Protein AF-A0A445CSX6-F1 (afdb_monomer)

InterPro domains:
  IPR010655 Clp1, C-terminal [PF06807] (521-632)
  IPR027417 P-loop containing nucleoside triphosphate hydrolase [G3DSA:3.40.50.300] (290-519)
  IPR027417 P-loop containing nucleoside triphosphate hydrolase [SSF52540] (322-430)
  IPR028606 Clp1 [MF_03035] (213-632)
  IPR032319 Clp1, P-loop domain [PF16575] (328-516)
  IPR032324 Clp1, N-terminal [PF16573] (217-308)
  IPR038238 Clp1, C-terminal domain superfamily [G3DSA:2.40.30.330] (523-633)
  IPR038239 Clp1, N-terminal domain superfamily [G3DSA:2.60.120.1030] (208-289)
  IPR045116 Clp1/Grc3 [PTHR12755] (202-632)

Secondary structure (DSSP, 8-state):
------------PPPPPPP-------------------------------------------------SSSTTSSHHHHHHHHHHGGGSS--------------------------------------------------------------------------------------------------------------------------EEEEEE-TT-EEEEEE-SSS-EEEEEEEE--EETTEEPPBT--EEEPTT-EEEEE-SS-EEEEEEE-EEEEEEE---SHHHHHHHHHHHHHHHHHHHHS-TT-TTTTPPPEEEEE-STTSSHHHHHHHHHHHHHTTT--PEEEE--TTT-SSSSSSEEEEEE--SPPBTTTB---SS-EEEE--SSSGGG-HHHHHHHHHHHHHHHHHHHHH-HHHHHH-EEEE--S--STHHHHHHHHHHHHTT-SEEEEES-HHHHHHHHHHGGG-TT-EEEEEPPPTT-----HHHHHHHHHHHHHHHHH-TTS----EEEEEETTS-EEEEES--PPPPGGGS-TT------TT-EEEE---GGGTTEEEEEE--SSGGGTTTSPEEEEEEEEEEETTTTEEEEEESSSS--S-SEEEEEEEE----

Sequence (633 aa):
MVMKIGLNWPVEPVQPETGNKNNSVPCRRLPRLSVLVASPGYPFSSPPLLPLPQIRNPGSSARRPLASLFVAWRLEQLAVCCRLTCRRRLVSRRLPSVSPSKPPSPPSSPPNPGPQRRRCPRSSAPPLLPPSLPPNPGPPSSPPNPVTRQVLFGSSSSLASRHGPSLQARLLDNSSPDQPLDSSAHSTAQQLSGGSVSMAMAHSGGASSSGVKQQVKLEKESELRIEVGNDAPLCLRLLNGNAEIFGTELAPEIWLNFPPRLKFAVFTWYGATIEMEGTTETDYTADETPMVSYVNVHAILEARRTRAKASSSGDSESSQGPRVIVVGPTDSGKSTLSRMLLSWAAKQGSKPTFVDLDIGQGSITIPGCIAATPIEMPIDPVEGITLEMPLVYFFGHTTPSNNVELYKVLVKELGGMLERQFAGNAESRASGMVINTMGWIEGVGYDLLLHAIRTLKANVVLVLGQEKLYSMLRDVLKGEPKVDVVKLQRSGGVVSRNVKVRQKARSFRIREYFYGLLNDLSPHSNIANFSDLCVYRIGGGPQAPRSALPIGAEPVADPTRVVPVNINRDLLHMVLAVSFAKEPEEIISSNVAGFIYVTDVDIQRKKITYLAPSAGDLPSKFLILGSLTWLET

Mean predicted aligned error: 17.58 Å

Structure (mmCIF, N/CA/C/O backbone):
data_AF-A0A445CSX6-F1
#
_entry.id   AF-A0A445CSX6-F1
#
loop_
_atom_site.group_PDB
_atom_site.id
_atom_site.type_symbol
_atom_site.label_atom_id
_atom_site.label_alt_id
_atom_site.label_comp_id
_atom_site.label_asym_id
_atom_site.label_entity_id
_atom_site.label_seq_id
_atom_site.pdbx_PDB_ins_code
_atom_site.Cartn_x
_atom_site.Cartn_y
_atom_site.Cartn_z
_atom_site.occupancy
_atom_site.B_iso_or_equiv
_atom_site.auth_seq_id
_atom_site.auth_comp_id
_atom_site.auth_asym_id
_atom_site.auth_atom_id
_atom_site.pdbx_PDB_model_num
ATOM 1 N N . MET A 1 1 ? 15.865 10.727 3.602 1.00 28.81 1 MET A N 1
ATOM 2 C CA . MET A 1 1 ? 15.950 9.293 3.995 1.00 28.81 1 MET A CA 1
ATOM 3 C C . MET A 1 1 ? 17.307 8.716 3.561 1.00 28.81 1 MET A C 1
ATOM 5 O O . MET A 1 1 ? 17.753 9.088 2.486 1.00 28.81 1 MET A O 1
ATOM 9 N N . VAL A 1 2 ? 18.004 7.877 4.351 1.00 22.83 2 VAL A N 1
ATOM 10 C CA . VAL A 1 2 ? 19.330 7.315 3.968 1.00 22.83 2 VAL A CA 1
ATOM 11 C C . VAL A 1 2 ? 19.351 5.796 4.129 1.00 22.83 2 VAL A C 1
ATOM 13 O O . VAL A 1 2 ? 19.449 5.297 5.250 1.00 22.83 2 VAL A O 1
ATOM 16 N N . MET A 1 3 ? 19.338 5.062 3.013 1.00 26.36 3 MET A N 1
ATOM 17 C CA . MET A 1 3 ? 19.663 3.633 3.009 1.00 26.36 3 MET A CA 1
ATOM 18 C C . MET A 1 3 ? 21.140 3.443 3.367 1.00 26.36 3 MET A C 1
ATOM 20 O O . MET A 1 3 ? 22.033 3.792 2.595 1.00 26.36 3 MET A O 1
ATOM 24 N N . LYS A 1 4 ? 21.416 2.877 4.546 1.00 23.83 4 LYS A N 1
ATOM 25 C CA . LYS A 1 4 ? 22.761 2.402 4.883 1.00 23.83 4 LYS A CA 1
ATOM 26 C C . LYS A 1 4 ? 22.963 1.006 4.314 1.00 23.83 4 LYS A C 1
ATOM 28 O O . LYS A 1 4 ? 22.350 0.053 4.781 1.00 23.83 4 LYS A O 1
ATOM 33 N N . ILE A 1 5 ? 23.868 0.903 3.347 1.00 30.48 5 ILE A N 1
ATOM 34 C CA . ILE A 1 5 ? 24.303 -0.362 2.755 1.00 30.48 5 ILE A CA 1
ATOM 35 C C . ILE A 1 5 ? 24.940 -1.232 3.852 1.00 30.48 5 ILE A C 1
ATOM 37 O O . ILE A 1 5 ? 26.035 -0.937 4.334 1.00 30.48 5 ILE A O 1
ATOM 41 N N . GLY A 1 6 ? 24.243 -2.296 4.251 1.00 25.48 6 GLY A N 1
ATOM 42 C CA . GLY A 1 6 ? 24.784 -3.372 5.078 1.00 25.48 6 GLY A CA 1
ATOM 43 C C . GLY A 1 6 ? 25.401 -4.444 4.185 1.00 25.48 6 GLY A C 1
ATOM 44 O O . GLY A 1 6 ? 24.681 -5.136 3.472 1.00 25.48 6 GLY A O 1
ATOM 45 N N . LEU A 1 7 ? 26.729 -4.564 4.196 1.00 27.94 7 LEU A N 1
ATOM 46 C CA . LEU A 1 7 ? 27.445 -5.568 3.408 1.00 27.94 7 LEU A CA 1
ATOM 47 C C . LEU A 1 7 ? 27.444 -6.946 4.088 1.00 27.94 7 LEU A C 1
ATOM 49 O O . LEU A 1 7 ? 27.631 -7.046 5.297 1.00 27.94 7 LEU A O 1
ATOM 53 N N . ASN A 1 8 ? 27.361 -7.978 3.246 1.00 27.11 8 ASN A N 1
ATOM 54 C CA . ASN A 1 8 ? 27.604 -9.402 3.503 1.00 27.11 8 ASN A CA 1
ATOM 55 C C . ASN A 1 8 ? 26.670 -10.133 4.487 1.00 27.11 8 ASN A C 1
ATOM 57 O O . ASN A 1 8 ? 26.770 -10.005 5.704 1.00 27.11 8 ASN A O 1
ATOM 61 N N . TRP A 1 9 ? 25.905 -11.080 3.933 1.00 27.83 9 TRP A N 1
ATOM 62 C CA . TRP A 1 9 ? 25.491 -12.302 4.626 1.00 27.83 9 TRP A CA 1
ATOM 63 C C . TRP A 1 9 ? 25.989 -13.520 3.823 1.00 27.83 9 TRP A C 1
ATOM 65 O O . TRP A 1 9 ? 25.726 -13.576 2.617 1.00 27.83 9 TRP A O 1
ATOM 75 N N . PRO A 1 10 ? 26.717 -14.481 4.424 1.00 29.53 10 PRO A N 1
ATOM 76 C CA . PRO A 1 10 ? 27.168 -15.681 3.724 1.00 29.53 10 PRO A CA 1
ATOM 77 C C . PRO A 1 10 ? 26.019 -16.684 3.554 1.00 29.53 10 PRO A C 1
ATOM 79 O O . PRO A 1 10 ? 25.264 -16.955 4.486 1.00 29.53 10 PRO A O 1
ATOM 82 N N . VAL A 1 11 ? 25.902 -17.266 2.361 1.00 30.86 11 VAL A N 1
ATOM 83 C CA . VAL A 1 11 ? 24.957 -18.355 2.077 1.00 30.86 11 VAL A CA 1
ATOM 84 C C . VAL A 1 11 ? 25.757 -19.636 1.873 1.00 30.86 11 VAL A C 1
ATOM 86 O O . VAL A 1 11 ? 26.304 -19.849 0.795 1.00 30.86 11 VAL A O 1
ATOM 89 N N . GLU A 1 12 ? 25.803 -20.487 2.897 1.00 27.31 12 GLU A N 1
ATOM 90 C CA . GLU A 1 12 ? 26.291 -21.867 2.790 1.00 27.31 12 GLU A CA 1
ATOM 91 C C . GLU A 1 12 ? 25.164 -22.859 3.140 1.00 27.31 12 GLU A C 1
ATOM 93 O O . GLU A 1 12 ? 24.397 -22.609 4.077 1.00 27.31 12 GLU A O 1
ATOM 98 N N . PRO A 1 13 ? 25.017 -23.970 2.393 1.00 30.02 13 PRO A N 1
ATOM 99 C CA . PRO A 1 13 ? 23.966 -24.953 2.627 1.00 30.02 13 PRO A CA 1
ATOM 100 C C . PRO A 1 13 ? 24.376 -25.988 3.685 1.00 30.02 13 PRO A C 1
ATOM 102 O O . PRO A 1 13 ? 25.356 -26.713 3.520 1.00 30.02 13 PRO A O 1
ATOM 105 N N . VAL A 1 14 ? 23.574 -26.129 4.742 1.00 28.25 14 VAL A N 1
ATOM 106 C CA . VAL A 1 14 ? 23.732 -27.212 5.726 1.00 28.25 14 VAL A CA 1
ATOM 107 C C . VAL A 1 14 ? 23.199 -28.524 5.138 1.00 28.25 14 VAL A C 1
ATOM 109 O O . VAL A 1 14 ? 22.016 -28.618 4.811 1.00 28.25 14 VAL A O 1
ATOM 112 N N . GLN A 1 15 ? 24.054 -29.545 5.029 1.00 26.05 15 GLN A N 1
ATOM 113 C CA . GLN A 1 15 ? 23.632 -30.918 4.723 1.00 26.05 15 GLN A CA 1
ATOM 114 C C . GLN A 1 15 ? 23.260 -31.691 6.007 1.00 26.05 15 GLN A C 1
ATOM 116 O O . GLN A 1 15 ? 23.804 -31.396 7.072 1.00 26.05 15 GLN A O 1
ATOM 121 N N . PRO A 1 16 ? 22.338 -32.673 5.939 1.00 31.00 16 PRO A N 1
ATOM 122 C CA . PRO A 1 16 ? 21.914 -33.448 7.103 1.00 31.00 16 PRO A CA 1
ATOM 123 C C . PRO A 1 16 ? 22.840 -34.645 7.377 1.00 31.00 16 PRO A C 1
ATOM 125 O O . PRO A 1 16 ? 22.974 -35.533 6.537 1.00 31.00 16 PRO A O 1
ATOM 128 N N . GLU A 1 17 ? 23.418 -34.726 8.578 1.00 27.31 17 GLU A N 1
ATOM 129 C CA . GLU A 1 17 ? 24.145 -35.924 9.022 1.00 27.31 17 GLU A CA 1
ATOM 130 C C . GLU A 1 17 ? 23.214 -37.006 9.594 1.00 27.31 17 GLU A C 1
ATOM 132 O O . GLU A 1 17 ? 22.269 -36.738 10.341 1.00 27.31 17 GLU A O 1
ATOM 137 N N . THR A 1 18 ? 23.515 -38.264 9.272 1.00 29.44 18 THR A N 1
ATOM 138 C CA . THR A 1 18 ? 22.833 -39.457 9.792 1.00 29.44 18 THR A CA 1
ATOM 139 C C . THR A 1 18 ? 23.490 -39.950 11.084 1.00 29.44 18 THR A C 1
ATOM 141 O O . THR A 1 18 ? 24.676 -40.277 11.083 1.00 29.44 18 THR A O 1
ATOM 144 N N . GLY A 1 19 ? 22.735 -40.058 12.181 1.00 26.75 19 GLY A N 1
ATOM 145 C CA . GLY A 1 19 ? 23.280 -40.456 13.487 1.00 26.75 19 GLY A CA 1
ATOM 146 C C . GLY A 1 19 ? 23.475 -41.968 13.701 1.00 26.75 19 GLY A C 1
ATOM 147 O O . GLY A 1 19 ? 22.833 -42.796 13.055 1.00 26.75 19 GLY A O 1
ATOM 148 N N . ASN A 1 20 ? 24.303 -42.331 14.692 1.00 24.80 20 ASN A N 1
ATOM 149 C CA . ASN A 1 20 ? 24.359 -43.675 15.292 1.00 24.80 20 ASN A CA 1
ATOM 150 C C . ASN A 1 20 ? 24.729 -43.606 16.802 1.00 24.80 20 ASN A C 1
ATOM 152 O O . ASN A 1 20 ? 24.950 -42.516 17.328 1.00 24.80 20 ASN A O 1
ATOM 156 N N . LYS A 1 21 ? 24.710 -44.736 17.530 1.00 31.28 21 LYS A N 1
ATOM 157 C CA . LYS A 1 21 ? 24.615 -44.810 19.011 1.00 31.28 21 LYS A CA 1
ATOM 158 C C . LYS A 1 21 ? 25.891 -45.291 19.752 1.00 31.28 21 LYS A C 1
ATOM 160 O O . LYS A 1 21 ? 26.772 -45.880 19.139 1.00 31.28 21 LYS A O 1
ATOM 165 N N . ASN A 1 22 ? 25.841 -45.189 21.098 1.00 27.48 22 ASN A N 1
ATOM 166 C CA . ASN A 1 22 ? 26.658 -45.860 22.151 1.00 27.48 22 ASN A CA 1
ATOM 167 C C . ASN A 1 22 ? 28.065 -45.247 22.419 1.00 27.48 22 ASN A C 1
ATOM 169 O O . ASN A 1 22 ? 28.875 -45.176 21.509 1.00 27.48 22 ASN A O 1
ATOM 173 N N . ASN A 1 23 ? 28.458 -44.802 23.633 1.00 27.28 23 ASN A N 1
ATOM 174 C CA . ASN A 1 23 ? 28.621 -45.609 24.865 1.00 27.28 23 ASN A CA 1
ATOM 175 C C . ASN A 1 23 ? 28.875 -44.798 26.185 1.00 27.28 23 ASN A C 1
ATOM 177 O O . ASN A 1 23 ? 29.389 -43.687 26.167 1.00 27.28 23 ASN A O 1
ATOM 181 N N . SER A 1 24 ? 28.553 -45.433 27.325 1.00 26.09 24 SER A N 1
ATOM 182 C CA . SER A 1 24 ? 29.013 -45.286 28.742 1.00 26.09 24 SER A CA 1
ATOM 183 C C . SER A 1 24 ? 29.864 -44.090 29.277 1.00 26.09 24 SER A C 1
ATOM 185 O O . SER A 1 24 ? 31.074 -44.039 29.071 1.00 26.09 24 SER A O 1
ATOM 187 N N . VAL A 1 25 ? 29.263 -43.253 30.151 1.00 26.73 25 VAL A N 1
ATOM 188 C CA . VAL A 1 25 ? 29.407 -43.219 31.652 1.00 26.73 25 VAL A CA 1
ATOM 189 C C . VAL A 1 25 ? 30.792 -43.612 32.248 1.00 26.73 25 VAL A C 1
ATOM 191 O O . VAL A 1 25 ? 31.215 -44.739 31.994 1.00 26.73 25 VAL A O 1
ATOM 194 N N . PRO A 1 26 ? 31.464 -42.792 33.118 1.00 34.56 26 PRO A N 1
ATOM 195 C CA . PRO A 1 26 ? 31.048 -42.566 34.527 1.00 34.56 26 PRO A CA 1
ATOM 196 C C . PRO A 1 26 ? 31.285 -41.157 35.153 1.00 34.56 26 PRO A C 1
ATOM 198 O O . PRO A 1 26 ? 31.761 -40.232 34.507 1.00 34.56 26 PRO A O 1
ATOM 201 N N . CYS A 1 27 ? 30.907 -40.988 36.437 1.00 23.95 27 CYS A N 1
ATOM 202 C CA . CYS A 1 27 ? 30.654 -39.694 37.109 1.00 23.95 27 CYS A CA 1
ATOM 203 C C . CYS A 1 27 ? 31.315 -39.529 38.509 1.00 23.95 27 CYS A C 1
ATOM 205 O O . CYS A 1 27 ? 31.441 -40.496 39.263 1.00 23.95 27 CYS A O 1
ATOM 207 N N . ARG A 1 28 ? 31.666 -38.282 38.885 1.00 23.59 28 ARG A N 1
ATOM 208 C CA . ARG A 1 28 ? 31.971 -37.750 40.245 1.00 23.59 28 ARG A CA 1
ATOM 209 C C . ARG A 1 28 ? 31.638 -36.236 40.254 1.00 23.59 28 ARG A C 1
ATOM 211 O O . ARG A 1 28 ? 31.873 -35.610 39.232 1.00 23.59 28 ARG A O 1
ATOM 218 N N . ARG A 1 29 ? 31.162 -35.554 41.314 1.00 23.94 29 ARG A N 1
ATOM 219 C CA . ARG A 1 29 ? 30.710 -35.891 42.692 1.00 23.94 29 ARG A CA 1
ATOM 220 C C . ARG A 1 29 ? 29.748 -34.771 43.194 1.00 23.94 29 ARG A C 1
ATOM 222 O O . ARG A 1 29 ? 29.859 -33.645 42.729 1.00 23.94 29 ARG A O 1
ATOM 229 N N . LEU A 1 30 ? 28.863 -35.064 44.161 1.00 26.06 30 LEU A N 1
ATOM 230 C CA . LEU A 1 30 ? 27.984 -34.098 44.880 1.00 26.06 30 LEU A CA 1
ATOM 231 C C . LEU A 1 30 ? 28.622 -33.610 46.210 1.00 26.06 30 LEU A C 1
ATOM 233 O O . LEU A 1 30 ? 29.599 -34.232 46.641 1.00 26.06 30 LEU A O 1
ATOM 237 N N . PRO A 1 31 ? 28.130 -32.518 46.849 1.00 32.69 31 PRO A N 1
ATOM 238 C CA . PRO A 1 31 ? 26.954 -32.508 47.774 1.00 32.69 31 PRO A CA 1
ATOM 239 C C . PRO A 1 31 ? 25.779 -31.624 47.252 1.00 32.69 31 PRO A C 1
ATOM 241 O O . PRO A 1 31 ? 26.024 -30.784 46.397 1.00 32.69 31 PRO A O 1
ATOM 244 N N . ARG A 1 32 ? 24.469 -31.815 47.544 1.00 25.62 32 ARG A N 1
ATOM 245 C CA . ARG A 1 32 ? 23.672 -31.948 48.810 1.00 25.62 32 ARG A CA 1
ATOM 246 C C . ARG A 1 32 ? 23.605 -30.642 49.634 1.00 25.62 32 ARG A C 1
ATOM 248 O O . ARG A 1 32 ? 24.646 -30.025 49.791 1.00 25.62 32 ARG A O 1
ATOM 255 N N . LEU A 1 33 ? 22.484 -30.183 50.223 1.00 24.47 33 LEU A N 1
ATOM 256 C CA . LEU A 1 33 ? 21.061 -30.625 50.397 1.00 24.47 33 LEU A CA 1
ATOM 257 C C . LEU A 1 33 ? 20.185 -29.319 50.529 1.00 24.47 33 LEU A C 1
ATOM 259 O O . LEU A 1 33 ? 20.794 -28.254 50.527 1.00 24.47 33 LEU A O 1
ATOM 263 N N . SER A 1 34 ? 18.845 -29.177 50.611 1.00 24.94 34 SER A N 1
ATOM 264 C CA . SER A 1 34 ? 17.603 -29.965 50.879 1.00 24.94 34 SER A CA 1
ATOM 265 C C . SER A 1 34 ? 16.431 -29.293 50.097 1.00 24.94 34 SER A C 1
ATOM 267 O O . SER A 1 34 ? 16.578 -28.132 49.735 1.00 24.94 34 SER A O 1
ATOM 269 N N . VAL A 1 35 ? 15.314 -29.894 49.645 1.00 23.23 35 VAL A N 1
ATOM 270 C CA . VAL A 1 35 ? 14.205 -30.699 50.238 1.00 23.23 35 VAL A CA 1
ATOM 271 C C . VAL A 1 35 ? 13.213 -29.935 51.143 1.00 23.23 35 VAL A C 1
ATOM 273 O O . VAL A 1 35 ? 13.484 -29.756 52.324 1.00 23.23 35 VAL A O 1
ATOM 276 N N . LEU A 1 36 ? 12.008 -29.647 50.615 1.00 23.80 36 LEU A N 1
ATOM 277 C CA . LEU A 1 36 ? 10.729 -30.186 51.131 1.00 23.80 36 LEU A CA 1
ATOM 278 C C . LEU A 1 36 ? 9.650 -30.226 50.015 1.00 23.80 36 LEU A C 1
ATOM 280 O O . LEU A 1 36 ? 9.865 -29.668 48.941 1.00 23.80 36 LEU A O 1
ATOM 284 N N . VAL A 1 37 ? 8.527 -30.927 50.238 1.00 24.34 37 VAL A N 1
ATOM 285 C CA . VAL A 1 37 ? 7.506 -31.281 49.220 1.00 24.34 37 VAL A CA 1
ATOM 286 C C . VAL A 1 37 ? 6.089 -31.181 49.800 1.00 24.34 37 VAL A C 1
ATOM 288 O O . VAL A 1 37 ? 5.886 -31.595 50.938 1.00 24.34 37 VAL A O 1
ATOM 291 N N . ALA A 1 38 ? 5.104 -30.737 49.004 1.00 24.22 38 ALA A N 1
ATOM 292 C CA . ALA A 1 38 ? 3.677 -31.002 49.241 1.00 24.22 38 ALA A CA 1
ATOM 293 C C . ALA A 1 38 ? 2.832 -30.910 47.947 1.00 24.22 38 ALA A C 1
ATOM 295 O O . ALA A 1 38 ? 2.869 -29.890 47.266 1.00 24.22 38 ALA A O 1
ATOM 296 N N . SER A 1 39 ? 2.034 -31.951 47.671 1.00 24.69 39 SER A N 1
ATOM 297 C CA . SER A 1 39 ? 0.921 -31.985 46.698 1.00 24.69 39 SER A CA 1
ATOM 298 C C . SER A 1 39 ? -0.162 -32.931 47.237 1.00 24.69 39 SER A C 1
ATOM 300 O O . SER A 1 39 ? 0.188 -33.998 47.747 1.00 24.69 39 SER A O 1
ATOM 302 N N . PRO A 1 40 ? -1.452 -32.555 47.181 1.00 37.31 40 PRO A N 1
ATOM 303 C CA . PRO A 1 40 ? -2.422 -33.205 46.273 1.00 37.31 40 PRO A CA 1
ATOM 304 C C . PRO A 1 40 ? -3.449 -32.186 45.696 1.00 37.31 40 PRO A C 1
ATOM 306 O O . PRO A 1 40 ? -3.398 -31.011 46.039 1.00 37.31 40 PRO A O 1
ATOM 309 N N . GLY A 1 41 ? -4.415 -32.517 44.827 1.00 25.00 41 GLY A N 1
ATOM 310 C CA . GLY A 1 41 ? -4.658 -33.754 44.069 1.00 25.00 41 GLY A CA 1
ATOM 311 C C . GLY A 1 41 ? -6.138 -33.952 43.667 1.00 25.00 41 GLY A C 1
ATOM 312 O O . GLY A 1 41 ? -6.937 -34.350 44.505 1.00 25.00 41 GLY A O 1
ATOM 313 N N . TYR A 1 42 ? -6.451 -33.789 42.368 1.00 27.31 42 TYR A N 1
ATOM 314 C CA . TYR A 1 42 ? -7.694 -34.218 41.675 1.00 27.31 42 TYR A CA 1
ATOM 315 C C . TYR A 1 42 ? -9.035 -33.475 42.020 1.00 27.31 42 TYR A C 1
ATOM 317 O O . TYR A 1 42 ? -9.009 -32.576 42.858 1.00 27.31 42 TYR A O 1
ATOM 325 N N . PRO A 1 43 ? -10.151 -33.651 41.250 1.00 46.69 43 PRO A N 1
ATOM 326 C CA . PRO A 1 43 ? -11.090 -32.554 40.911 1.00 46.69 43 PRO A CA 1
ATOM 327 C C . PRO A 1 43 ? -12.553 -32.792 41.363 1.00 46.69 43 PRO A C 1
ATOM 329 O O . PRO A 1 43 ? -12.835 -33.859 41.888 1.00 46.69 43 PRO A O 1
ATOM 332 N N . PHE A 1 44 ? -13.496 -31.872 41.058 1.00 26.06 44 PHE A N 1
ATOM 333 C CA . PHE A 1 44 ? -14.827 -32.187 40.464 1.00 26.06 44 PHE A CA 1
ATOM 334 C C . PHE A 1 44 ? -15.668 -30.934 40.057 1.00 26.06 44 PHE A C 1
ATOM 336 O O . PHE A 1 44 ? -15.388 -29.811 40.460 1.00 26.06 44 PHE A O 1
ATOM 343 N N . SER A 1 45 ? -16.677 -31.193 39.213 1.00 24.81 45 SER A N 1
ATOM 344 C CA . SER A 1 45 ? -17.854 -30.432 38.704 1.00 24.81 45 SER A CA 1
ATOM 345 C C . SER A 1 45 ? -18.391 -29.123 39.343 1.00 24.81 45 SER A C 1
ATOM 347 O O . SER A 1 45 ? -18.467 -28.986 40.559 1.00 24.81 45 SER A O 1
ATOM 349 N N . SER A 1 46 ? -18.990 -28.267 38.491 1.00 28.75 46 SER A N 1
ATOM 350 C CA . SER A 1 46 ? -20.020 -27.237 38.812 1.00 28.75 46 SER A CA 1
ATOM 351 C C . SER A 1 46 ? -21.389 -27.861 39.173 1.00 28.75 46 SER A C 1
ATOM 353 O O . SER A 1 46 ? -21.645 -28.974 38.706 1.00 28.75 46 SER A O 1
ATOM 355 N N . PRO A 1 47 ? -22.288 -27.202 39.952 1.00 35.59 47 PRO A N 1
ATOM 356 C CA . PRO A 1 47 ? -23.271 -26.197 39.447 1.00 35.59 47 PRO A CA 1
ATOM 357 C C . PRO A 1 47 ? -23.677 -25.142 40.541 1.00 35.59 47 PRO A C 1
ATOM 359 O O . PRO A 1 47 ? -22.899 -24.968 41.474 1.00 35.59 47 PRO A O 1
ATOM 362 N N . PRO A 1 48 ? -24.889 -24.520 40.574 1.00 41.12 48 PRO A N 1
ATOM 363 C CA . PRO A 1 48 ? -25.604 -23.644 39.621 1.00 41.12 48 PRO A CA 1
ATOM 364 C C . PRO A 1 48 ? -25.778 -22.174 40.149 1.00 41.12 48 PRO A C 1
ATOM 366 O O . PRO A 1 48 ? -25.007 -21.712 40.982 1.00 41.12 48 PRO A O 1
ATOM 369 N N . LEU A 1 49 ? -26.764 -21.414 39.633 1.00 30.80 49 LEU A N 1
ATOM 370 C CA . LEU A 1 49 ? -27.017 -19.965 39.850 1.00 30.80 49 LEU A CA 1
ATOM 371 C C . LEU A 1 49 ? -28.170 -19.624 40.838 1.00 30.80 49 LEU A C 1
ATOM 373 O O . LEU A 1 49 ? -28.978 -20.492 41.153 1.00 30.80 49 LEU A O 1
ATOM 377 N N . LEU A 1 50 ? -28.311 -18.308 41.129 1.00 30.77 50 LEU A N 1
ATOM 378 C CA . LEU A 1 50 ? -29.450 -17.551 41.729 1.00 30.77 50 LEU A CA 1
ATOM 379 C C . LEU A 1 50 ? -29.470 -17.374 43.273 1.00 30.77 50 LEU A C 1
ATOM 381 O O . LEU A 1 50 ? -29.060 -18.286 43.984 1.00 30.77 50 LEU A O 1
ATOM 385 N N . PRO A 1 51 ? -30.079 -16.287 43.821 1.00 40.34 51 PRO A N 1
ATOM 386 C CA . PRO A 1 51 ? -30.209 -14.910 43.302 1.00 40.34 51 PRO A CA 1
ATOM 387 C C . PRO A 1 51 ? -29.856 -13.796 44.337 1.00 40.34 51 PRO A C 1
ATOM 389 O O . PRO A 1 51 ? -29.544 -14.055 45.495 1.00 40.34 51 PRO A O 1
ATOM 392 N N . LEU A 1 52 ? -29.935 -12.526 43.912 1.00 29.75 52 LEU A N 1
ATOM 393 C CA . LEU A 1 52 ? -29.729 -11.316 44.736 1.00 29.75 52 LEU A CA 1
ATOM 394 C C . LEU A 1 52 ? -30.914 -10.975 45.667 1.00 29.75 52 LEU A C 1
ATOM 396 O O . LEU A 1 52 ? -32.065 -11.122 45.255 1.00 29.75 52 LEU A O 1
ATOM 400 N N . PRO A 1 53 ? -30.647 -10.302 46.803 1.00 31.17 53 PRO A N 1
ATOM 401 C CA . PRO A 1 53 ? -31.533 -9.297 47.389 1.00 31.17 53 PRO A CA 1
ATOM 402 C C . PRO A 1 53 ? -30.988 -7.862 47.199 1.00 31.17 53 PRO A C 1
ATOM 404 O O . PRO A 1 53 ? -29.793 -7.606 47.338 1.00 31.17 53 PRO A O 1
ATOM 407 N N . GLN A 1 54 ? -31.870 -6.899 46.916 1.00 28.31 54 GLN A N 1
ATOM 408 C CA . GLN A 1 54 ? -31.572 -5.457 47.005 1.00 28.31 54 GLN A CA 1
ATOM 409 C C . GLN A 1 54 ? -31.849 -4.936 48.426 1.00 28.31 54 GLN A C 1
ATOM 411 O O . GLN A 1 54 ? -32.729 -5.488 49.080 1.00 28.31 54 GLN A O 1
ATOM 416 N N . ILE A 1 55 ? -31.229 -3.814 48.841 1.00 29.31 55 ILE A N 1
ATOM 417 C CA . ILE A 1 55 ? -31.923 -2.667 49.485 1.00 29.31 55 ILE A CA 1
ATOM 418 C C . ILE A 1 55 ? -31.004 -1.425 49.664 1.00 29.31 55 ILE A C 1
ATOM 420 O O . ILE A 1 55 ? -29.895 -1.516 50.169 1.00 29.31 55 ILE A O 1
ATOM 424 N N . ARG A 1 56 ? -31.541 -0.281 49.208 1.00 26.41 56 ARG A N 1
ATOM 425 C CA . ARG A 1 56 ? -31.322 1.170 49.477 1.00 26.41 56 ARG A CA 1
ATOM 426 C C . ARG A 1 56 ? -30.076 1.733 50.215 1.00 26.41 56 ARG A C 1
ATOM 428 O O . ARG A 1 56 ? -29.696 1.293 51.291 1.00 26.41 56 ARG A O 1
ATOM 435 N N . ASN A 1 57 ? -29.633 2.897 49.709 1.00 28.38 57 ASN A N 1
ATOM 436 C CA . ASN A 1 57 ? -28.822 3.932 50.391 1.00 28.38 57 ASN A CA 1
ATOM 437 C C . ASN A 1 57 ? -29.526 4.514 51.643 1.00 28.38 57 ASN A C 1
ATOM 439 O O . ASN A 1 57 ? -30.760 4.524 51.688 1.00 28.38 57 ASN A O 1
ATOM 443 N N . PRO A 1 58 ? -28.773 5.054 52.624 1.00 36.38 58 PRO A N 1
ATOM 444 C CA . PRO A 1 58 ? -28.337 6.474 52.628 1.00 36.38 58 PRO A CA 1
ATOM 445 C C . PRO A 1 58 ? -26.793 6.608 52.757 1.00 36.38 58 PRO A C 1
ATOM 447 O O . PRO A 1 58 ? -26.107 5.602 52.855 1.00 36.38 58 PRO A O 1
ATOM 450 N N . GLY A 1 59 ? -26.127 7.773 52.768 1.00 26.55 59 GLY A N 1
ATOM 451 C CA . GLY A 1 59 ? -26.547 9.174 52.605 1.00 26.55 59 GLY A CA 1
ATOM 452 C C . GLY A 1 59 ? -25.544 10.155 53.254 1.00 26.55 59 GLY A C 1
ATOM 453 O O . GLY A 1 59 ? -25.594 10.361 54.457 1.00 26.55 59 GLY A O 1
ATOM 454 N N . SER A 1 60 ? -24.665 10.770 52.445 1.00 27.22 60 SER A N 1
ATOM 455 C CA . SER A 1 60 ? -23.798 11.948 52.726 1.00 27.22 60 SER A CA 1
ATOM 456 C C . SER A 1 60 ? -22.904 12.008 53.993 1.00 27.22 60 SER A C 1
ATOM 458 O O . SER A 1 60 ? -23.407 12.158 55.101 1.00 27.22 60 SER A O 1
ATOM 460 N N . SER A 1 61 ? -21.575 12.160 53.819 1.00 27.38 61 SER A N 1
ATOM 461 C CA . SER A 1 61 ? -20.828 13.413 54.144 1.00 27.38 61 SER A CA 1
ATOM 462 C C . SER A 1 61 ? -19.276 13.284 54.104 1.00 27.38 61 SER A C 1
ATOM 464 O O . SER A 1 61 ? -18.728 12.197 53.984 1.00 27.38 61 SER A O 1
ATOM 466 N N . ALA A 1 62 ? -18.586 14.436 54.199 1.00 28.94 62 ALA A N 1
ATOM 467 C CA . ALA A 1 62 ? -17.198 14.640 54.680 1.00 28.94 62 ALA A CA 1
ATOM 468 C C . ALA A 1 62 ? -15.951 14.155 53.872 1.00 28.94 62 ALA A C 1
ATOM 470 O O . ALA A 1 62 ? -15.242 13.225 54.236 1.00 28.94 62 ALA A O 1
ATOM 471 N N . ARG A 1 63 ? -15.587 14.955 52.856 1.00 29.08 63 ARG A N 1
ATOM 472 C CA . ARG A 1 63 ? -14.220 15.344 52.399 1.00 29.08 63 ARG A CA 1
ATOM 473 C C . ARG A 1 63 ? -12.967 14.768 53.134 1.00 29.08 63 ARG A C 1
ATOM 475 O O . ARG A 1 63 ? -12.671 15.221 54.238 1.00 29.08 63 ARG A O 1
ATOM 482 N N . ARG A 1 64 ? -12.069 14.068 52.410 1.00 29.69 64 ARG A N 1
ATOM 483 C CA . ARG A 1 64 ? -10.700 14.513 51.970 1.00 29.69 64 ARG A CA 1
ATOM 484 C C . ARG A 1 64 ? -9.903 13.355 51.297 1.00 29.69 64 ARG A C 1
ATOM 486 O O . ARG A 1 64 ? -10.239 12.201 51.535 1.00 29.69 64 ARG A O 1
ATOM 493 N N . PRO A 1 65 ? -8.895 13.627 50.433 1.00 32.66 65 PRO A N 1
ATOM 494 C CA . PRO A 1 65 ? -8.283 12.603 49.568 1.00 32.66 65 PRO A CA 1
ATOM 495 C C . PRO A 1 65 ? -6.987 11.967 50.111 1.00 32.66 65 PRO A C 1
ATOM 497 O O . PRO A 1 65 ? -6.109 12.662 50.622 1.00 32.66 65 PRO A O 1
ATOM 500 N N . LEU A 1 66 ? -6.811 10.659 49.882 1.00 28.47 66 LEU A N 1
ATOM 501 C CA . LEU A 1 66 ? -5.540 9.937 50.062 1.00 28.47 66 LEU A CA 1
ATOM 502 C C . LEU A 1 66 ? -4.733 9.917 48.753 1.00 28.47 66 LEU A C 1
ATOM 504 O O . LEU A 1 66 ? -4.806 8.973 47.972 1.00 28.47 66 LEU A O 1
ATOM 508 N N . ALA A 1 67 ? -3.949 10.971 48.517 1.00 32.28 67 ALA A N 1
ATOM 509 C CA . ALA A 1 67 ? -3.125 11.138 47.316 1.00 32.28 67 ALA A CA 1
ATOM 510 C C . ALA A 1 67 ? -1.615 10.944 47.585 1.00 32.28 67 ALA A C 1
ATOM 512 O O . ALA A 1 67 ? -0.810 11.791 47.213 1.00 32.28 67 ALA A O 1
ATOM 513 N N . SER A 1 68 ? -1.230 9.825 48.214 1.00 35.78 68 SER A N 1
ATOM 514 C CA . SER A 1 68 ? 0.180 9.454 48.456 1.00 35.78 68 SER A CA 1
ATOM 515 C C . SER A 1 68 ? 0.387 7.936 48.436 1.00 35.78 68 SER A C 1
ATOM 517 O O . SER A 1 68 ? 0.335 7.303 49.484 1.00 35.78 68 SER A O 1
ATOM 519 N N . LEU A 1 69 ? 0.626 7.361 47.247 1.00 31.41 69 LEU A N 1
ATOM 520 C CA . LEU A 1 69 ? 1.295 6.050 47.067 1.00 31.41 69 LEU A CA 1
ATOM 521 C C . LEU A 1 69 ? 1.643 5.728 45.596 1.00 31.41 69 LEU A C 1
ATOM 523 O O . LEU A 1 69 ? 2.594 4.998 45.342 1.00 31.41 69 LEU A O 1
ATOM 527 N N . PHE A 1 70 ? 0.949 6.317 44.613 1.00 30.48 70 PHE A N 1
ATOM 528 C CA . PHE A 1 70 ? 1.142 6.008 43.180 1.00 30.48 70 PHE A CA 1
ATOM 529 C C . PHE A 1 70 ? 2.187 6.859 42.424 1.00 30.48 70 PHE A C 1
ATOM 531 O O . PHE A 1 70 ? 2.361 6.695 41.217 1.00 30.48 70 PHE A O 1
ATOM 538 N N . VAL A 1 71 ? 2.910 7.753 43.107 1.00 33.44 71 VAL A N 1
ATOM 539 C CA . VAL A 1 71 ? 3.928 8.630 42.481 1.00 33.44 71 VAL A CA 1
ATOM 540 C C . VAL A 1 71 ? 5.310 7.959 42.402 1.00 33.44 71 VAL A C 1
ATOM 542 O O . VAL A 1 71 ? 6.086 8.247 41.494 1.00 33.44 71 VAL A O 1
ATOM 545 N N . ALA A 1 72 ? 5.608 7.013 43.299 1.00 31.58 72 ALA A N 1
ATOM 546 C CA . ALA A 1 72 ? 6.941 6.418 43.440 1.00 31.58 72 ALA A CA 1
ATOM 547 C C . ALA A 1 72 ? 7.380 5.502 42.276 1.00 31.58 72 ALA A C 1
ATOM 549 O O . ALA A 1 72 ? 8.567 5.228 42.148 1.00 31.58 72 ALA A O 1
ATOM 550 N N . TRP A 1 73 ? 6.458 5.044 41.417 1.00 30.75 73 TRP A N 1
ATOM 551 C CA . TRP A 1 73 ? 6.751 4.044 40.371 1.00 30.75 73 TRP A CA 1
ATOM 552 C C . TRP A 1 73 ? 6.790 4.598 38.932 1.00 30.75 73 TRP A C 1
ATOM 554 O O . TRP A 1 73 ? 7.024 3.851 37.987 1.00 30.75 73 TRP A O 1
ATOM 564 N N . ARG A 1 74 ? 6.568 5.909 38.727 1.00 34.62 74 ARG A N 1
ATOM 565 C CA . ARG A 1 74 ? 6.539 6.530 37.379 1.00 34.62 74 ARG A CA 1
ATOM 566 C C . ARG A 1 74 ? 7.776 7.352 36.993 1.00 34.62 74 ARG A C 1
ATOM 568 O O . ARG A 1 74 ? 7.838 7.823 35.861 1.00 34.62 74 ARG A O 1
ATOM 575 N N . LEU A 1 75 ? 8.761 7.512 37.880 1.00 33.19 75 LEU A N 1
ATOM 576 C CA . LEU A 1 75 ? 9.941 8.354 37.616 1.00 33.19 75 LEU A CA 1
ATOM 577 C C . LEU A 1 75 ? 11.165 7.604 37.059 1.00 33.19 75 LEU A C 1
ATOM 579 O O . LEU A 1 75 ? 11.970 8.216 36.359 1.00 33.19 75 LEU A O 1
ATOM 583 N N . GLU A 1 76 ? 11.301 6.292 37.280 1.00 35.09 76 GLU A N 1
ATOM 584 C CA . GLU A 1 76 ? 12.494 5.556 36.820 1.00 35.09 76 GLU A CA 1
ATOM 585 C C . GLU A 1 76 ? 12.541 5.336 35.297 1.00 35.09 76 GLU A C 1
ATOM 587 O O . GLU A 1 76 ? 13.621 5.364 34.710 1.00 35.09 76 GLU A O 1
ATOM 592 N N . GLN A 1 77 ? 11.393 5.216 34.619 1.00 39.06 77 GLN A N 1
ATOM 593 C CA . GLN A 1 77 ? 11.360 4.989 33.163 1.00 39.06 77 GLN A CA 1
ATOM 594 C C . GLN A 1 77 ? 11.686 6.245 32.330 1.00 39.06 77 GLN A C 1
ATOM 596 O O . GLN A 1 77 ? 12.230 6.138 31.232 1.00 39.06 77 GLN A O 1
ATOM 601 N N . LEU A 1 78 ? 11.446 7.453 32.857 1.00 35.03 78 LEU A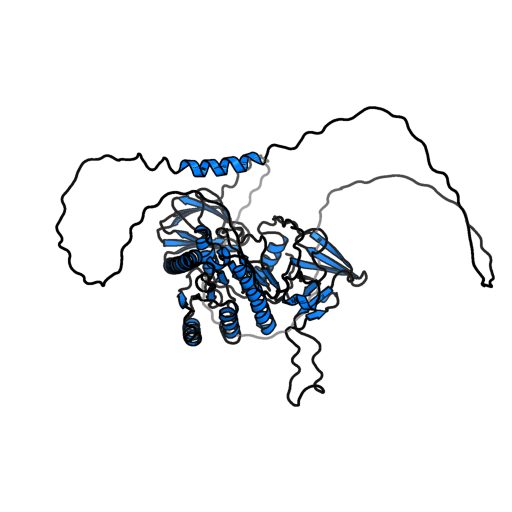 N 1
ATOM 602 C CA . LEU A 1 78 ? 11.824 8.705 32.180 1.00 35.03 78 LEU A CA 1
ATOM 603 C C . LEU A 1 78 ? 13.325 9.029 32.320 1.00 35.03 78 LEU A C 1
ATOM 605 O O . LEU A 1 78 ? 13.904 9.694 31.458 1.00 35.03 78 LEU A O 1
ATOM 609 N N . ALA A 1 79 ? 13.982 8.521 33.368 1.00 35.88 79 ALA A N 1
ATOM 610 C CA . ALA A 1 79 ? 15.403 8.758 33.620 1.00 35.88 79 ALA A CA 1
ATOM 611 C C . ALA A 1 79 ? 16.340 8.011 32.645 1.00 35.88 79 ALA A C 1
ATOM 613 O O . ALA A 1 79 ? 17.467 8.464 32.417 1.00 35.88 79 ALA A O 1
ATOM 614 N N . VAL A 1 80 ? 15.891 6.892 32.061 1.00 38.38 80 VAL A N 1
ATOM 615 C CA . VAL A 1 80 ? 16.703 6.048 31.165 1.00 38.38 80 VAL A CA 1
ATOM 616 C C . VAL A 1 80 ? 16.818 6.658 29.764 1.00 38.38 80 VAL A C 1
ATOM 618 O O . VAL A 1 80 ? 17.936 6.839 29.273 1.00 38.38 80 VAL A O 1
ATOM 621 N N . CYS A 1 81 ? 15.702 7.061 29.144 1.00 33.44 81 CYS A N 1
ATOM 622 C CA . CYS A 1 81 ? 15.710 7.655 27.800 1.00 33.44 81 CYS A CA 1
ATOM 623 C C . CYS A 1 81 ? 16.583 8.919 27.716 1.00 33.44 81 CYS A C 1
ATOM 625 O O . CYS A 1 81 ? 17.394 9.056 26.800 1.00 33.44 81 CYS A O 1
ATOM 627 N N . CYS A 1 82 ? 16.491 9.817 28.703 1.00 33.91 82 CYS A N 1
ATOM 628 C CA . CYS A 1 82 ? 17.202 11.100 28.662 1.00 33.91 82 CYS A CA 1
ATOM 629 C C . CYS A 1 82 ? 18.744 10.954 28.709 1.00 33.91 82 CYS A C 1
ATOM 631 O O . CYS A 1 82 ? 19.476 11.771 28.145 1.00 33.91 82 CYS A O 1
ATOM 633 N N . ARG A 1 83 ? 19.268 9.876 29.318 1.00 34.00 83 ARG A N 1
ATOM 634 C CA . ARG A 1 83 ? 20.722 9.636 29.431 1.00 34.00 83 ARG A CA 1
ATOM 635 C C . ARG A 1 83 ? 21.358 9.032 28.174 1.00 34.00 83 ARG A C 1
ATOM 637 O O . ARG A 1 83 ? 22.571 9.163 28.003 1.00 34.00 83 ARG A O 1
ATOM 644 N N . LEU A 1 84 ? 20.576 8.413 27.287 1.00 37.19 84 LEU A N 1
ATOM 645 C CA . LEU A 1 84 ? 21.078 7.818 26.041 1.00 37.19 84 LEU A CA 1
ATOM 646 C C . LEU A 1 84 ? 21.210 8.845 24.907 1.00 37.19 84 LEU A C 1
ATOM 648 O O . LEU A 1 84 ? 22.213 8.838 24.192 1.00 37.19 84 LEU A O 1
ATOM 652 N N . THR A 1 85 ? 20.263 9.778 24.778 1.00 37.34 85 THR A N 1
ATOM 653 C CA . THR A 1 85 ? 20.266 10.781 23.695 1.00 37.34 85 THR A CA 1
ATOM 654 C C . THR A 1 85 ? 21.381 11.819 23.856 1.00 37.34 85 THR A C 1
ATOM 656 O O . THR A 1 85 ? 22.026 12.205 22.881 1.00 37.34 85 THR A O 1
ATOM 659 N N . CYS A 1 86 ? 21.665 12.245 25.092 1.00 33.19 86 CYS A N 1
ATOM 660 C CA . CYS A 1 86 ? 22.617 13.329 25.356 1.00 33.19 86 CYS A CA 1
ATOM 661 C C . CYS A 1 86 ? 24.095 12.916 25.157 1.00 33.19 86 CYS A C 1
ATOM 663 O O . CYS A 1 86 ? 24.952 13.749 24.864 1.00 33.19 86 CYS A O 1
ATOM 665 N N . ARG A 1 87 ? 24.422 11.615 25.234 1.00 30.42 87 ARG A N 1
ATOM 666 C CA . ARG A 1 87 ? 25.815 11.122 25.182 1.00 30.42 87 ARG A CA 1
ATOM 667 C C . ARG A 1 87 ? 26.384 10.894 23.770 1.00 30.42 87 ARG A C 1
ATOM 669 O O . ARG A 1 87 ? 27.504 10.405 23.649 1.00 30.42 87 ARG A O 1
ATOM 676 N N . ARG A 1 88 ? 25.651 11.255 22.704 1.00 35.38 88 ARG A N 1
ATOM 677 C CA . ARG A 1 88 ? 26.073 11.100 21.289 1.00 35.38 88 ARG A CA 1
ATOM 678 C C . ARG A 1 88 ? 26.377 12.407 20.534 1.00 35.38 88 ARG A C 1
ATOM 680 O O . ARG A 1 88 ? 26.657 12.353 19.341 1.00 35.38 88 ARG A O 1
ATOM 687 N N . ARG A 1 89 ? 26.390 13.571 21.199 1.00 33.03 89 ARG A N 1
ATOM 688 C CA . ARG A 1 89 ? 26.764 14.868 20.587 1.00 33.03 89 ARG A CA 1
ATOM 689 C C . ARG A 1 89 ? 27.850 15.636 21.362 1.00 33.03 89 ARG A C 1
ATOM 691 O O . ARG A 1 89 ? 27.666 16.822 21.600 1.00 33.03 89 ARG A O 1
ATOM 698 N N . LEU A 1 90 ? 28.975 15.006 21.751 1.00 33.38 90 LEU A N 1
ATOM 699 C CA . LEU A 1 90 ? 30.153 15.756 22.255 1.00 33.38 90 LEU A CA 1
ATOM 700 C C . LEU A 1 90 ? 31.505 14.989 22.339 1.00 33.38 90 LEU A C 1
ATOM 702 O O . LEU A 1 90 ? 32.196 15.088 23.343 1.00 33.38 90 LEU A O 1
ATOM 706 N N . VAL A 1 91 ? 31.949 14.284 21.285 1.00 28.59 91 VAL A N 1
ATOM 707 C CA . VAL A 1 91 ? 33.395 14.014 21.034 1.00 28.59 91 VAL A CA 1
ATOM 708 C C . VAL A 1 91 ? 33.645 13.883 19.525 1.00 28.59 91 VAL A C 1
ATOM 710 O O . VAL A 1 91 ? 33.134 12.948 18.921 1.00 28.59 91 VAL A O 1
ATOM 713 N N . SER A 1 92 ? 34.443 14.790 18.939 1.00 27.44 92 SER A N 1
ATOM 714 C CA . SER A 1 92 ? 35.468 14.527 17.894 1.00 27.44 92 SER A CA 1
ATOM 715 C C . SER A 1 92 ? 35.847 15.811 17.127 1.00 27.44 92 SER A C 1
ATOM 717 O O . SER A 1 92 ? 35.369 16.066 16.024 1.00 27.44 92 SER A O 1
ATOM 719 N N . ARG A 1 93 ? 36.719 16.637 17.722 1.00 32.09 93 ARG A N 1
ATOM 720 C CA . ARG A 1 93 ? 37.568 17.628 17.025 1.00 32.09 93 ARG A CA 1
ATOM 721 C C . ARG A 1 93 ? 38.795 17.955 17.887 1.00 32.09 93 ARG A C 1
ATOM 723 O O . ARG A 1 93 ? 38.771 18.909 18.659 1.00 32.09 93 ARG A O 1
ATOM 730 N N . ARG A 1 94 ? 39.873 17.177 17.746 1.00 26.86 94 ARG A N 1
ATOM 731 C CA . ARG A 1 94 ? 41.245 17.595 18.090 1.00 26.86 94 ARG A CA 1
ATOM 732 C C . ARG A 1 94 ? 42.224 17.007 17.075 1.00 26.86 94 ARG A C 1
ATOM 734 O O . ARG A 1 94 ? 42.261 15.797 16.891 1.00 26.86 94 ARG A O 1
ATOM 741 N N . LEU A 1 95 ? 42.988 17.884 16.433 1.00 32.47 95 LEU A N 1
ATOM 742 C CA . LEU A 1 95 ? 44.178 17.550 15.650 1.00 32.47 95 LEU A CA 1
ATOM 743 C C . LEU A 1 95 ? 45.401 17.538 16.586 1.00 32.47 95 LEU A C 1
ATOM 745 O O . LEU A 1 95 ? 45.431 18.348 17.517 1.00 32.47 95 LEU A O 1
ATOM 749 N N . PRO A 1 96 ? 46.428 16.715 16.323 1.00 32.84 96 PRO A N 1
ATOM 750 C CA . PRO A 1 96 ? 47.800 16.960 16.763 1.00 32.84 96 PRO A CA 1
ATOM 751 C C . PRO A 1 96 ? 48.615 17.687 15.674 1.00 32.84 96 PRO A C 1
ATOM 753 O O . PRO A 1 96 ? 48.304 17.600 14.486 1.00 32.84 96 PRO A O 1
ATOM 756 N N . SER A 1 97 ? 49.661 18.404 16.088 1.00 25.88 97 SER A N 1
ATOM 757 C CA . SER A 1 97 ? 50.582 19.171 15.233 1.00 25.88 97 SER A CA 1
ATOM 758 C C . SER A 1 97 ? 51.885 18.403 14.911 1.00 25.88 97 SER A C 1
ATOM 760 O O . SER A 1 97 ? 51.992 17.209 15.179 1.00 25.88 97 SER A O 1
ATOM 762 N N . VAL A 1 98 ? 52.851 19.059 14.250 1.00 29.78 98 VAL A N 1
ATOM 763 C CA . VAL A 1 98 ? 53.897 18.427 13.416 1.00 29.78 98 VAL A CA 1
ATOM 764 C C . VAL A 1 98 ? 55.339 18.816 13.816 1.00 29.78 98 VAL A C 1
ATOM 766 O O . VAL A 1 98 ? 55.588 19.977 14.133 1.00 29.78 98 VAL A O 1
ATOM 769 N N . SER A 1 99 ? 56.285 17.872 13.617 1.00 28.17 99 SER A N 1
ATOM 770 C CA . SER A 1 99 ? 57.767 18.016 13.460 1.00 28.17 99 SER A CA 1
ATOM 771 C C . SER A 1 99 ? 58.662 18.165 14.719 1.00 28.17 99 SER A C 1
ATOM 773 O O . SER A 1 99 ? 58.113 18.446 15.783 1.00 28.17 99 SER A O 1
ATOM 775 N N . PRO A 1 100 ? 60.023 18.024 14.631 1.00 48.91 100 PRO A N 1
ATOM 776 C CA . PRO A 1 100 ? 60.889 17.619 13.485 1.00 48.91 100 PRO A CA 1
ATOM 777 C C . PRO A 1 100 ? 62.038 16.583 13.756 1.00 48.91 100 PRO A C 1
ATOM 779 O O . PRO A 1 100 ? 62.495 16.428 14.881 1.00 48.91 100 PRO A O 1
ATOM 782 N N . SER A 1 101 ? 62.648 16.053 12.666 1.00 28.23 101 SER A N 1
ATOM 783 C CA . SER A 1 101 ? 64.079 15.604 12.506 1.00 28.23 101 SER A CA 1
ATOM 784 C C . SER A 1 101 ? 64.609 14.318 13.214 1.00 28.23 101 SER A C 1
ATOM 786 O O . SER A 1 101 ? 64.123 13.994 14.285 1.00 28.23 101 SER A O 1
ATOM 788 N N . LYS A 1 102 ? 65.634 13.552 12.744 1.00 30.88 102 LYS A N 1
ATOM 789 C CA . LYS A 1 102 ? 66.216 13.199 11.398 1.00 30.88 102 LYS A CA 1
ATOM 790 C C . LYS A 1 102 ? 67.085 11.871 11.512 1.00 30.88 102 LYS A C 1
ATOM 792 O O . LYS A 1 102 ? 67.002 11.263 12.574 1.00 30.88 102 LYS A O 1
ATOM 797 N N . PRO A 1 103 ? 67.818 11.336 10.484 1.00 49.97 103 PRO A N 1
ATOM 798 C CA . PRO A 1 103 ? 68.129 9.885 10.331 1.00 49.97 103 PRO A CA 1
ATOM 799 C C . PRO A 1 103 ? 69.594 9.450 10.639 1.00 49.97 103 PRO A C 1
ATOM 801 O O . PRO A 1 103 ? 70.402 10.296 11.023 1.00 49.97 103 PRO A O 1
ATOM 804 N N . PRO A 1 104 ? 69.965 8.158 10.428 1.00 42.22 104 PRO A N 1
ATOM 805 C CA . PRO A 1 104 ? 70.712 7.771 9.201 1.00 42.22 104 PRO A CA 1
ATOM 806 C C . PRO A 1 104 ? 70.204 6.466 8.505 1.00 42.22 104 PRO A C 1
ATOM 808 O O . PRO A 1 104 ? 69.036 6.120 8.658 1.00 42.22 104 PRO A O 1
ATOM 811 N N . SER A 1 105 ? 71.012 5.818 7.638 1.00 31.58 105 SER A N 1
ATOM 812 C CA . SER A 1 105 ? 70.560 4.937 6.524 1.00 31.58 105 SER A CA 1
ATOM 813 C C . SER A 1 105 ? 71.430 3.632 6.309 1.00 31.58 105 SER A C 1
ATOM 815 O O . SER A 1 105 ? 72.052 3.221 7.287 1.00 31.58 105 SER A O 1
ATOM 817 N N . PRO A 1 106 ? 71.411 2.877 5.166 1.00 56.22 106 PRO A N 1
ATOM 818 C CA . PRO A 1 106 ? 71.566 1.394 5.121 1.00 56.22 106 PRO A CA 1
ATOM 819 C C . PRO A 1 106 ? 72.999 0.851 4.856 1.00 56.22 106 PRO A C 1
ATOM 821 O O . PRO A 1 106 ? 73.920 1.640 4.643 1.00 56.22 106 PRO A O 1
ATOM 824 N N . PRO A 1 107 ? 73.218 -0.490 4.863 1.00 48.19 107 PRO A N 1
ATOM 825 C CA . PRO A 1 107 ? 73.141 -1.345 3.643 1.00 48.19 107 PRO A CA 1
ATOM 826 C C . PRO A 1 107 ? 72.309 -2.648 3.906 1.00 48.19 107 PRO A C 1
ATOM 828 O O . PRO A 1 107 ? 71.496 -2.616 4.822 1.00 48.19 107 PRO A O 1
ATOM 831 N N . SER A 1 108 ? 72.338 -3.805 3.204 1.00 30.52 108 SER A N 1
ATOM 832 C CA . SER A 1 108 ? 73.127 -4.397 2.086 1.00 30.52 108 SER A CA 1
ATOM 833 C C . SER A 1 108 ? 72.302 -5.470 1.298 1.00 30.52 108 SER A C 1
ATOM 835 O O . SER A 1 108 ? 71.089 -5.550 1.471 1.00 30.52 108 SER A O 1
ATOM 837 N N . SER A 1 109 ? 72.920 -6.289 0.417 1.00 31.30 109 SER A N 1
ATOM 838 C CA . SER A 1 109 ? 72.322 -7.492 -0.233 1.00 31.30 109 SER A CA 1
ATOM 839 C C . SER A 1 109 ? 73.431 -8.560 -0.575 1.00 31.30 109 SER A C 1
ATOM 841 O O . SER A 1 109 ? 74.547 -8.361 -0.089 1.00 31.30 109 SER A O 1
ATOM 843 N N . PRO A 1 110 ? 73.200 -9.725 -1.245 1.00 52.62 110 PRO A N 1
ATOM 844 C CA . PRO A 1 110 ? 73.691 -11.038 -0.760 1.00 52.62 110 PRO A CA 1
ATOM 845 C C . PRO A 1 110 ? 74.822 -11.734 -1.574 1.00 52.62 110 PRO A C 1
ATOM 847 O O . PRO A 1 110 ? 75.175 -11.276 -2.660 1.00 52.62 110 PRO A O 1
ATOM 850 N N . PRO A 1 111 ? 75.309 -12.916 -1.119 1.00 45.12 111 PRO A N 1
ATOM 851 C CA . PRO A 1 111 ? 76.130 -13.845 -1.907 1.00 45.12 111 PRO A CA 1
ATOM 852 C C . PRO A 1 111 ? 75.467 -15.212 -2.239 1.00 45.12 111 PRO A C 1
ATOM 854 O O . PRO A 1 111 ? 74.579 -15.699 -1.545 1.00 45.12 111 PRO A O 1
ATOM 857 N N . ASN A 1 112 ? 75.992 -15.858 -3.285 1.00 34.72 112 ASN A N 1
ATOM 858 C CA . ASN A 1 112 ? 75.813 -17.254 -3.751 1.00 34.72 112 ASN A CA 1
ATOM 859 C C . ASN A 1 112 ? 77.255 -17.766 -4.087 1.00 34.72 112 ASN A C 1
ATOM 861 O O . ASN A 1 112 ? 78.085 -16.871 -4.304 1.00 34.72 112 ASN A O 1
ATOM 865 N N . PRO A 1 113 ? 77.641 -19.077 -4.166 1.00 50.38 113 PRO A N 1
ATOM 866 C CA . PRO A 1 113 ? 77.162 -19.985 -5.239 1.00 50.38 113 PRO A CA 1
ATOM 867 C C . PRO A 1 113 ? 77.263 -21.546 -5.066 1.00 50.38 113 PRO A C 1
ATOM 869 O O . PRO A 1 113 ? 78.247 -22.082 -4.564 1.00 50.38 113 PRO A O 1
ATOM 872 N N . GLY A 1 114 ? 76.373 -22.290 -5.749 1.00 29.38 114 GLY A N 1
ATOM 873 C CA . GLY A 1 114 ? 76.668 -23.596 -6.410 1.00 29.38 114 GLY A CA 1
ATOM 874 C C . GLY A 1 114 ? 76.719 -24.897 -5.564 1.00 29.38 114 GLY A C 1
ATOM 875 O O . GLY A 1 114 ? 76.536 -24.827 -4.353 1.00 29.38 114 GLY A O 1
ATOM 876 N N . PRO A 1 115 ? 76.972 -26.095 -6.174 1.00 50.28 115 PRO A N 1
ATOM 877 C CA . PRO A 1 115 ? 77.271 -26.372 -7.595 1.00 50.28 115 PRO A CA 1
ATOM 878 C C . PRO A 1 115 ? 76.480 -27.525 -8.308 1.00 50.28 115 PRO A C 1
ATOM 880 O O . PRO A 1 115 ? 76.097 -28.521 -7.713 1.00 50.28 115 PRO A O 1
ATOM 883 N N . GLN A 1 116 ? 76.346 -27.395 -9.641 1.00 32.59 116 GLN A N 1
ATOM 884 C CA . GLN A 1 116 ? 76.217 -28.399 -10.740 1.00 32.59 116 GLN A CA 1
ATOM 885 C C . GLN A 1 116 ? 75.719 -29.866 -10.514 1.00 32.59 116 GLN A C 1
ATOM 887 O O . GLN A 1 116 ? 76.368 -30.628 -9.805 1.00 32.59 116 GLN A O 1
ATOM 892 N N . ARG A 1 117 ? 74.845 -30.383 -11.420 1.00 30.52 117 ARG A N 1
ATOM 893 C CA . ARG A 1 117 ? 75.242 -31.195 -12.625 1.00 30.52 117 ARG A CA 1
ATOM 894 C C . ARG A 1 117 ? 74.085 -31.825 -13.454 1.00 30.52 117 ARG A C 1
ATOM 896 O O . ARG A 1 117 ? 73.293 -32.571 -12.904 1.00 30.52 117 ARG A O 1
ATOM 903 N N . ARG A 1 118 ? 74.212 -31.737 -14.803 1.00 30.98 118 ARG A N 1
ATOM 904 C CA . ARG A 1 118 ? 73.644 -32.624 -15.878 1.00 30.98 118 ARG A CA 1
ATOM 905 C C . ARG A 1 118 ? 72.097 -32.603 -16.044 1.00 30.98 118 ARG A C 1
ATOM 907 O O . ARG A 1 118 ? 71.393 -32.429 -15.069 1.00 30.98 118 ARG A O 1
ATOM 914 N N . ARG A 1 119 ? 71.484 -32.767 -17.235 1.00 30.09 119 ARG A N 1
ATOM 915 C CA . ARG A 1 119 ? 71.920 -33.128 -18.618 1.00 30.09 119 ARG A CA 1
ATOM 916 C C . ARG A 1 119 ? 70.921 -32.531 -19.655 1.00 30.09 119 ARG A C 1
ATOM 918 O O . ARG A 1 119 ? 69.756 -32.387 -19.315 1.00 30.09 119 ARG A O 1
ATOM 925 N N . CYS A 1 120 ? 71.335 -32.300 -20.911 1.00 29.11 120 CYS A N 1
ATOM 926 C CA . CYS A 1 120 ? 70.455 -31.987 -22.069 1.00 29.11 120 CYS A CA 1
ATOM 927 C C . CYS A 1 120 ? 70.825 -32.860 -23.292 1.00 29.11 120 CYS A C 1
ATOM 929 O O . CYS A 1 120 ? 71.922 -33.430 -23.300 1.00 29.11 120 CYS A O 1
ATOM 931 N N . PRO A 1 121 ? 69.947 -32.974 -24.313 1.00 48.94 121 PRO A N 1
ATOM 932 C CA . PRO A 1 121 ? 70.194 -32.313 -25.619 1.00 48.94 121 PRO A CA 1
ATOM 933 C C . PRO A 1 121 ? 68.921 -31.667 -26.252 1.00 48.94 121 PRO A C 1
ATOM 935 O O . PRO A 1 121 ? 67.820 -32.110 -25.965 1.00 48.94 121 PRO A O 1
ATOM 938 N N . ARG A 1 122 ? 69.025 -30.490 -26.913 1.00 32.88 122 ARG A N 1
ATOM 939 C CA . ARG A 1 122 ? 68.938 -30.209 -28.390 1.00 32.88 122 ARG A CA 1
ATOM 940 C C . ARG A 1 122 ? 67.622 -30.627 -29.096 1.00 32.88 122 ARG A C 1
ATOM 942 O O . ARG A 1 122 ? 67.175 -31.735 -28.851 1.00 32.88 122 ARG A O 1
ATOM 949 N N . SER A 1 123 ? 67.028 -29.916 -30.073 1.00 33.22 123 SER A N 1
ATOM 950 C CA . SER A 1 123 ? 67.068 -28.526 -30.637 1.00 33.22 123 SER A CA 1
ATOM 951 C C . SER A 1 123 ? 65.863 -28.410 -31.644 1.00 33.22 123 SER A C 1
ATOM 953 O O . SER A 1 123 ? 65.022 -29.299 -31.599 1.00 33.22 123 SER A O 1
ATOM 955 N N . SER A 1 124 ? 65.592 -27.443 -32.549 1.00 30.23 124 SER A N 1
ATOM 956 C CA . SER A 1 124 ? 66.288 -26.286 -33.180 1.00 30.23 124 SER A CA 1
ATOM 957 C C . SER A 1 124 ? 65.244 -25.296 -33.794 1.00 30.23 124 SER A C 1
ATOM 959 O O . SER A 1 124 ? 64.064 -25.629 -33.823 1.00 30.23 124 SER A O 1
ATOM 961 N N . ALA A 1 125 ? 65.647 -24.123 -34.323 1.00 32.91 125 ALA A N 1
ATOM 962 C CA . ALA A 1 125 ? 64.802 -23.127 -35.046 1.00 32.91 125 ALA A CA 1
ATOM 963 C C . ALA A 1 125 ? 65.702 -22.194 -35.936 1.00 32.91 125 ALA A C 1
ATOM 965 O O . ALA A 1 125 ? 66.889 -22.524 -36.027 1.00 32.91 125 ALA A O 1
ATOM 966 N N . PRO A 1 126 ? 65.295 -20.997 -36.466 1.00 66.06 126 PRO A N 1
ATOM 967 C CA . PRO A 1 126 ? 63.916 -20.511 -36.751 1.00 66.06 126 PRO A CA 1
ATOM 968 C C . PRO A 1 126 ? 63.410 -19.970 -38.149 1.00 66.06 126 PRO A C 1
ATOM 970 O O . PRO A 1 126 ? 62.202 -20.106 -38.328 1.00 66.06 126 PRO A O 1
ATOM 973 N N . PRO A 1 127 ? 64.119 -19.273 -39.084 1.00 64.75 127 PRO A N 1
ATOM 974 C CA . PRO A 1 127 ? 63.560 -18.010 -39.655 1.00 64.75 127 PRO A CA 1
ATOM 975 C C . PRO A 1 127 ? 63.592 -17.796 -41.201 1.00 64.75 127 PRO A C 1
ATOM 977 O O . PRO A 1 127 ? 64.319 -18.502 -41.891 1.00 64.75 127 PRO A O 1
ATOM 980 N N . LEU A 1 128 ? 62.905 -16.746 -41.724 1.00 32.69 128 LEU A N 1
ATOM 981 C CA . LEU A 1 128 ? 63.458 -15.650 -42.586 1.00 32.69 128 LEU A CA 1
ATOM 982 C C . LEU A 1 128 ? 62.410 -14.582 -43.060 1.00 32.69 128 LEU A C 1
ATOM 984 O O . LEU A 1 128 ? 61.211 -14.768 -42.878 1.00 32.69 128 LEU A O 1
ATOM 988 N N . LEU A 1 129 ? 62.900 -13.439 -43.589 1.00 36.94 129 LEU A N 1
ATOM 989 C CA . LEU A 1 129 ? 62.255 -12.129 -43.925 1.00 36.94 129 LEU A CA 1
ATOM 990 C C . LEU A 1 129 ? 63.198 -11.321 -44.887 1.00 36.94 129 LEU A C 1
ATOM 992 O O . LEU A 1 129 ? 64.250 -11.879 -45.210 1.00 36.94 129 LEU A O 1
ATOM 996 N N . PRO A 1 130 ? 62.999 -10.016 -45.255 1.00 67.19 130 PRO A N 1
ATOM 997 C CA . PRO A 1 130 ? 61.820 -9.125 -45.292 1.00 67.19 130 PRO A CA 1
ATOM 998 C C . PRO A 1 130 ? 61.456 -8.806 -46.781 1.00 67.19 130 PRO A C 1
ATOM 1000 O O . PRO A 1 130 ? 61.022 -9.787 -47.383 1.00 67.19 130 PRO A O 1
ATOM 1003 N N . PRO A 1 131 ? 61.630 -7.624 -47.469 1.00 63.81 131 PRO A N 1
ATOM 1004 C CA . PRO A 1 131 ? 61.910 -6.184 -47.163 1.00 63.81 131 PRO A CA 1
ATOM 1005 C C . PRO A 1 131 ? 60.597 -5.322 -47.269 1.00 63.81 131 PRO A C 1
ATOM 1007 O O . PRO A 1 131 ? 59.560 -5.880 -46.930 1.00 63.81 131 PRO A O 1
ATOM 1010 N N . SER A 1 132 ? 60.442 -4.012 -47.590 1.00 35.59 132 SER A N 1
ATOM 1011 C CA . SER A 1 132 ? 61.251 -2.883 -48.139 1.00 35.59 132 SER A CA 1
ATOM 1012 C C . SER A 1 132 ? 60.683 -1.491 -47.715 1.00 35.59 132 SER A C 1
ATOM 1014 O O . SER A 1 132 ? 59.529 -1.410 -47.309 1.00 35.59 132 SER A O 1
ATOM 1016 N N . LEU A 1 133 ? 61.452 -0.394 -47.882 1.00 39.12 133 LEU A N 1
ATOM 1017 C CA . LEU A 1 133 ? 61.105 1.059 -47.747 1.00 39.12 133 LEU A CA 1
ATOM 1018 C C . LEU A 1 133 ? 62.035 1.894 -48.690 1.00 39.12 133 LEU A C 1
ATOM 1020 O O . LEU A 1 133 ? 62.944 1.246 -49.221 1.00 39.12 133 LEU A O 1
ATOM 1024 N N . PRO A 1 134 ? 61.911 3.235 -48.963 1.00 63.75 134 PRO A N 1
ATOM 1025 C CA . PRO A 1 134 ? 61.360 4.399 -48.202 1.00 63.75 134 PRO A CA 1
ATOM 1026 C C . PRO A 1 134 ? 60.327 5.221 -49.070 1.00 63.75 134 PRO A C 1
ATOM 1028 O O . PRO A 1 134 ? 59.613 4.506 -49.773 1.00 63.75 134 PRO A O 1
ATOM 1031 N N . PRO A 1 135 ? 60.143 6.590 -49.133 1.00 61.62 135 PRO A N 1
ATOM 1032 C CA . PRO A 1 135 ? 60.731 7.804 -48.495 1.00 61.62 135 PRO A CA 1
ATOM 1033 C C . PRO A 1 135 ? 59.696 8.820 -47.887 1.00 61.62 135 PRO A C 1
ATOM 1035 O O . PRO A 1 135 ? 58.654 8.399 -47.400 1.00 61.62 135 PRO A O 1
ATOM 1038 N N . ASN A 1 136 ? 60.003 10.140 -47.836 1.00 41.53 136 ASN A N 1
ATOM 1039 C CA . ASN A 1 136 ? 59.242 11.233 -47.167 1.00 41.53 136 ASN A CA 1
ATOM 1040 C C . ASN A 1 136 ? 59.620 12.648 -47.729 1.00 41.53 136 ASN A C 1
ATOM 1042 O O . ASN A 1 136 ? 60.628 12.727 -48.437 1.00 41.53 136 ASN A O 1
ATOM 1046 N N . PRO A 1 137 ? 58.901 13.761 -47.422 1.00 48.91 137 PRO A N 1
ATOM 1047 C CA . PRO A 1 137 ? 59.578 14.991 -46.926 1.00 48.91 137 PRO A CA 1
ATOM 1048 C C . PRO A 1 137 ? 58.791 15.823 -45.862 1.00 48.91 137 PRO A C 1
ATOM 1050 O O . PRO A 1 137 ? 57.698 15.448 -45.451 1.00 48.91 137 PRO A O 1
ATOM 1053 N N . GLY A 1 138 ? 59.378 16.936 -45.370 1.00 31.53 138 GLY A N 1
ATOM 1054 C CA . GLY A 1 138 ? 59.007 17.634 -44.112 1.00 31.53 138 GLY A CA 1
ATOM 1055 C C . GLY A 1 138 ? 58.524 19.118 -44.166 1.00 31.53 138 GLY A C 1
ATOM 1056 O O . GLY A 1 138 ? 58.061 19.567 -45.211 1.00 31.53 138 GLY A O 1
ATOM 1057 N N . PRO A 1 139 ? 58.577 19.860 -43.024 1.00 68.06 139 PRO A N 1
ATOM 1058 C CA . PRO A 1 139 ? 57.717 21.029 -42.695 1.00 68.06 139 PRO A CA 1
ATOM 1059 C C . PRO A 1 139 ? 58.372 22.425 -42.889 1.00 68.06 139 PRO A C 1
ATOM 1061 O O . PRO A 1 139 ? 59.497 22.493 -43.388 1.00 68.06 139 PRO A O 1
ATOM 1064 N N . PRO A 1 140 ? 57.724 23.544 -42.456 1.00 50.47 140 PRO A N 1
ATOM 1065 C CA . PRO A 1 140 ? 58.184 24.196 -41.203 1.00 50.47 140 PRO A CA 1
ATOM 1066 C C . PRO A 1 140 ? 57.173 25.046 -40.363 1.00 50.47 140 PRO A C 1
ATOM 1068 O O . PRO A 1 140 ? 56.201 25.596 -40.870 1.00 50.47 140 PRO A O 1
ATOM 1071 N N . SER A 1 141 ? 57.585 25.331 -39.112 1.00 31.62 141 SER A N 1
ATOM 1072 C CA . SER A 1 141 ? 57.360 26.569 -38.307 1.00 31.62 141 SER A CA 1
ATOM 1073 C C . SER A 1 141 ? 56.066 26.832 -37.488 1.00 31.62 141 SER A C 1
ATOM 1075 O O . SER A 1 141 ? 54.995 26.291 -37.739 1.00 31.62 141 SER A O 1
ATOM 1077 N N . SER A 1 142 ? 56.242 27.658 -36.440 1.00 31.78 142 SER A N 1
ATOM 1078 C CA . SER A 1 142 ? 55.306 28.131 -35.390 1.00 31.78 142 SER A CA 1
ATOM 1079 C C . SER A 1 142 ? 55.974 29.324 -34.640 1.00 31.78 142 SER A C 1
ATOM 1081 O O . SER A 1 142 ? 57.125 29.624 -34.982 1.00 31.78 142 SER A O 1
ATOM 1083 N N . PRO A 1 143 ? 55.382 29.996 -33.613 1.00 60.25 143 PRO A N 1
ATOM 1084 C CA . PRO A 1 143 ? 54.044 29.895 -33.005 1.00 60.25 143 PRO A CA 1
ATOM 1085 C C . PRO A 1 143 ? 53.232 31.206 -33.273 1.00 60.25 143 PRO A C 1
ATOM 1087 O O . PRO A 1 143 ? 53.013 31.397 -34.468 1.00 60.25 143 PRO A O 1
ATOM 1090 N N . PRO A 1 144 ? 52.785 32.131 -32.362 1.00 52.59 144 PRO A N 1
ATOM 1091 C CA . PRO A 1 144 ? 52.807 32.260 -30.887 1.00 52.59 144 PRO A CA 1
ATOM 1092 C C . PRO A 1 144 ? 51.393 32.255 -30.217 1.00 52.59 144 PRO A C 1
ATOM 1094 O O . PRO A 1 144 ? 50.454 31.648 -30.716 1.00 52.59 144 PRO A O 1
ATOM 1097 N N . ASN A 1 145 ? 51.281 32.893 -29.043 1.00 33.12 145 ASN A N 1
ATOM 1098 C CA . ASN A 1 145 ? 50.110 33.164 -28.171 1.00 33.12 145 ASN A CA 1
ATOM 1099 C C . ASN A 1 145 ? 50.014 34.721 -27.969 1.00 33.12 145 ASN A C 1
ATOM 1101 O O . ASN A 1 145 ? 50.957 35.362 -28.450 1.00 33.12 145 ASN A O 1
ATOM 1105 N N . PRO A 1 146 ? 49.039 35.382 -27.261 1.00 46.62 146 PRO A N 1
ATOM 1106 C CA . PRO A 1 146 ? 48.475 34.943 -25.960 1.00 46.62 146 PRO A CA 1
ATOM 1107 C C . PRO A 1 146 ? 47.068 35.483 -25.491 1.00 46.62 146 PRO A C 1
ATOM 1109 O O . PRO A 1 146 ? 46.392 36.236 -26.179 1.00 46.62 146 PRO A O 1
ATOM 1112 N N . VAL A 1 147 ? 46.734 35.193 -24.211 1.00 29.09 147 VAL A N 1
ATOM 1113 C CA . VAL A 1 147 ? 46.001 36.048 -23.218 1.00 29.09 147 VAL A CA 1
ATOM 1114 C C . VAL A 1 147 ? 44.441 36.005 -23.082 1.00 29.09 147 VAL A C 1
ATOM 1116 O O . VAL A 1 147 ? 43.703 36.776 -23.674 1.00 29.09 147 VAL A O 1
ATOM 1119 N N . THR A 1 148 ? 43.984 35.161 -22.132 1.00 27.25 148 THR A N 1
ATOM 1120 C CA . THR A 1 148 ? 43.293 35.526 -20.851 1.00 27.25 148 THR A CA 1
ATOM 1121 C C . THR A 1 148 ? 41.813 35.998 -20.762 1.00 27.25 148 THR A C 1
ATOM 1123 O O . THR A 1 148 ? 41.472 37.078 -21.219 1.00 27.25 148 THR A O 1
ATOM 1126 N N . ARG A 1 149 ? 41.046 35.291 -19.888 1.00 24.78 149 ARG A N 1
ATOM 1127 C CA . ARG A 1 149 ? 39.776 35.644 -19.162 1.00 24.78 149 ARG A CA 1
ATOM 1128 C C . ARG A 1 149 ? 38.508 35.917 -20.012 1.00 24.78 149 ARG A C 1
ATOM 1130 O O . ARG A 1 149 ? 38.599 36.458 -21.096 1.00 24.78 149 ARG A O 1
ATOM 1137 N N . GLN A 1 150 ? 37.284 35.474 -19.667 1.00 27.91 150 GLN A N 1
ATOM 1138 C CA . GLN A 1 150 ? 36.518 35.334 -18.399 1.00 27.91 150 GLN A CA 1
ATOM 1139 C C . GLN A 1 150 ? 35.827 36.638 -17.937 1.00 27.91 150 GLN A C 1
ATOM 1141 O O . GLN A 1 150 ? 36.493 37.495 -17.374 1.00 27.91 150 GLN A O 1
ATOM 1146 N N . VAL A 1 151 ? 34.496 36.710 -18.126 1.00 26.94 151 VAL A N 1
ATOM 1147 C CA . VAL A 1 151 ? 33.429 37.553 -17.500 1.00 26.94 151 VAL A CA 1
ATOM 1148 C C . VAL A 1 151 ? 32.130 37.132 -18.243 1.00 26.94 151 VAL A C 1
ATOM 1150 O O . VAL A 1 151 ? 32.196 36.974 -19.457 1.00 26.94 151 VAL A O 1
ATOM 1153 N N . LEU A 1 152 ? 30.988 36.694 -17.683 1.00 25.03 152 LEU A N 1
ATOM 1154 C CA . LEU A 1 152 ? 30.121 37.064 -16.538 1.00 25.03 152 LEU A CA 1
ATOM 1155 C C . LEU A 1 152 ? 29.176 38.265 -16.781 1.00 25.03 152 LEU A C 1
ATOM 1157 O O . LEU A 1 152 ? 29.620 39.397 -16.759 1.00 25.03 152 LEU A O 1
ATOM 1161 N N . PHE A 1 153 ? 27.870 37.969 -16.900 1.00 27.81 153 PHE A N 1
ATOM 1162 C CA . PHE A 1 153 ? 26.674 38.828 -16.716 1.00 27.81 153 PHE A CA 1
ATOM 1163 C C . PHE A 1 153 ? 26.619 40.247 -17.334 1.00 27.81 153 PHE A C 1
ATOM 1165 O O . PHE A 1 153 ? 27.400 41.130 -17.002 1.00 27.81 153 PHE A O 1
ATOM 1172 N N . GLY A 1 154 ? 25.562 40.516 -18.119 1.00 22.80 154 GLY A N 1
ATOM 1173 C CA . GLY A 1 154 ? 25.296 41.837 -18.712 1.00 22.80 154 GLY A CA 1
ATOM 1174 C C . GLY A 1 154 ? 23.851 42.045 -19.191 1.00 22.80 154 GLY A C 1
ATOM 1175 O O . GLY A 1 154 ? 23.583 41.994 -20.381 1.00 22.80 154 GLY A O 1
ATOM 1176 N N . SER A 1 155 ? 22.946 42.245 -18.232 1.00 26.14 155 SER A N 1
ATOM 1177 C CA . SER A 1 155 ? 21.670 42.990 -18.264 1.00 26.14 155 SER A CA 1
ATOM 1178 C C . SER A 1 155 ? 20.933 43.334 -19.583 1.00 26.14 155 SER A C 1
ATOM 1180 O O . SER A 1 155 ? 21.445 44.033 -20.446 1.00 26.14 155 SER A O 1
ATOM 1182 N N . SER A 1 156 ? 19.619 43.061 -19.562 1.00 27.06 156 SER A N 1
ATOM 1183 C CA . SER A 1 156 ? 18.514 43.926 -20.045 1.00 27.06 156 SER A CA 1
ATOM 1184 C C . SER A 1 156 ? 18.485 44.473 -21.485 1.00 27.06 156 SER A C 1
ATOM 1186 O O . SER A 1 156 ? 19.257 45.350 -21.858 1.00 27.06 156 SER A O 1
ATOM 1188 N N . SER A 1 157 ? 17.374 44.215 -22.180 1.00 27.70 157 SER A N 1
ATOM 1189 C CA . SER A 1 157 ? 16.413 45.289 -22.516 1.00 27.70 157 SER A CA 1
ATOM 1190 C C . SER A 1 157 ? 15.079 44.722 -23.016 1.00 27.70 157 SER A C 1
ATOM 1192 O O . SER A 1 157 ? 15.013 43.628 -23.571 1.00 27.70 157 SER A O 1
ATOM 1194 N N . SER A 1 158 ? 14.002 45.467 -22.785 1.00 28.78 158 SER A N 1
ATOM 1195 C CA . SER A 1 158 ? 12.682 45.259 -23.382 1.00 28.78 158 SER A CA 1
ATOM 1196 C C . SER A 1 158 ? 12.421 46.354 -24.416 1.00 28.78 158 SER A C 1
ATOM 1198 O O . SER A 1 158 ? 12.885 47.473 -24.209 1.00 28.78 158 SER A O 1
ATOM 1200 N N . LEU A 1 159 ? 11.647 46.066 -25.477 1.00 28.56 159 LEU A N 1
ATOM 1201 C CA . LEU A 1 159 ? 10.605 46.973 -25.997 1.00 28.56 159 LEU A CA 1
ATOM 1202 C C . LEU A 1 159 ? 9.847 46.443 -27.229 1.00 28.56 159 LEU A C 1
ATOM 1204 O O . LEU A 1 159 ? 10.349 45.631 -27.995 1.00 28.56 159 LEU A O 1
ATOM 1208 N N . ALA A 1 160 ? 8.673 47.056 -27.418 1.00 27.98 160 ALA A N 1
ATOM 1209 C CA . ALA A 1 160 ? 7.905 47.233 -28.653 1.00 27.98 160 ALA A CA 1
ATOM 1210 C C . ALA A 1 160 ? 7.220 46.015 -29.313 1.00 27.98 160 ALA A C 1
ATOM 1212 O O . ALA A 1 160 ? 7.831 45.057 -29.774 1.00 27.98 160 ALA A O 1
ATOM 1213 N N . SER A 1 161 ? 5.902 46.156 -29.463 1.00 29.23 161 SER A N 1
ATOM 1214 C CA . SER A 1 161 ? 5.043 45.391 -30.366 1.00 29.23 161 SER A CA 1
ATOM 1215 C C . SER A 1 161 ? 5.015 46.001 -31.778 1.00 29.23 161 SER A C 1
ATOM 1217 O O . SER A 1 161 ? 5.414 47.151 -31.979 1.00 29.23 161 SER A O 1
ATOM 1219 N N . ARG A 1 162 ? 4.449 45.266 -32.748 1.00 28.02 162 ARG A N 1
ATOM 1220 C CA . ARG A 1 162 ? 3.763 45.826 -33.930 1.00 28.02 162 ARG A CA 1
ATOM 1221 C C . ARG A 1 162 ? 2.738 44.830 -34.494 1.00 28.02 162 ARG A C 1
ATOM 1223 O O . ARG A 1 162 ? 2.686 43.682 -34.062 1.00 28.02 162 ARG A O 1
ATOM 1230 N N . HIS A 1 163 ? 1.858 45.323 -35.365 1.00 28.48 163 HIS A N 1
ATOM 1231 C CA . HIS A 1 163 ? 0.657 44.624 -35.848 1.00 28.48 163 HIS A CA 1
ATOM 1232 C C . HIS A 1 163 ? 0.954 43.547 -36.917 1.00 28.48 163 HIS A C 1
ATOM 1234 O O . HIS A 1 163 ? 2.072 43.462 -37.418 1.00 28.48 163 HIS A O 1
ATOM 1240 N N . GLY A 1 164 ? -0.063 42.737 -37.257 1.00 25.09 164 GLY A N 1
ATOM 1241 C CA . GLY A 1 164 ? -0.024 41.732 -38.338 1.00 25.09 164 GLY A CA 1
ATOM 1242 C C . GLY A 1 164 ? -0.122 42.328 -39.760 1.00 25.09 164 GLY A C 1
ATOM 1243 O O . GLY A 1 164 ? 0.359 43.443 -39.963 1.00 25.09 164 GLY A O 1
ATOM 1244 N N . PRO A 1 165 ? -0.757 41.641 -40.741 1.00 43.09 165 PRO A N 1
ATOM 1245 C CA . PRO A 1 165 ? -2.137 41.163 -40.574 1.00 43.09 165 PRO A CA 1
ATOM 1246 C C . PRO A 1 165 ? -2.489 39.783 -41.194 1.00 43.09 165 PRO A C 1
ATOM 1248 O O . PRO A 1 165 ? -1.695 39.133 -41.861 1.00 43.09 165 PRO A O 1
ATOM 1251 N N . SER A 1 166 ? -3.741 39.390 -40.941 1.00 28.05 166 SER A N 1
ATOM 1252 C CA . SER A 1 166 ? -4.644 38.465 -41.660 1.00 28.05 166 SER A CA 1
ATOM 1253 C C . SER A 1 166 ? -4.219 37.737 -42.950 1.00 28.05 166 SER A C 1
ATOM 1255 O O . SER A 1 166 ? -3.784 38.362 -43.915 1.00 28.05 166 SER A O 1
ATOM 1257 N N . LEU A 1 167 ? -4.727 36.504 -43.082 1.00 29.00 167 LEU A N 1
ATOM 1258 C CA . LEU A 1 167 ? -5.469 36.088 -44.283 1.00 29.00 167 LEU A CA 1
ATOM 1259 C C . LEU A 1 167 ? -6.667 35.192 -43.898 1.00 29.00 167 LEU A C 1
ATOM 1261 O O . LEU A 1 167 ? -6.564 34.379 -42.983 1.00 29.00 167 LEU A O 1
ATOM 1265 N N . GLN A 1 168 ? -7.813 35.378 -44.561 1.00 27.64 168 GLN A N 1
ATOM 1266 C CA . GLN A 1 168 ? -9.064 34.629 -44.350 1.00 27.64 168 GLN A CA 1
ATOM 1267 C C . GLN A 1 168 ? -9.434 33.826 -45.602 1.00 27.64 168 GLN A C 1
ATOM 1269 O O . GLN A 1 168 ? -9.361 34.381 -46.695 1.00 27.64 168 GLN A O 1
ATOM 1274 N N . ALA A 1 169 ? -9.961 32.609 -45.426 1.00 28.25 169 ALA A N 1
ATOM 1275 C CA . ALA A 1 169 ? -11.007 31.987 -46.259 1.00 28.25 169 ALA A CA 1
ATOM 1276 C C . ALA A 1 169 ? -11.355 30.577 -45.724 1.00 28.25 169 ALA A C 1
ATOM 1278 O O . ALA A 1 169 ? -10.470 29.915 -45.194 1.00 28.25 169 ALA A O 1
ATOM 1279 N N . ARG A 1 170 ? -12.553 30.001 -45.906 1.00 29.53 170 ARG A N 1
ATOM 1280 C CA . ARG A 1 170 ? -13.946 30.515 -45.895 1.00 29.53 170 ARG A CA 1
ATOM 1281 C C . ARG A 1 170 ? -14.879 29.307 -46.140 1.00 29.53 170 ARG A C 1
ATOM 1283 O O . ARG A 1 170 ? -14.755 28.733 -47.212 1.00 29.53 170 ARG A O 1
ATOM 1290 N N . LEU A 1 171 ? -15.853 29.061 -45.247 1.00 27.83 171 LEU A N 1
ATOM 1291 C CA . LEU A 1 171 ? -17.149 28.380 -45.516 1.00 27.83 171 LEU A CA 1
ATOM 1292 C C . LEU A 1 171 ? -17.062 26.917 -46.046 1.00 27.83 171 LEU A C 1
ATOM 1294 O O . LEU A 1 171 ? -15.994 26.449 -46.412 1.00 27.83 171 LEU A O 1
ATOM 1298 N N . LEU A 1 172 ? -18.094 26.066 -46.041 1.00 30.05 172 LEU A N 1
ATOM 1299 C CA . LEU A 1 172 ? -19.563 26.146 -45.873 1.00 30.05 172 LEU A CA 1
ATOM 1300 C C . LEU A 1 172 ? -20.024 24.994 -44.930 1.00 30.05 172 LEU A C 1
ATOM 1302 O O . LEU A 1 172 ? -19.213 24.114 -44.654 1.00 30.05 172 LEU A O 1
ATOM 1306 N N . ASP A 1 173 ? -21.287 24.785 -44.534 1.00 28.73 173 ASP A N 1
ATOM 1307 C CA . ASP A 1 173 ? -22.449 25.603 -44.101 1.00 28.73 173 ASP A CA 1
ATOM 1308 C C . ASP A 1 173 ? -23.594 24.594 -43.741 1.00 28.73 173 ASP A C 1
ATOM 1310 O O . ASP A 1 173 ? -23.396 23.390 -43.921 1.00 28.73 173 ASP A O 1
ATOM 1314 N N . ASN A 1 174 ? -24.784 25.055 -43.320 1.00 28.44 174 ASN A N 1
ATOM 1315 C CA . ASN A 1 174 ? -26.018 24.287 -42.995 1.00 28.44 174 ASN A CA 1
ATOM 1316 C C . ASN A 1 174 ? -26.021 23.472 -41.670 1.00 28.44 174 ASN A C 1
ATOM 1318 O O . ASN A 1 174 ? -25.022 22.866 -41.301 1.00 28.44 174 ASN A O 1
ATOM 1322 N N . SER A 1 175 ? -27.140 23.313 -40.939 1.00 29.27 175 SER A N 1
ATOM 1323 C CA . SER A 1 175 ? -28.401 24.091 -40.863 1.00 29.27 175 SER A CA 1
ATOM 1324 C C . SER A 1 175 ? -29.217 23.703 -39.603 1.00 29.27 175 SER A C 1
ATOM 1326 O O . SER A 1 175 ? -29.142 22.564 -39.149 1.00 29.27 175 SER A O 1
ATOM 1328 N N . SER A 1 176 ? -29.995 24.650 -39.067 1.00 26.12 176 SER A N 1
ATOM 1329 C CA . SER A 1 176 ? -30.877 24.596 -37.868 1.00 26.12 176 SER A CA 1
ATOM 1330 C C . SER A 1 176 ? -32.178 23.760 -38.081 1.00 26.12 176 SER A C 1
ATOM 1332 O O . SER A 1 176 ? -32.280 23.168 -39.158 1.00 26.12 176 SER A O 1
ATOM 1334 N N . PRO A 1 177 ? -33.215 23.740 -37.186 1.00 49.00 177 PRO A N 1
ATOM 1335 C CA . PRO A 1 177 ? -33.402 24.408 -35.870 1.00 49.00 177 PRO A CA 1
ATOM 1336 C C . PRO A 1 177 ? -34.057 23.567 -34.729 1.00 49.00 177 PRO A C 1
ATOM 1338 O O . PRO A 1 177 ? -34.506 22.450 -34.954 1.00 49.00 177 PRO A O 1
ATOM 1341 N N . ASP A 1 178 ? -34.102 24.100 -33.489 1.00 29.52 178 ASP A N 1
ATOM 1342 C CA . ASP A 1 178 ? -35.351 24.565 -32.816 1.00 29.52 178 ASP A CA 1
ATOM 1343 C C . ASP A 1 178 ? -35.163 25.004 -31.335 1.00 29.52 178 ASP A C 1
ATOM 1345 O O . ASP A 1 178 ? -34.235 24.579 -30.647 1.00 29.52 178 ASP A O 1
ATOM 1349 N N . GLN A 1 179 ? -36.053 25.889 -30.855 1.00 29.36 179 GLN A N 1
ATOM 1350 C CA . GLN A 1 179 ? -36.225 26.352 -29.456 1.00 29.36 179 GLN A CA 1
ATOM 1351 C C . GLN A 1 179 ? -37.731 26.541 -29.145 1.00 29.36 179 GLN A C 1
ATOM 1353 O O . GLN A 1 179 ? -38.528 26.607 -30.081 1.00 29.36 179 GLN A O 1
ATOM 1358 N N . PRO A 1 180 ? -38.152 26.601 -27.862 1.00 41.56 180 PRO A N 1
ATOM 1359 C CA . PRO A 1 180 ? -38.254 27.885 -27.126 1.00 41.56 180 PRO A CA 1
ATOM 1360 C C . PRO A 1 180 ? -37.383 27.887 -25.845 1.00 41.56 180 PRO A C 1
ATOM 1362 O O . PRO A 1 180 ? -37.133 26.834 -25.269 1.00 41.56 180 PRO A O 1
ATOM 1365 N N . LEU A 1 181 ? -36.737 28.986 -25.435 1.00 28.27 181 LEU A N 1
ATOM 1366 C CA . LEU A 1 181 ? -37.281 30.211 -24.811 1.00 28.27 181 LEU A CA 1
ATOM 1367 C C . LEU A 1 181 ? -38.066 29.987 -23.503 1.00 28.27 181 LEU A C 1
ATOM 1369 O O . LEU A 1 181 ? -39.239 29.639 -23.540 1.00 28.27 181 LEU A O 1
ATOM 1373 N N . ASP A 1 182 ? -37.448 30.363 -22.378 1.00 27.22 182 ASP A N 1
ATOM 1374 C CA . ASP A 1 182 ? -38.045 31.342 -21.455 1.00 27.22 182 ASP A CA 1
ATOM 1375 C C . ASP A 1 182 ? -36.926 32.192 -20.801 1.00 27.22 182 ASP A C 1
ATOM 1377 O O . ASP A 1 182 ? -35.763 32.106 -21.207 1.00 27.22 182 ASP A O 1
ATOM 1381 N N . SER A 1 183 ? -37.273 33.094 -19.882 1.00 29.69 183 SER A N 1
ATOM 1382 C CA . SER A 1 183 ? -36.667 34.420 -19.820 1.00 29.69 183 SER A CA 1
ATOM 1383 C C . SER A 1 183 ? -36.521 34.998 -18.408 1.00 29.69 183 SER A C 1
ATOM 1385 O O . SER A 1 183 ? -37.349 34.788 -17.525 1.00 29.69 183 SER A O 1
ATOM 1387 N N . SER A 1 184 ? -35.447 35.769 -18.213 1.00 28.98 184 SER A N 1
ATOM 1388 C CA . SER A 1 184 ? -35.374 37.048 -17.476 1.00 28.98 184 SER A CA 1
ATOM 1389 C C . SER A 1 184 ? -33.936 37.317 -17.018 1.00 28.98 184 SER A C 1
ATOM 1391 O O . SER A 1 184 ? -33.191 36.410 -16.652 1.00 28.98 184 SER A O 1
ATOM 1393 N N . ALA A 1 185 ? -33.524 38.584 -17.058 1.00 28.31 185 ALA A N 1
ATOM 1394 C CA . ALA A 1 185 ? -32.224 39.031 -16.574 1.00 28.31 185 ALA A CA 1
ATOM 1395 C C . ALA A 1 185 ? -32.357 40.435 -15.982 1.00 28.31 185 ALA A C 1
ATOM 1397 O O . ALA A 1 185 ? -33.005 41.293 -16.577 1.00 28.31 185 ALA A O 1
ATOM 1398 N N . HIS A 1 186 ? -31.696 40.688 -14.851 1.00 28.78 186 HIS A N 1
ATOM 1399 C CA . HIS A 1 186 ? -31.525 42.036 -14.317 1.00 28.78 186 HIS A CA 1
ATOM 1400 C C . HIS A 1 186 ? -30.159 42.200 -13.649 1.00 28.78 186 HIS A C 1
ATOM 1402 O O . HIS A 1 186 ? -29.927 41.729 -12.540 1.00 28.78 186 HIS A O 1
ATOM 1408 N N . SER A 1 187 ? -29.277 42.943 -14.315 1.00 27.17 187 SER A N 1
ATOM 1409 C CA . SER A 1 187 ? -28.284 43.795 -13.661 1.00 27.17 187 SER A CA 1
ATOM 1410 C C . SER A 1 187 ? -27.898 44.910 -14.633 1.00 27.17 187 SER A C 1
ATOM 1412 O O . SER A 1 187 ? -27.495 44.637 -15.763 1.00 27.17 187 SER A O 1
ATOM 1414 N N . THR A 1 188 ? -28.081 46.163 -14.220 1.00 28.86 188 THR A N 1
ATOM 1415 C CA . THR A 1 188 ? -27.856 47.348 -15.062 1.00 28.86 188 THR A CA 1
ATOM 1416 C C . THR A 1 188 ? -26.507 47.971 -14.719 1.00 28.86 188 THR A C 1
ATOM 1418 O O . THR A 1 188 ? -26.224 48.224 -13.551 1.00 28.86 188 THR A O 1
ATOM 1421 N N . ALA A 1 189 ? -25.680 48.250 -15.727 1.00 26.25 189 ALA A N 1
ATOM 1422 C CA . ALA A 1 189 ? -24.369 48.869 -15.543 1.00 26.25 189 ALA A CA 1
ATOM 1423 C C . ALA A 1 189 ? -24.421 50.398 -15.700 1.00 26.25 189 ALA A C 1
ATOM 1425 O O . ALA A 1 189 ? -24.923 50.878 -16.710 1.00 26.25 189 ALA A O 1
ATOM 1426 N N . GLN A 1 190 ? -23.828 51.135 -14.754 1.00 27.48 190 GLN A N 1
ATOM 1427 C CA . GLN A 1 190 ? -23.441 52.557 -14.824 1.00 27.48 190 GLN A CA 1
ATOM 1428 C C . GLN A 1 190 ? -22.458 52.866 -13.664 1.00 27.48 190 GLN A C 1
ATOM 1430 O O . GLN A 1 190 ? -22.502 52.177 -12.650 1.00 27.48 190 GLN A O 1
ATOM 1435 N N . GLN A 1 191 ? -21.614 53.906 -13.679 1.00 27.11 191 GLN A N 1
ATOM 1436 C CA . GLN A 1 191 ? -20.748 54.446 -14.745 1.00 27.11 191 GLN A CA 1
ATOM 1437 C C . GLN A 1 191 ? -19.811 55.510 -14.128 1.00 27.11 191 GLN A C 1
ATOM 1439 O O . GLN A 1 191 ? -20.285 56.309 -13.327 1.00 27.11 191 GLN A O 1
ATOM 1444 N N . LEU A 1 192 ? -18.559 55.620 -14.610 1.00 26.91 192 LEU A N 1
ATOM 1445 C CA . LEU A 1 192 ? -17.638 56.756 -14.351 1.00 26.91 192 LEU A CA 1
ATOM 1446 C C . LEU A 1 192 ? -17.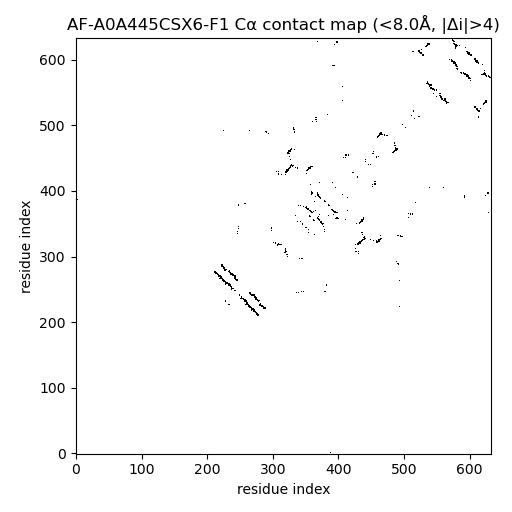224 56.915 -12.855 1.00 26.91 192 LEU A C 1
ATOM 1448 O O . LEU A 1 192 ? -17.754 56.236 -11.987 1.00 26.91 192 LEU A O 1
ATOM 1452 N N . SER A 1 193 ? -16.227 57.717 -12.467 1.00 27.81 193 SER A N 1
ATOM 1453 C CA . SER A 1 193 ? -15.342 58.646 -13.192 1.00 27.81 193 SER A CA 1
ATOM 1454 C C . SER A 1 193 ? -13.879 58.508 -12.719 1.00 27.81 193 SER A C 1
ATOM 1456 O O . SER A 1 193 ? -13.601 57.899 -11.689 1.00 27.81 193 SER A O 1
ATOM 1458 N N . GLY A 1 194 ? -12.922 59.038 -13.490 1.00 24.31 194 GLY A N 1
ATOM 1459 C CA . GLY A 1 194 ? -11.490 58.974 -13.161 1.00 24.31 194 GLY A CA 1
ATOM 1460 C C . GLY A 1 194 ? -10.957 60.214 -12.431 1.00 24.31 194 GLY A C 1
ATOM 1461 O O . GLY A 1 194 ? -11.502 61.306 -12.567 1.00 24.31 194 GLY A O 1
ATOM 1462 N N . GLY A 1 195 ? -9.837 60.047 -11.725 1.00 25.98 195 GLY A N 1
ATOM 1463 C CA . GLY A 1 195 ? -9.050 61.125 -11.119 1.00 25.98 195 GLY A CA 1
ATOM 1464 C C . GLY A 1 195 ? -7.628 60.643 -10.821 1.00 25.98 195 GLY A C 1
ATOM 1465 O O . GLY A 1 195 ? -7.446 59.548 -10.296 1.00 25.98 195 GLY A O 1
ATOM 1466 N N . SER A 1 196 ? -6.618 61.422 -11.204 1.00 25.50 196 SER A N 1
ATOM 1467 C CA . SER A 1 196 ? -5.195 61.086 -11.060 1.00 25.50 196 SER A CA 1
ATOM 1468 C C . SER A 1 196 ? -4.511 61.940 -9.989 1.00 25.50 196 SER A C 1
ATOM 1470 O O . SER A 1 196 ? -4.958 63.051 -9.725 1.00 25.50 196 SER A O 1
ATOM 1472 N N . VAL A 1 197 ? -3.411 61.432 -9.410 1.00 27.67 197 VAL A N 1
ATOM 1473 C CA . VAL A 1 197 ? -2.154 62.143 -9.060 1.00 27.67 197 VAL A CA 1
ATOM 1474 C C . VAL A 1 197 ? -1.161 61.134 -8.432 1.00 27.67 197 VAL A C 1
ATOM 1476 O O . VAL A 1 197 ? -1.500 59.970 -8.224 1.00 27.67 197 VAL A O 1
ATOM 1479 N N . SER A 1 198 ? 0.108 61.526 -8.282 1.00 24.52 198 SER A N 1
ATOM 1480 C CA . SER A 1 198 ? 1.283 60.645 -8.195 1.00 24.52 198 SER A CA 1
ATOM 1481 C C . SER A 1 198 ? 1.839 60.392 -6.778 1.00 24.52 198 SER A C 1
ATOM 1483 O O . SER A 1 198 ? 1.637 61.192 -5.874 1.00 24.52 198 SER A O 1
ATOM 1485 N N . MET A 1 199 ? 2.640 59.321 -6.673 1.00 29.06 199 MET A N 1
ATOM 1486 C CA . MET A 1 199 ? 3.747 59.062 -5.726 1.00 29.06 199 MET A CA 1
ATOM 1487 C C . MET A 1 199 ? 3.560 59.264 -4.208 1.00 29.06 199 MET A C 1
ATOM 1489 O O . MET A 1 199 ? 3.597 60.378 -3.697 1.00 29.06 199 MET A O 1
ATOM 1493 N N . ALA A 1 200 ? 3.715 58.155 -3.474 1.00 26.39 200 ALA A N 1
ATOM 1494 C CA . ALA A 1 200 ? 4.581 58.107 -2.290 1.00 26.39 200 ALA A CA 1
ATOM 1495 C C . ALA A 1 200 ? 5.204 56.703 -2.134 1.00 26.39 200 ALA A C 1
ATOM 1497 O O . ALA A 1 200 ? 4.492 55.703 -2.114 1.00 26.39 200 ALA A O 1
ATOM 1498 N N . MET A 1 201 ? 6.533 56.621 -2.008 1.00 30.94 201 MET A N 1
ATOM 1499 C CA . MET A 1 201 ? 7.225 55.413 -1.534 1.00 30.94 201 MET A CA 1
ATOM 1500 C C . MET A 1 201 ? 7.257 55.449 -0.005 1.00 30.94 201 MET A C 1
ATOM 1502 O O . MET A 1 201 ? 7.873 56.346 0.566 1.00 30.94 201 MET A O 1
ATOM 1506 N N . ALA A 1 202 ? 6.650 54.465 0.656 1.00 28.16 202 ALA A N 1
ATOM 1507 C CA . ALA A 1 202 ? 6.752 54.286 2.101 1.00 28.16 202 ALA A CA 1
ATOM 1508 C C . ALA A 1 202 ? 7.097 52.827 2.418 1.00 28.16 202 ALA A C 1
ATOM 1510 O O . ALA A 1 202 ? 6.352 51.916 2.066 1.00 28.16 202 ALA A O 1
ATOM 1511 N N . HIS A 1 203 ? 8.231 52.599 3.085 1.00 32.94 203 HIS A N 1
ATOM 1512 C CA . HIS A 1 203 ? 8.504 51.309 3.714 1.00 32.94 203 HIS A CA 1
ATOM 1513 C C . HIS A 1 203 ? 7.595 51.159 4.940 1.00 32.94 203 HIS A C 1
ATOM 1515 O O . HIS A 1 203 ? 7.761 51.878 5.924 1.00 32.94 203 HIS A O 1
ATOM 1521 N N . SER A 1 204 ? 6.681 50.195 4.906 1.00 29.33 204 SER A N 1
ATOM 1522 C CA . SER A 1 204 ? 6.042 49.633 6.096 1.00 29.33 204 SER A CA 1
ATOM 1523 C C . SER A 1 204 ? 6.483 48.175 6.254 1.00 29.33 204 SER A C 1
ATOM 1525 O O . SER A 1 204 ? 6.772 47.486 5.275 1.00 29.33 204 SER A O 1
ATOM 1527 N N . GLY A 1 205 ? 6.650 47.736 7.504 1.00 27.59 205 GLY A N 1
ATOM 1528 C CA . GLY A 1 205 ? 7.273 46.449 7.814 1.00 27.59 205 GLY A CA 1
ATOM 1529 C C . GLY A 1 205 ? 6.474 45.255 7.292 1.00 27.59 205 GLY A C 1
ATOM 1530 O O . GLY A 1 205 ? 5.251 45.316 7.177 1.00 27.59 205 GLY A O 1
ATOM 1531 N N . GLY A 1 206 ? 7.175 44.152 7.014 1.00 28.73 206 GLY A N 1
ATOM 1532 C CA . GLY A 1 206 ? 6.555 42.908 6.571 1.00 28.73 206 GLY A CA 1
ATOM 1533 C C . GLY A 1 206 ? 5.586 42.366 7.618 1.00 28.73 206 GLY A C 1
ATOM 1534 O O . GLY A 1 206 ? 6.005 41.731 8.584 1.00 28.73 206 GLY A O 1
ATOM 1535 N N . ALA A 1 207 ? 4.291 42.599 7.411 1.00 29.44 207 ALA A N 1
ATOM 1536 C CA . ALA A 1 207 ? 3.248 41.920 8.155 1.00 29.44 207 ALA A CA 1
ATOM 1537 C C . ALA A 1 207 ? 3.314 40.428 7.810 1.00 29.44 207 ALA A C 1
ATOM 1539 O O . ALA A 1 207 ? 2.964 40.025 6.700 1.00 29.44 207 ALA A O 1
ATOM 1540 N N . SER A 1 208 ? 3.769 39.602 8.755 1.00 36.12 208 SER A N 1
ATOM 1541 C CA . SER A 1 208 ? 3.563 38.160 8.673 1.00 36.12 208 SER A CA 1
ATOM 1542 C C . SER A 1 208 ? 2.061 37.917 8.564 1.00 36.12 208 SER A C 1
ATOM 1544 O O . SER A 1 208 ? 1.326 38.232 9.503 1.00 36.12 208 SER A O 1
ATOM 1546 N N . SER A 1 209 ? 1.602 37.390 7.430 1.00 37.88 209 SER A N 1
ATOM 1547 C CA . SER A 1 209 ? 0.204 37.023 7.230 1.00 37.88 209 SER A CA 1
ATOM 1548 C C . SER A 1 209 ? -0.128 35.842 8.136 1.00 37.88 209 SER A C 1
ATOM 1550 O O . SER A 1 209 ? 0.057 34.690 7.748 1.00 37.88 209 SER A O 1
ATOM 1552 N N . SER A 1 210 ? -0.571 36.134 9.360 1.00 48.84 210 SER A N 1
ATOM 1553 C CA . SER A 1 210 ? -1.121 35.136 10.272 1.00 48.84 210 SER A CA 1
ATOM 1554 C C . SER A 1 210 ? -2.293 34.473 9.561 1.00 48.84 210 SER A C 1
ATOM 1556 O O . SER A 1 210 ? -3.272 35.161 9.252 1.00 48.84 210 SER A O 1
ATOM 1558 N N . GLY A 1 211 ? -2.177 33.181 9.250 1.00 62.53 211 GLY A N 1
ATOM 1559 C CA . GLY A 1 211 ? -3.245 32.459 8.581 1.00 62.53 211 GLY A CA 1
ATOM 1560 C C . GLY A 1 211 ? -4.506 32.494 9.437 1.00 62.53 211 GLY A C 1
ATOM 1561 O O . GLY A 1 211 ? -4.441 32.568 10.668 1.00 62.53 211 GLY A O 1
ATOM 1562 N N . VAL A 1 212 ? -5.669 32.468 8.787 1.00 76.88 212 VAL A N 1
ATOM 1563 C CA . VAL A 1 212 ? -6.943 32.377 9.503 1.00 76.88 212 VAL A CA 1
ATOM 1564 C C . VAL A 1 212 ? -6.970 31.027 10.215 1.00 76.88 212 VAL A C 1
ATOM 1566 O O . VAL A 1 212 ? -7.085 29.985 9.574 1.00 76.88 212 VAL A O 1
ATOM 1569 N N . LYS A 1 213 ? -6.806 31.046 11.541 1.00 87.75 213 LYS A N 1
ATOM 1570 C CA . LYS A 1 213 ? -6.813 29.836 12.365 1.00 87.75 213 LYS A CA 1
ATOM 1571 C C . LYS A 1 213 ? -8.253 29.409 12.616 1.00 87.75 213 LYS A C 1
ATOM 1573 O O . LYS A 1 213 ? -8.989 30.086 13.331 1.00 87.75 213 LYS A O 1
ATOM 1578 N N . GLN A 1 214 ? -8.641 28.281 12.037 1.00 93.25 214 GLN A N 1
ATOM 1579 C CA . GLN A 1 214 ? -9.936 27.653 12.267 1.00 93.25 214 GLN A CA 1
ATOM 1580 C C . GLN A 1 214 ? -9.805 26.673 13.434 1.00 93.25 214 GLN A C 1
ATOM 1582 O O . GLN A 1 214 ? -8.908 25.832 13.441 1.00 93.25 214 GLN A O 1
ATOM 1587 N N . GLN A 1 215 ? -10.699 26.758 14.419 1.00 96.12 215 GLN A N 1
ATOM 1588 C CA . GLN A 1 215 ? -10.797 25.760 15.485 1.00 96.12 215 GLN A CA 1
ATOM 1589 C C . GLN A 1 215 ? -12.091 24.964 15.335 1.00 96.12 215 GLN A C 1
ATOM 1591 O O . GLN A 1 215 ? -13.171 25.538 15.206 1.00 96.12 215 GLN A O 1
ATOM 1596 N N . VAL A 1 216 ? -11.976 23.638 15.369 1.00 97.12 216 VAL A N 1
ATOM 1597 C CA . VAL A 1 216 ? -13.098 22.700 15.289 1.00 97.12 216 VAL A CA 1
ATOM 1598 C C . VAL A 1 216 ? -13.149 21.898 16.582 1.00 97.12 216 VAL A C 1
ATOM 1600 O O . VAL A 1 216 ? -12.191 21.207 16.940 1.00 97.12 216 VAL A O 1
ATOM 1603 N N . LYS A 1 217 ? -14.276 21.979 17.293 1.00 98.00 217 LYS A N 1
ATOM 1604 C CA . LYS A 1 217 ? -14.574 21.071 18.402 1.00 98.00 217 LYS A CA 1
ATOM 1605 C C . LYS A 1 217 ? -15.212 19.801 17.838 1.00 98.00 217 LYS A C 1
ATOM 1607 O O . LYS A 1 217 ? -16.161 19.876 17.062 1.00 98.00 217 LYS A O 1
ATOM 1612 N N . LEU A 1 218 ? -14.702 18.653 18.263 1.00 98.12 218 LEU A N 1
ATOM 1613 C CA . LEU A 1 218 ? -15.259 17.335 17.994 1.00 98.12 218 LEU A CA 1
ATOM 1614 C C . LEU A 1 218 ? -15.865 16.772 19.277 1.00 98.12 218 LEU A C 1
ATOM 1616 O O . LEU A 1 218 ? -15.225 16.776 20.332 1.00 98.12 218 LEU A O 1
ATOM 1620 N N . GLU A 1 219 ? -17.097 16.283 19.179 1.00 98.00 219 GLU A N 1
ATOM 1621 C CA . GLU A 1 219 ? -17.749 15.541 20.258 1.00 98.00 219 GLU A CA 1
ATOM 1622 C C . GLU A 1 219 ? -17.312 14.068 20.239 1.00 98.00 219 GLU A C 1
ATOM 1624 O O . GLU A 1 219 ? -16.675 13.595 19.293 1.00 98.00 219 GLU A O 1
ATOM 1629 N N . LYS A 1 220 ? -17.652 13.328 21.298 1.00 97.56 220 LYS A N 1
ATOM 1630 C CA . LYS A 1 220 ? -17.357 11.895 21.430 1.00 97.56 220 LYS A CA 1
ATOM 1631 C C . LYS A 1 220 ? -17.807 11.095 20.195 1.00 97.56 220 LYS A C 1
ATOM 1633 O O . LYS A 1 220 ? -18.943 11.231 19.760 1.00 97.56 220 LYS A O 1
ATOM 1638 N N . GLU A 1 221 ? -16.924 10.222 19.705 1.00 96.94 221 GLU A N 1
ATOM 1639 C CA . GLU A 1 221 ? -17.138 9.286 18.585 1.00 96.94 221 GLU A CA 1
ATOM 1640 C C . GLU A 1 221 ? -17.406 9.942 17.214 1.00 96.94 221 GLU A C 1
ATOM 1642 O O . GLU A 1 221 ? -17.858 9.272 16.286 1.00 96.94 221 GLU A O 1
ATOM 1647 N N . SER A 1 222 ? -17.034 11.219 17.052 1.00 97.69 222 SER A N 1
ATOM 1648 C CA . SER A 1 222 ? -17.056 11.932 15.765 1.00 97.69 222 SER A CA 1
ATOM 1649 C C . SER A 1 222 ? -15.681 12.008 15.078 1.00 97.69 222 SER A C 1
ATOM 1651 O O . SER A 1 222 ? -14.631 11.877 15.717 1.00 97.69 222 SER A O 1
ATOM 1653 N N . GLU A 1 223 ? -15.684 12.239 13.761 1.00 97.75 223 GLU A N 1
ATOM 1654 C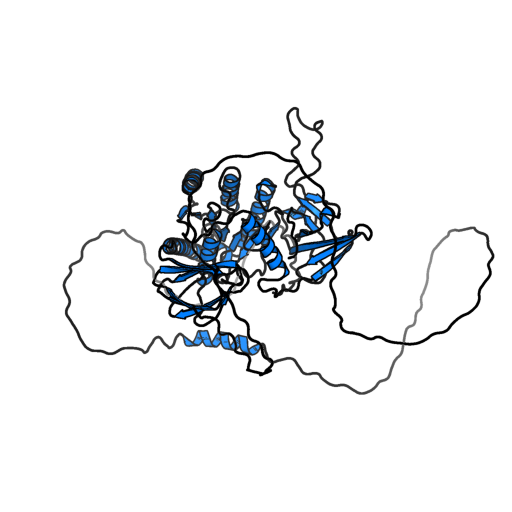 CA . GLU A 1 223 ? -14.502 12.550 12.946 1.00 97.75 223 GLU A CA 1
ATOM 1655 C C . GLU A 1 223 ? -14.639 13.873 12.180 1.00 97.75 223 GLU A C 1
ATOM 1657 O O . GLU A 1 223 ? -15.669 14.137 11.562 1.00 97.75 223 GLU A O 1
ATOM 1662 N N . LEU A 1 224 ? -13.569 14.675 12.151 1.00 97.94 224 LEU A N 1
ATOM 1663 C CA . LEU A 1 224 ? -13.393 15.751 11.172 1.00 97.94 224 LEU A CA 1
ATOM 1664 C C . LEU A 1 224 ? -12.837 15.144 9.883 1.00 97.94 224 LEU A C 1
ATOM 1666 O O . LEU A 1 224 ? -11.700 14.668 9.868 1.00 97.94 224 LEU A O 1
ATOM 1670 N N . ARG A 1 225 ? -13.623 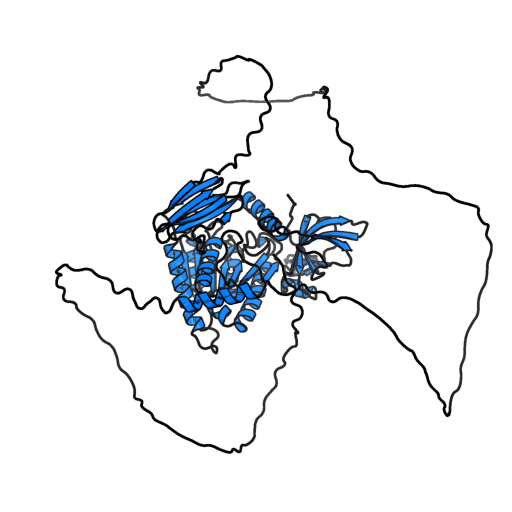15.147 8.807 1.00 97.56 225 ARG A N 1
ATOM 1671 C CA . ARG A 1 225 ? -13.198 14.709 7.470 1.00 97.56 225 ARG A CA 1
ATOM 1672 C C . ARG A 1 225 ? -12.608 15.903 6.731 1.00 97.56 225 ARG A C 1
ATOM 1674 O O . ARG A 1 225 ? -13.225 16.963 6.717 1.00 97.56 225 ARG A O 1
ATOM 1681 N N . ILE A 1 226 ? -11.427 15.729 6.139 1.00 96.88 226 ILE A N 1
ATOM 1682 C CA . ILE A 1 226 ? -10.635 16.806 5.534 1.00 96.88 226 ILE A CA 1
ATOM 1683 C C . ILE A 1 226 ? -10.159 16.392 4.143 1.00 96.88 226 ILE A C 1
ATOM 1685 O O . ILE A 1 226 ? -9.516 15.352 3.968 1.00 96.88 226 ILE A O 1
ATOM 1689 N N . GLU A 1 227 ? -10.399 17.262 3.168 1.00 95.19 227 GLU A N 1
ATOM 1690 C CA . GLU A 1 227 ? -9.711 17.287 1.883 1.00 95.19 227 GLU A CA 1
ATOM 1691 C C . GLU A 1 227 ? -8.815 18.532 1.826 1.00 95.19 227 GLU A C 1
ATOM 1693 O O . GLU A 1 227 ? -9.302 19.663 1.860 1.00 95.19 227 GLU A O 1
ATOM 1698 N N . VAL A 1 228 ? -7.494 18.341 1.767 1.00 93.88 228 VAL A N 1
ATOM 1699 C CA . VAL A 1 228 ? -6.521 19.442 1.663 1.00 93.88 228 VAL A CA 1
ATOM 1700 C C . VAL A 1 228 ? -6.563 20.031 0.255 1.00 93.88 228 VAL A C 1
ATOM 1702 O O . VAL A 1 228 ? -6.608 19.278 -0.721 1.00 93.88 228 VAL A O 1
ATOM 1705 N N . GLY A 1 229 ? -6.494 21.364 0.151 1.00 90.69 229 GLY A N 1
ATOM 1706 C CA . GLY A 1 229 ? -6.498 22.091 -1.118 1.00 90.69 229 GLY A CA 1
ATOM 1707 C C . GLY A 1 229 ? -5.442 21.617 -2.128 1.00 90.69 229 GLY A C 1
ATOM 1708 O O . GLY A 1 229 ? -4.470 20.931 -1.798 1.00 90.69 229 GLY A O 1
ATOM 1709 N N . ASN A 1 230 ? -5.633 21.983 -3.399 1.00 86.88 230 ASN A N 1
ATOM 1710 C CA . ASN A 1 230 ? -4.838 21.417 -4.492 1.00 86.88 230 ASN A CA 1
ATOM 1711 C C . ASN A 1 230 ? -3.368 21.863 -4.514 1.00 86.88 230 ASN A C 1
ATOM 1713 O O . ASN A 1 230 ? -2.527 21.103 -5.007 1.00 86.88 230 ASN A O 1
ATOM 1717 N N . ASP A 1 231 ? -3.065 23.040 -3.959 1.00 87.31 231 ASP A N 1
ATOM 1718 C CA . ASP A 1 231 ? -1.803 23.755 -4.197 1.00 87.31 231 ASP A CA 1
ATOM 1719 C C . ASP A 1 231 ? -1.025 24.104 -2.915 1.00 87.31 231 ASP A C 1
ATOM 1721 O O . ASP A 1 231 ? 0.203 24.154 -2.942 1.00 87.31 231 ASP A O 1
ATOM 1725 N N . ALA A 1 232 ? -1.716 24.289 -1.784 1.00 90.19 232 ALA A N 1
ATOM 1726 C CA . ALA A 1 232 ? -1.130 24.650 -0.490 1.00 90.19 232 ALA A CA 1
ATOM 1727 C C . ALA A 1 232 ? -1.283 23.513 0.544 1.00 90.19 232 ALA A C 1
ATOM 1729 O O . ALA A 1 232 ? -2.271 22.777 0.489 1.00 90.19 232 ALA A O 1
ATOM 1730 N N . PRO A 1 233 ? -0.324 23.338 1.474 1.00 92.50 233 PRO A N 1
ATOM 1731 C CA . PRO A 1 233 ? -0.465 22.399 2.582 1.00 92.50 233 PRO A CA 1
ATOM 1732 C C . PRO A 1 233 ? -1.474 22.904 3.627 1.00 92.50 233 PRO A C 1
ATOM 1734 O O . PRO A 1 233 ? -1.783 24.096 3.688 1.00 92.50 233 PRO A O 1
ATOM 1737 N N . LEU A 1 234 ? -1.934 21.996 4.489 1.00 95.31 234 LEU A N 1
ATOM 1738 C CA . LEU A 1 234 ? -2.741 22.309 5.670 1.00 95.31 234 LEU A CA 1
ATOM 1739 C C . LEU A 1 234 ? -1.941 22.002 6.939 1.00 95.31 234 LEU A C 1
ATOM 1741 O O . LEU A 1 234 ? -1.539 20.859 7.158 1.00 95.31 234 LEU A O 1
ATOM 1745 N N . CYS A 1 235 ? -1.748 23.000 7.793 1.00 96.44 235 CYS A N 1
ATOM 1746 C CA . CYS A 1 235 ? -1.181 22.819 9.124 1.00 96.44 235 CYS A CA 1
ATOM 1747 C C . CYS A 1 235 ? -2.312 22.486 10.108 1.00 96.44 235 CYS A C 1
ATOM 1749 O O . CYS A 1 235 ? -3.348 23.149 10.100 1.00 96.44 235 CYS A O 1
ATOM 1751 N N . LEU A 1 236 ? -2.131 21.485 10.972 1.00 96.69 236 LEU A N 1
ATOM 1752 C CA . LEU A 1 236 ? -3.140 21.070 11.956 1.00 96.69 236 LEU A CA 1
ATOM 1753 C C . LEU A 1 236 ? -2.495 20.624 13.274 1.00 96.69 236 LEU A C 1
ATOM 1755 O O . LEU A 1 236 ? -1.446 19.983 13.260 1.00 96.69 236 LEU A O 1
ATOM 1759 N N . ARG A 1 237 ? -3.134 20.923 14.413 1.00 97.25 237 ARG A N 1
ATOM 1760 C CA . ARG A 1 237 ? -2.730 20.433 15.744 1.00 97.25 237 ARG A CA 1
ATOM 1761 C C . ARG A 1 237 ? -3.908 20.105 16.661 1.00 97.25 237 ARG A C 1
ATOM 1763 O O . ARG A 1 237 ? -4.990 20.679 16.543 1.00 97.25 237 ARG A O 1
ATOM 1770 N N . LEU A 1 238 ? -3.670 19.218 17.626 1.00 98.19 238 LEU A N 1
ATOM 1771 C CA . LEU A 1 238 ? -4.587 18.930 18.732 1.00 98.19 238 LEU A CA 1
ATOM 1772 C C . LEU A 1 238 ? -4.375 19.955 19.858 1.00 98.19 238 LEU A C 1
ATOM 1774 O O . LEU A 1 238 ? -3.271 20.055 20.384 1.00 98.19 238 LEU A O 1
ATOM 1778 N N . LEU A 1 239 ? -5.411 20.697 20.257 1.00 97.62 239 LEU A N 1
ATOM 1779 C CA . LEU A 1 239 ? -5.348 21.622 21.399 1.00 97.62 239 LEU A CA 1
ATOM 1780 C C . LEU A 1 239 ? -5.795 20.973 22.714 1.00 97.62 239 LEU A C 1
ATOM 1782 O O . LEU A 1 239 ? -5.183 21.198 23.750 1.00 97.62 239 LEU A O 1
ATOM 1786 N N . ASN A 1 240 ? -6.885 20.202 22.688 1.00 96.38 240 ASN A N 1
ATOM 1787 C CA . ASN A 1 240 ? -7.499 19.614 23.882 1.00 96.38 240 ASN A CA 1
ATOM 1788 C C . ASN A 1 240 ? -8.093 18.235 23.578 1.00 96.38 240 ASN A C 1
ATOM 1790 O O . ASN A 1 240 ? -8.526 17.985 22.454 1.00 96.38 240 ASN A O 1
ATOM 1794 N N . GLY A 1 241 ? -8.184 17.380 24.599 1.00 97.06 241 GLY A N 1
ATOM 1795 C CA . GLY A 1 241 ? -8.754 16.033 24.493 1.00 97.06 241 GLY A CA 1
ATOM 1796 C C . GLY A 1 241 ? -7.797 15.025 23.852 1.00 97.06 241 GLY A C 1
ATOM 1797 O O . GLY A 1 241 ? -6.580 15.137 23.989 1.00 97.06 241 GLY A O 1
ATOM 1798 N N . ASN A 1 242 ? -8.352 14.031 23.157 1.00 97.19 242 ASN A N 1
ATOM 1799 C CA . ASN A 1 242 ? -7.591 12.984 22.472 1.00 97.19 242 ASN A CA 1
ATOM 1800 C C . ASN A 1 242 ? -8.149 12.774 21.064 1.00 97.19 242 ASN A C 1
ATOM 1802 O O . ASN A 1 242 ? -9.357 12.611 20.907 1.00 97.19 242 ASN A O 1
ATOM 1806 N N . ALA A 1 243 ? -7.281 12.714 20.057 1.00 98.19 243 ALA A N 1
ATOM 1807 C CA . ALA A 1 243 ? -7.664 12.414 18.681 1.00 98.19 243 ALA A CA 1
ATOM 1808 C C . ALA A 1 243 ? -6.641 11.490 18.008 1.00 98.19 243 ALA A C 1
ATOM 1810 O O . ALA A 1 243 ? -5.473 11.459 18.398 1.00 98.19 243 ALA A O 1
ATOM 1811 N N . GLU A 1 244 ? -7.076 10.759 16.987 1.00 98.19 244 GLU A N 1
ATOM 1812 C CA . GLU A 1 244 ? -6.230 9.908 16.151 1.00 98.19 244 GLU A CA 1
ATOM 1813 C C . GLU A 1 244 ? -6.547 10.094 14.661 1.00 98.19 244 GLU A C 1
ATOM 1815 O O . GLU A 1 244 ? -7.697 10.305 14.273 1.00 98.19 244 GLU A O 1
ATOM 1820 N N . ILE A 1 245 ? -5.521 9.989 13.815 1.00 98.25 245 ILE A N 1
ATOM 1821 C CA . ILE A 1 245 ? -5.674 9.865 12.362 1.00 98.25 245 ILE A CA 1
ATOM 1822 C C . ILE A 1 245 ? -5.344 8.422 12.003 1.00 98.25 245 ILE A C 1
ATOM 1824 O O . ILE A 1 245 ? -4.205 7.977 12.141 1.00 98.25 245 ILE A O 1
ATOM 1828 N N . PHE A 1 246 ? -6.358 7.681 11.555 1.00 97.19 246 PHE A N 1
ATOM 1829 C CA . PHE A 1 246 ? -6.239 6.291 11.100 1.00 97.19 246 PHE A CA 1
ATOM 1830 C C . PHE A 1 246 ? -5.436 5.377 12.051 1.00 97.19 246 PHE A C 1
ATOM 1832 O O . PHE A 1 246 ? -4.614 4.573 11.611 1.00 97.19 246 PHE A O 1
ATOM 1839 N N . GLY A 1 247 ? -5.712 5.480 13.355 1.00 96.38 247 GLY A N 1
ATOM 1840 C CA . GLY A 1 247 ? -5.121 4.655 14.411 1.00 96.38 247 GLY A CA 1
ATOM 1841 C C . GLY A 1 247 ? -3.846 5.202 15.056 1.00 96.38 247 GLY A C 1
ATOM 1842 O O . GLY A 1 247 ? -3.366 4.621 16.032 1.00 96.38 247 GLY A O 1
ATOM 1843 N N . THR A 1 248 ? -3.312 6.315 14.552 1.00 97.62 248 THR A N 1
ATOM 1844 C CA . THR A 1 248 ? -2.131 6.995 15.100 1.00 97.62 248 THR A CA 1
ATOM 1845 C C . THR A 1 248 ? -2.566 8.227 15.896 1.00 97.62 248 THR A C 1
ATOM 1847 O O . THR A 1 248 ? -3.237 9.108 15.361 1.00 97.62 248 THR A O 1
ATOM 1850 N N . GLU A 1 249 ? -2.227 8.274 17.188 1.00 96.94 249 GLU A N 1
ATOM 1851 C CA . GLU A 1 249 ? -2.624 9.362 18.096 1.00 96.94 249 GLU A CA 1
ATOM 1852 C C . GLU A 1 249 ? -1.923 10.682 17.768 1.00 96.94 249 GLU A C 1
ATOM 1854 O O . GLU A 1 249 ? -0.731 10.714 17.467 1.00 96.94 249 GLU A O 1
ATOM 1859 N N . LEU A 1 250 ? -2.663 11.785 17.887 1.00 97.12 250 LEU A N 1
ATOM 1860 C CA . LEU A 1 250 ? -2.121 13.131 17.760 1.00 97.12 250 LEU A CA 1
ATOM 1861 C C . LEU A 1 250 ? -1.525 13.593 19.092 1.00 97.12 250 LEU A C 1
ATOM 1863 O O . LEU A 1 250 ? -2.188 13.564 20.131 1.00 97.12 250 LEU A O 1
ATOM 1867 N N . ALA A 1 251 ? -0.278 14.057 19.055 1.00 95.75 251 ALA A N 1
ATOM 1868 C CA . ALA A 1 251 ? 0.358 14.695 20.199 1.00 95.75 251 ALA A CA 1
ATOM 1869 C C . ALA A 1 251 ? -0.247 16.097 20.438 1.00 95.75 251 ALA A C 1
ATOM 1871 O O . ALA A 1 251 ? -0.384 16.861 19.477 1.00 95.75 251 ALA A O 1
ATOM 1872 N N . PRO A 1 252 ? -0.586 16.472 21.688 1.00 96.44 252 PRO A N 1
ATOM 1873 C CA . PRO A 1 252 ? -1.057 17.818 22.003 1.00 96.44 252 PRO A CA 1
ATOM 1874 C C . PRO A 1 252 ? -0.057 18.908 21.597 1.00 96.44 252 PRO A C 1
ATOM 1876 O O . PRO A 1 252 ? 1.154 18.732 21.708 1.00 96.44 252 PRO A O 1
ATOM 1879 N N . GLU A 1 253 ? -0.591 20.039 21.144 1.00 95.06 253 GLU A N 1
ATOM 1880 C CA . GLU A 1 253 ? 0.087 21.277 20.734 1.00 95.06 253 GLU A CA 1
ATOM 1881 C C . GLU A 1 253 ? 1.062 21.190 19.541 1.00 95.06 253 GLU A C 1
ATOM 1883 O O . GLU A 1 253 ? 1.412 22.239 18.989 1.00 95.06 253 GLU A O 1
ATOM 1888 N N . ILE A 1 254 ? 1.445 19.990 19.086 1.00 96.19 254 ILE A N 1
ATOM 1889 C CA . ILE A 1 254 ? 2.344 19.776 17.940 1.00 96.19 254 ILE A CA 1
ATOM 1890 C C . ILE A 1 254 ? 1.613 20.012 16.611 1.00 96.19 254 ILE A C 1
ATOM 1892 O O . ILE A 1 254 ? 0.582 19.399 16.337 1.00 96.19 254 ILE A O 1
ATOM 1896 N N . TRP A 1 255 ? 2.189 20.870 15.765 1.00 95.69 255 TRP A N 1
ATOM 1897 C CA . TRP A 1 255 ? 1.750 21.090 14.385 1.00 95.69 255 TRP A CA 1
ATOM 1898 C C . TRP A 1 255 ? 2.215 19.967 13.451 1.00 95.69 255 TRP A C 1
ATOM 1900 O O . TRP A 1 255 ? 3.404 19.656 13.387 1.00 95.69 255 TRP A O 1
ATOM 1910 N N . LEU A 1 256 ? 1.274 19.417 12.686 1.00 95.75 256 LEU A N 1
ATOM 1911 C CA . LEU A 1 256 ? 1.498 18.508 11.566 1.00 95.75 256 LEU A CA 1
ATOM 1912 C C . LEU A 1 256 ? 1.182 19.229 10.252 1.00 95.75 256 LEU A C 1
ATOM 1914 O O . LEU A 1 256 ? 0.149 19.891 10.143 1.00 95.75 256 LEU A O 1
ATOM 1918 N N . ASN A 1 257 ? 2.054 19.077 9.255 1.00 94.56 257 ASN A N 1
ATOM 1919 C CA . ASN A 1 257 ? 1.948 19.756 7.963 1.00 94.56 257 ASN A CA 1
ATOM 1920 C C . ASN A 1 257 ? 1.509 18.757 6.886 1.00 94.56 257 ASN A C 1
ATOM 1922 O O . ASN A 1 257 ? 2.327 18.007 6.352 1.00 94.56 257 ASN A O 1
ATOM 1926 N N . PHE A 1 258 ? 0.219 18.738 6.564 1.00 94.44 258 PHE A N 1
ATOM 1927 C CA . PHE A 1 258 ? -0.352 17.821 5.583 1.00 94.44 258 PHE A CA 1
ATOM 1928 C C . PHE A 1 258 ? -0.159 18.351 4.152 1.00 94.44 258 PHE A C 1
ATOM 1930 O O . PHE A 1 258 ? -0.526 19.497 3.877 1.00 94.44 258 PHE A O 1
ATOM 1937 N N . PRO A 1 259 ? 0.406 17.557 3.221 1.00 91.62 259 PRO A N 1
ATOM 1938 C CA . PRO A 1 259 ? 0.687 18.007 1.861 1.00 91.62 259 PRO A CA 1
ATOM 1939 C C . PRO A 1 259 ? -0.593 18.243 1.032 1.00 91.62 259 PRO A C 1
ATOM 1941 O O . PRO A 1 259 ? -1.635 17.640 1.314 1.00 91.62 259 PRO A O 1
ATOM 1944 N N . PRO A 1 260 ? -0.517 19.069 -0.034 1.00 89.75 260 PRO A N 1
ATOM 1945 C CA . PRO A 1 260 ? -1.657 19.361 -0.901 1.00 89.75 260 PRO A CA 1
ATOM 1946 C C . PRO A 1 260 ? -2.320 18.098 -1.467 1.00 89.75 260 PRO A C 1
ATOM 1948 O O . PRO A 1 260 ? -1.630 17.156 -1.878 1.00 89.75 260 PRO A O 1
ATOM 1951 N N . ARG A 1 261 ? -3.655 18.122 -1.590 1.00 87.38 261 ARG A N 1
ATOM 1952 C CA . ARG A 1 261 ? -4.511 17.042 -2.137 1.00 87.38 261 ARG A CA 1
ATOM 1953 C C . ARG A 1 261 ? -4.620 15.781 -1.271 1.00 87.38 261 ARG A C 1
ATOM 1955 O O . ARG A 1 261 ? -5.210 14.793 -1.721 1.00 87.38 261 ARG A O 1
ATOM 1962 N N . LEU A 1 262 ? -4.062 15.769 -0.057 1.00 91.12 262 LEU A N 1
ATOM 1963 C CA . LEU A 1 262 ? -4.275 14.669 0.884 1.00 91.12 262 LEU A CA 1
ATOM 1964 C C . LEU A 1 262 ? -5.735 14.653 1.367 1.00 91.12 262 LEU A C 1
ATOM 1966 O O . LEU A 1 262 ? -6.350 15.701 1.555 1.00 91.12 262 LEU A O 1
ATOM 1970 N N . LYS A 1 263 ? -6.287 13.456 1.583 1.00 93.56 263 LYS A N 1
ATOM 1971 C CA . LYS A 1 263 ? -7.647 13.256 2.102 1.00 93.56 263 LYS A CA 1
ATOM 1972 C C . LYS A 1 263 ? -7.585 12.347 3.324 1.00 93.56 263 LYS A C 1
ATOM 1974 O O . LYS A 1 263 ? -7.098 11.220 3.215 1.00 93.56 263 LYS A O 1
ATOM 1979 N N . PHE A 1 264 ? -8.020 12.841 4.480 1.00 96.25 264 PHE A N 1
ATOM 1980 C CA . PHE A 1 264 ? -7.897 12.140 5.761 1.00 96.25 264 PHE A CA 1
ATOM 1981 C C . PHE A 1 264 ? -9.059 12.448 6.716 1.00 96.25 264 PHE A C 1
ATOM 1983 O O . PHE A 1 264 ? -9.922 13.271 6.418 1.00 96.25 264 PHE A O 1
ATOM 1990 N N . ALA A 1 265 ? -9.103 11.747 7.850 1.00 97.69 265 ALA A N 1
ATOM 1991 C CA . ALA A 1 265 ? -10.072 11.990 8.912 1.00 97.69 265 ALA A CA 1
ATOM 1992 C C . ALA A 1 265 ? -9.376 12.013 10.281 1.00 97.69 265 ALA A C 1
ATOM 1994 O O . ALA A 1 265 ? -8.501 11.184 10.543 1.00 97.69 265 ALA A O 1
ATOM 1995 N N . VAL A 1 266 ? -9.770 12.961 11.133 1.00 98.25 266 VAL A N 1
ATOM 1996 C CA . VAL A 1 266 ? -9.315 13.105 12.522 1.00 98.25 266 VAL A CA 1
ATOM 1997 C C . VAL A 1 266 ? -10.452 12.660 13.436 1.00 98.25 266 VAL A C 1
ATOM 1999 O O . VAL A 1 266 ? -11.438 13.377 13.573 1.00 98.25 266 VAL A O 1
ATOM 2002 N N . PHE A 1 267 ? -10.336 11.479 14.038 1.00 98.44 267 PHE A N 1
ATOM 2003 C CA . PHE A 1 267 ? -11.380 10.868 14.867 1.00 98.44 267 PHE A CA 1
ATOM 2004 C C . PHE A 1 267 ? -11.094 11.041 16.367 1.00 98.44 267 PHE A C 1
ATOM 2006 O O . PHE A 1 267 ? -9.931 11.083 16.775 1.00 98.44 267 PHE A O 1
ATOM 2013 N N . THR A 1 268 ? -12.132 11.094 17.211 1.00 98.44 268 THR A N 1
ATOM 2014 C CA . THR A 1 268 ? -11.979 11.115 18.677 1.00 98.44 268 THR A CA 1
ATOM 2015 C C . THR A 1 268 ? -12.890 10.131 19.419 1.00 98.44 268 THR A C 1
ATOM 2017 O O . THR A 1 268 ? -14.106 10.116 19.255 1.00 98.44 268 THR A O 1
ATOM 2020 N N . TRP A 1 269 ? -12.304 9.355 20.336 1.00 97.50 269 TRP A N 1
ATOM 2021 C CA . TRP A 1 269 ? -13.030 8.449 21.237 1.00 97.50 269 TRP A CA 1
ATOM 2022 C C . TRP A 1 269 ? -13.755 9.159 22.395 1.00 97.50 269 TRP A C 1
ATOM 2024 O O . TRP A 1 269 ? -14.645 8.568 23.005 1.00 97.50 269 TRP A O 1
ATOM 2034 N N . TYR A 1 270 ? -13.374 10.400 22.728 1.00 97.25 270 TYR A N 1
ATOM 2035 C CA . TYR A 1 270 ? -13.782 11.068 23.980 1.00 97.25 270 TYR A CA 1
ATOM 2036 C C . TYR A 1 270 ? -14.139 12.557 23.832 1.00 97.25 270 TYR A C 1
ATOM 2038 O O . TYR A 1 270 ? -14.621 13.160 24.789 1.00 97.25 270 TYR A O 1
ATOM 2046 N N . GLY A 1 271 ? -13.924 13.141 22.653 1.00 97.56 271 GLY A N 1
ATOM 2047 C CA . GLY A 1 271 ? -13.995 14.577 22.399 1.00 97.56 271 GLY A CA 1
ATOM 2048 C C . GLY A 1 271 ? -12.601 15.197 22.239 1.00 97.56 271 GLY A C 1
ATOM 2049 O O . GLY A 1 271 ? -11.631 14.776 22.880 1.00 97.56 271 GLY A O 1
ATOM 2050 N N . ALA A 1 272 ? -12.499 16.196 21.363 1.00 98.31 272 ALA A N 1
ATOM 2051 C CA . ALA A 1 272 ? -11.251 16.889 21.053 1.00 98.31 272 ALA A CA 1
ATOM 2052 C C . ALA A 1 272 ? -11.491 18.332 20.580 1.00 98.31 272 ALA A C 1
ATOM 2054 O O . ALA A 1 272 ? -12.573 18.668 20.101 1.00 98.31 272 ALA A O 1
ATOM 2055 N N . THR A 1 273 ? -10.457 19.171 20.642 1.00 98.25 273 THR A N 1
ATOM 2056 C CA . THR A 1 273 ? -10.413 20.456 19.927 1.00 98.25 273 THR A CA 1
ATOM 2057 C C . THR A 1 273 ? -9.218 20.454 18.988 1.00 98.25 273 THR A C 1
ATOM 2059 O O . THR A 1 273 ? -8.082 20.300 19.438 1.00 98.25 273 THR A O 1
ATOM 2062 N N . ILE A 1 274 ? -9.479 20.639 17.699 1.00 98.12 274 ILE A N 1
ATOM 2063 C CA . ILE A 1 274 ? -8.487 20.694 16.626 1.00 98.12 274 ILE A CA 1
ATOM 2064 C C . ILE A 1 274 ? -8.319 22.150 16.186 1.00 98.12 274 ILE A C 1
ATOM 2066 O O . ILE A 1 274 ? -9.310 22.856 16.021 1.00 98.12 274 ILE A O 1
ATOM 2070 N N . GLU A 1 275 ? -7.083 22.601 15.982 1.00 97.81 275 GLU A N 1
ATOM 2071 C CA . GLU A 1 275 ? -6.772 23.883 15.339 1.00 97.81 275 GLU A CA 1
ATOM 2072 C C . GLU A 1 275 ? -6.119 23.632 13.980 1.00 97.81 275 GLU A C 1
ATOM 2074 O O . GLU A 1 275 ? -5.251 22.767 13.861 1.00 97.81 275 GLU A O 1
ATOM 2079 N N . MET A 1 276 ? -6.539 24.388 12.968 1.00 96.44 276 MET A N 1
ATOM 2080 C CA . MET A 1 276 ? -6.080 24.289 11.586 1.00 96.44 276 MET A CA 1
ATOM 2081 C C . MET A 1 276 ? -5.648 25.661 11.058 1.00 96.44 276 MET A C 1
ATOM 2083 O O . MET A 1 276 ? -6.240 26.682 11.407 1.00 96.44 276 MET A O 1
ATOM 2087 N N . GLU A 1 277 ? -4.634 25.684 10.198 1.00 95.44 277 GLU A N 1
ATOM 2088 C CA . GLU A 1 277 ? -4.150 26.872 9.490 1.00 95.44 277 GLU A CA 1
ATOM 2089 C C . GLU A 1 277 ? -3.758 26.482 8.056 1.00 95.44 277 GLU A C 1
ATOM 2091 O O . GLU A 1 277 ? -2.899 25.626 7.847 1.00 95.44 277 GLU A O 1
ATOM 2096 N N . GLY A 1 278 ? -4.415 27.079 7.061 1.00 90.06 278 GLY A N 1
ATOM 2097 C CA . GLY A 1 278 ? -4.283 26.717 5.645 1.00 90.06 278 GLY A CA 1
ATOM 2098 C C . GLY A 1 278 ? -5.647 26.658 4.955 1.00 90.06 278 GLY A C 1
ATOM 2099 O O . GLY A 1 278 ? -6.644 27.094 5.525 1.00 90.06 278 GLY A O 1
ATOM 2100 N N . THR A 1 279 ? -5.691 26.115 3.735 1.00 87.75 279 THR A N 1
ATOM 2101 C CA . THR A 1 279 ? -6.918 26.052 2.920 1.00 87.75 279 THR A CA 1
ATOM 2102 C C . THR A 1 279 ? -7.336 24.608 2.652 1.00 87.75 279 THR A C 1
ATOM 2104 O O . THR A 1 279 ? -6.587 23.823 2.064 1.00 87.75 279 THR A O 1
ATOM 2107 N N . THR A 1 280 ? -8.560 24.269 3.043 1.00 92.88 280 THR A N 1
ATOM 2108 C CA . THR A 1 280 ? -9.247 23.018 2.704 1.00 92.88 280 THR A CA 1
ATOM 2109 C C . THR A 1 280 ? -9.976 23.145 1.358 1.00 92.88 280 THR A C 1
ATOM 2111 O O . THR A 1 280 ? -10.420 24.224 0.972 1.00 92.88 280 THR A O 1
ATOM 2114 N N . GLU A 1 281 ? -10.084 22.045 0.607 1.00 92.69 281 GLU A N 1
ATOM 2115 C CA . GLU A 1 281 ? -11.039 21.922 -0.511 1.00 92.69 281 GLU A CA 1
ATOM 2116 C C . GLU A 1 281 ? -12.439 21.592 0.033 1.00 92.69 281 GLU A C 1
ATOM 2118 O O . GLU A 1 281 ? -13.451 22.022 -0.516 1.00 92.69 281 GLU A O 1
ATOM 2123 N N . THR A 1 282 ? -12.500 20.846 1.141 1.00 93.12 282 THR A N 1
ATOM 2124 C CA . THR A 1 282 ? -13.707 20.568 1.929 1.00 93.12 282 THR A CA 1
ATOM 2125 C C . THR A 1 282 ? -13.294 20.082 3.319 1.00 93.12 282 THR A C 1
ATOM 2127 O O . THR A 1 282 ? -12.457 19.185 3.427 1.00 93.12 282 THR A O 1
ATOM 2130 N N . ASP A 1 283 ? -13.920 20.599 4.375 1.00 94.75 283 ASP A N 1
ATOM 2131 C CA . ASP A 1 283 ? -13.912 19.985 5.704 1.00 94.75 283 ASP A CA 1
ATOM 2132 C C . ASP A 1 283 ? -15.315 19.956 6.322 1.00 94.75 283 ASP A C 1
ATOM 2134 O O . ASP A 1 283 ? -16.129 20.848 6.093 1.00 94.75 283 ASP A O 1
ATOM 2138 N N . TYR A 1 284 ? -15.622 18.879 7.052 1.00 96.25 284 TYR A N 1
ATOM 2139 C CA . TYR A 1 284 ? -16.871 18.731 7.804 1.00 96.25 284 TYR A CA 1
ATOM 2140 C C . TYR A 1 284 ? -16.755 17.661 8.897 1.00 96.25 284 TYR A C 1
ATOM 2142 O O . TYR A 1 284 ? -16.053 16.657 8.742 1.00 96.25 284 TYR A O 1
ATOM 2150 N N . THR A 1 285 ? -17.479 17.853 9.999 1.00 97.38 285 THR A N 1
ATOM 2151 C CA . THR A 1 285 ? -17.612 16.850 11.066 1.00 97.38 285 THR A CA 1
ATOM 2152 C C . THR A 1 285 ? -18.678 15.816 10.705 1.00 97.38 285 THR A C 1
ATOM 2154 O O . THR A 1 285 ? -19.728 16.166 10.167 1.00 97.38 285 THR A O 1
ATOM 2157 N N . ALA A 1 286 ? -18.435 14.549 11.040 1.00 96.56 286 ALA A N 1
ATOM 2158 C CA . ALA A 1 286 ? -19.410 13.466 10.968 1.00 96.56 286 ALA A CA 1
ATOM 2159 C C . ALA A 1 286 ? -19.397 12.623 12.252 1.00 96.56 286 ALA A C 1
ATOM 2161 O O . ALA A 1 286 ? -18.336 12.295 12.777 1.00 96.56 286 ALA A O 1
ATOM 2162 N N . ASP A 1 287 ? -20.578 12.254 12.731 1.00 93.75 287 ASP A N 1
ATOM 2163 C CA . ASP A 1 287 ? -20.839 11.387 13.887 1.00 93.75 287 ASP A CA 1
ATOM 2164 C C . ASP A 1 287 ? -21.114 9.928 13.474 1.00 93.75 287 ASP A C 1
ATOM 2166 O O . ASP A 1 287 ? -20.665 8.994 14.138 1.00 93.75 287 ASP A O 1
ATOM 2170 N N . GLU A 1 288 ? -21.764 9.703 12.327 1.00 93.00 288 GLU A N 1
ATOM 2171 C CA . GLU A 1 288 ? -21.895 8.367 11.736 1.00 93.00 288 GLU A CA 1
ATOM 2172 C C . GLU A 1 288 ? -20.534 7.815 11.260 1.00 93.00 288 GLU A C 1
ATOM 2174 O O . GLU A 1 288 ? -20.066 8.081 10.141 1.00 93.00 288 GLU A O 1
ATOM 2179 N N . THR A 1 289 ? -19.901 6.998 12.113 1.00 94.88 289 THR A N 1
ATOM 2180 C CA . THR A 1 289 ? -18.625 6.321 11.830 1.00 94.88 289 THR A CA 1
ATOM 2181 C C . THR A 1 289 ? -18.669 4.811 12.136 1.00 94.88 289 THR A C 1
ATOM 2183 O O . THR A 1 289 ? -19.263 4.378 13.124 1.00 94.88 289 THR A O 1
ATOM 2186 N N . PRO A 1 290 ? -17.987 3.958 11.344 1.00 96.31 290 PRO A N 1
ATOM 2187 C CA . PRO A 1 290 ? -17.868 2.520 11.620 1.00 96.31 290 PRO A CA 1
ATOM 2188 C C . PRO A 1 290 ? -16.796 2.180 12.680 1.00 96.31 290 PRO A C 1
ATOM 2190 O O . PRO A 1 290 ? -16.482 1.003 12.877 1.00 96.31 290 PRO A O 1
ATOM 2193 N N . MET A 1 291 ? -16.207 3.176 13.356 1.00 96.88 291 MET A N 1
ATOM 2194 C CA . MET A 1 291 ? -14.987 3.021 14.165 1.00 96.88 291 MET A CA 1
ATOM 2195 C C . MET A 1 291 ? -15.139 2.021 15.316 1.00 96.88 291 MET A C 1
ATOM 2197 O O . MET A 1 291 ? -14.236 1.216 15.551 1.00 96.88 291 MET A O 1
ATOM 2201 N N . VAL A 1 292 ? -16.310 1.979 15.962 1.00 96.88 292 VAL A N 1
ATOM 2202 C CA . VAL A 1 292 ? -16.635 0.985 17.003 1.00 96.88 292 VAL A CA 1
ATOM 2203 C C . VAL A 1 292 ? -16.539 -0.451 16.463 1.00 96.88 292 VAL A C 1
ATOM 2205 O O . VAL A 1 292 ? -16.013 -1.338 17.132 1.00 96.88 292 VAL A O 1
ATOM 2208 N N . SER A 1 293 ? -16.969 -0.698 15.220 1.00 96.94 293 SER A N 1
ATOM 2209 C CA . SER A 1 293 ? -16.840 -2.023 14.593 1.00 96.94 293 SER A CA 1
ATOM 2210 C C . SER A 1 293 ? -15.380 -2.374 14.291 1.00 96.94 293 SER A C 1
ATOM 2212 O O . SER A 1 293 ? -14.968 -3.521 14.471 1.00 96.94 293 SER A O 1
ATOM 2214 N N . TYR A 1 294 ? -14.580 -1.395 13.863 1.00 98.06 294 TYR A N 1
ATOM 2215 C CA . TYR A 1 294 ? -13.165 -1.599 13.546 1.00 98.06 294 TYR A CA 1
ATOM 2216 C C . TYR A 1 294 ? -12.317 -1.881 14.797 1.00 98.06 294 TYR A C 1
ATOM 2218 O O . TYR A 1 294 ? -11.513 -2.816 14.782 1.00 98.06 294 TYR A O 1
ATOM 2226 N N . VAL A 1 295 ? -12.520 -1.143 15.897 1.00 97.56 295 VAL A N 1
ATOM 2227 C CA . VAL A 1 295 ? -11.774 -1.376 17.148 1.00 97.56 295 VAL A CA 1
ATOM 2228 C C . VAL A 1 295 ? -12.181 -2.693 17.824 1.00 97.56 295 VAL A C 1
ATOM 2230 O O . VAL A 1 295 ? -11.325 -3.391 18.365 1.00 97.56 295 VAL A O 1
ATOM 2233 N N . ASN A 1 296 ? -13.450 -3.106 17.706 1.00 98.06 296 ASN A N 1
ATOM 2234 C CA . ASN A 1 296 ? -13.907 -4.421 18.168 1.00 98.06 296 ASN A CA 1
ATOM 2235 C C . ASN A 1 296 ? -13.219 -5.568 17.407 1.00 98.06 296 ASN A C 1
ATOM 2237 O O . ASN A 1 296 ? -12.796 -6.550 18.020 1.00 98.06 296 ASN A O 1
ATOM 2241 N N . VAL A 1 297 ? -13.040 -5.434 16.086 1.00 98.25 297 VAL A N 1
ATOM 2242 C CA . VAL A 1 297 ? -12.228 -6.380 15.301 1.00 98.25 297 VAL A CA 1
ATOM 2243 C C . VAL A 1 297 ? -10.774 -6.364 15.773 1.00 98.25 297 VAL A C 1
ATOM 2245 O O . VAL A 1 297 ? -10.216 -7.434 16.016 1.00 98.25 297 VAL A O 1
ATOM 2248 N N . HIS A 1 298 ? -10.165 -5.190 15.975 1.00 98.31 298 HIS A N 1
ATOM 2249 C CA . HIS A 1 298 ? -8.792 -5.098 16.486 1.00 98.31 298 HIS A CA 1
ATOM 2250 C C . HIS A 1 298 ? -8.611 -5.792 17.845 1.00 98.31 298 HIS A C 1
ATOM 2252 O O . HIS A 1 298 ? -7.681 -6.579 18.000 1.00 98.31 298 HIS A O 1
ATOM 2258 N N . ALA A 1 299 ? -9.526 -5.604 18.799 1.00 98.31 299 ALA A N 1
ATOM 2259 C CA . ALA A 1 299 ? -9.468 -6.268 20.104 1.00 98.31 299 ALA A CA 1
ATOM 2260 C C . ALA A 1 299 ? -9.495 -7.810 19.992 1.00 98.31 299 ALA A C 1
ATOM 2262 O O . ALA A 1 299 ? -8.747 -8.505 20.684 1.00 98.31 299 ALA A O 1
ATOM 2263 N N . ILE A 1 300 ? -10.304 -8.359 19.076 1.00 98.25 300 ILE A N 1
ATOM 2264 C CA . ILE A 1 300 ? -10.345 -9.804 18.789 1.00 98.25 300 ILE A CA 1
ATOM 2265 C C . ILE A 1 300 ? -9.029 -10.281 18.151 1.00 98.25 300 ILE A C 1
ATOM 2267 O O . ILE A 1 300 ? -8.562 -11.384 18.452 1.00 98.25 300 ILE A O 1
ATOM 2271 N N . LEU A 1 301 ? -8.421 -9.466 17.285 1.00 98.31 301 LEU A N 1
ATOM 2272 C CA . LEU A 1 301 ? -7.137 -9.759 16.646 1.00 98.31 301 LEU A CA 1
ATOM 2273 C C . LEU A 1 301 ? -5.975 -9.711 17.644 1.00 98.31 301 LEU A C 1
ATOM 2275 O O . LEU A 1 301 ? -5.156 -10.628 17.645 1.00 98.31 301 LEU A O 1
ATOM 2279 N N . GLU A 1 302 ? -5.927 -8.725 18.541 1.00 98.00 302 GLU A N 1
ATOM 2280 C CA . GLU A 1 302 ? -4.893 -8.664 19.579 1.00 98.00 302 GLU A CA 1
ATOM 2281 C C . GLU A 1 302 ? -5.010 -9.846 20.544 1.00 98.00 302 GLU A C 1
ATOM 2283 O O . GLU A 1 302 ? -4.013 -10.495 20.843 1.00 98.00 302 GLU A O 1
ATOM 2288 N N . ALA A 1 303 ? -6.230 -10.250 20.915 1.00 97.50 303 ALA A N 1
ATOM 2289 C CA . ALA A 1 303 ? -6.436 -11.466 21.697 1.00 97.50 303 ALA A CA 1
ATOM 2290 C C . ALA A 1 303 ? -5.921 -12.736 20.977 1.00 97.50 303 ALA A C 1
ATOM 2292 O O . ALA A 1 303 ? -5.484 -13.678 21.643 1.00 97.50 303 ALA A O 1
ATOM 2293 N N . ARG A 1 304 ? -5.928 -12.781 19.632 1.00 96.94 304 ARG A N 1
ATOM 2294 C CA . ARG A 1 304 ? -5.269 -13.852 18.852 1.00 96.94 304 ARG A CA 1
ATOM 2295 C C . ARG A 1 304 ? -3.742 -13.731 18.919 1.00 96.94 304 ARG A C 1
ATOM 2297 O O . ARG A 1 304 ? -3.097 -14.738 19.198 1.00 96.94 304 ARG A O 1
ATOM 2304 N N . ARG A 1 305 ? -3.173 -12.528 18.752 1.00 96.75 305 ARG A N 1
ATOM 2305 C CA . ARG A 1 305 ? -1.719 -12.272 18.883 1.00 96.75 305 ARG A CA 1
ATOM 2306 C C . ARG A 1 305 ? -1.189 -12.650 20.265 1.00 96.75 305 ARG A C 1
ATOM 2308 O O . ARG A 1 305 ? -0.192 -13.357 20.364 1.00 96.75 305 ARG A O 1
ATOM 2315 N N . THR A 1 306 ? -1.887 -12.259 21.333 1.00 95.69 306 THR A N 1
ATOM 2316 C CA . THR A 1 306 ? -1.521 -12.595 22.718 1.00 95.69 306 THR A CA 1
ATOM 2317 C C . THR A 1 306 ? -1.510 -14.107 22.950 1.00 95.69 306 THR A C 1
ATOM 2319 O O . THR A 1 306 ? -0.561 -14.618 23.538 1.00 95.69 306 THR A O 1
ATOM 2322 N N . ARG A 1 307 ? -2.513 -14.849 22.449 1.00 94.94 307 ARG A N 1
ATOM 2323 C CA . ARG A 1 307 ? -2.522 -16.322 22.536 1.00 94.94 307 ARG A CA 1
ATOM 2324 C C . ARG A 1 307 ? -1.378 -16.953 21.741 1.00 94.94 307 ARG A C 1
ATOM 2326 O O . ARG A 1 307 ? -0.709 -17.832 22.272 1.00 94.94 307 ARG A O 1
ATOM 2333 N N . ALA A 1 308 ? -1.107 -16.467 20.530 1.00 94.56 308 ALA A N 1
ATOM 2334 C CA . ALA A 1 308 ? 0.014 -16.941 19.723 1.00 94.56 308 ALA A CA 1
ATOM 2335 C C . ALA A 1 308 ? 1.369 -16.698 20.416 1.00 94.56 308 ALA A C 1
ATOM 2337 O O . ALA A 1 308 ? 2.184 -17.613 20.510 1.00 94.56 308 ALA A O 1
ATOM 2338 N N . LYS A 1 309 ? 1.577 -15.505 20.993 1.00 93.25 309 LYS A N 1
ATOM 2339 C CA . LYS A 1 309 ? 2.795 -15.125 21.736 1.00 93.25 309 LYS A CA 1
ATOM 2340 C C . LYS A 1 309 ? 2.970 -15.891 23.058 1.00 93.25 309 LYS A C 1
ATOM 2342 O O . LYS A 1 309 ? 4.093 -16.002 23.538 1.00 93.25 309 LYS A O 1
ATOM 2347 N N . ALA A 1 310 ? 1.886 -16.420 23.633 1.00 91.75 310 ALA A N 1
ATOM 2348 C CA . ALA A 1 310 ? 1.892 -17.226 24.858 1.00 91.75 310 ALA A CA 1
ATOM 2349 C C . ALA A 1 310 ? 1.992 -18.749 24.619 1.00 91.75 310 ALA A C 1
ATOM 2351 O O . ALA A 1 310 ? 2.179 -19.503 25.574 1.00 91.75 310 ALA A O 1
ATOM 2352 N N . SER A 1 311 ? 1.849 -19.213 23.375 1.00 87.31 311 SER A N 1
ATOM 2353 C CA . SER A 1 311 ? 2.007 -20.629 23.019 1.00 87.31 311 SER A CA 1
ATOM 2354 C C . SER A 1 311 ? 3.471 -21.089 23.106 1.00 87.31 311 SER A C 1
ATOM 2356 O O . SER A 1 311 ? 4.404 -20.289 23.000 1.00 87.31 311 SER A O 1
ATOM 2358 N N . SER A 1 312 ? 3.695 -22.391 23.295 1.00 70.25 312 SER A N 1
ATOM 2359 C CA . SER A 1 312 ? 5.043 -22.962 23.282 1.00 70.25 312 SER A CA 1
ATOM 2360 C C . SER A 1 312 ? 5.569 -23.094 21.848 1.00 70.25 312 SER A C 1
ATOM 2362 O O . SER A 1 312 ? 4.871 -23.535 20.938 1.00 70.25 312 SER A O 1
ATOM 2364 N N . SER A 1 313 ? 6.842 -22.752 21.643 1.00 62.75 313 SER A N 1
ATOM 2365 C CA . SER A 1 313 ? 7.472 -22.619 20.318 1.00 62.75 313 SER A CA 1
ATOM 2366 C C . SER A 1 313 ? 7.569 -23.904 19.480 1.00 62.75 313 SER A C 1
ATOM 2368 O O . SER A 1 313 ? 8.012 -23.834 18.335 1.00 62.75 313 SER A O 1
ATOM 2370 N N . GLY A 1 314 ? 7.171 -25.057 20.030 1.00 61.34 314 GLY A N 1
ATOM 2371 C CA . GLY A 1 314 ? 7.183 -26.355 19.352 1.00 61.34 314 GLY A CA 1
ATOM 2372 C C . GLY A 1 314 ? 5.990 -26.616 18.426 1.00 61.34 314 GLY A C 1
ATOM 2373 O O . GLY A 1 314 ? 6.102 -27.478 17.560 1.00 61.34 314 GLY A O 1
ATOM 2374 N N . ASP A 1 315 ? 4.879 -25.882 18.561 1.00 72.75 315 ASP A N 1
ATOM 2375 C CA . ASP A 1 315 ? 3.755 -25.958 17.619 1.00 72.75 315 ASP A CA 1
ATOM 2376 C C . ASP A 1 315 ? 3.685 -24.702 16.734 1.00 72.75 315 ASP A C 1
ATOM 2378 O O . ASP A 1 315 ? 3.573 -23.564 17.201 1.00 72.75 315 ASP A O 1
ATOM 2382 N N . SER A 1 316 ? 3.754 -24.916 15.421 1.00 71.88 316 SER A N 1
ATOM 2383 C CA . SER A 1 316 ? 3.719 -23.845 14.422 1.00 71.88 316 SER A CA 1
ATOM 2384 C C . SER A 1 316 ? 2.313 -23.297 14.168 1.00 71.88 316 SER A C 1
ATOM 2386 O O . SER A 1 316 ? 2.205 -22.163 13.707 1.00 71.88 316 SER A O 1
ATOM 2388 N N . GLU A 1 317 ? 1.247 -24.051 14.463 1.00 79.19 317 GLU A N 1
ATOM 2389 C CA . GLU A 1 317 ? -0.124 -23.558 14.288 1.00 79.19 317 GLU A CA 1
ATOM 2390 C C . GLU A 1 317 ? -0.594 -22.724 15.482 1.00 79.19 317 GLU A C 1
ATOM 2392 O O . GLU A 1 317 ? -1.054 -21.601 15.278 1.00 79.19 317 GLU A O 1
ATOM 2397 N N . SER A 1 318 ? -0.449 -23.197 16.727 1.00 83.12 318 SER A N 1
ATOM 2398 C CA . SER A 1 318 ? -0.854 -22.388 17.891 1.00 83.12 318 SER A CA 1
ATOM 2399 C C . SER A 1 318 ? 0.020 -21.148 18.112 1.00 83.12 318 SER A C 1
ATOM 2401 O O . SER A 1 318 ? -0.479 -20.169 18.666 1.00 83.12 318 SER A O 1
ATOM 2403 N N . SER A 1 319 ? 1.261 -21.127 17.603 1.00 90.25 319 SER A N 1
ATOM 2404 C CA . SER A 1 319 ? 2.122 -19.929 17.589 1.00 90.25 319 SER A CA 1
ATOM 2405 C C . SER A 1 319 ? 1.903 -18.982 16.401 1.00 90.25 319 SER A C 1
ATOM 2407 O O . SER A 1 319 ? 2.620 -17.987 16.273 1.00 90.25 319 SER A O 1
ATOM 2409 N N . GLN A 1 320 ? 0.910 -19.236 15.539 1.00 94.50 320 GLN A N 1
ATOM 2410 C CA . GLN A 1 320 ? 0.584 -18.369 14.405 1.00 94.50 320 GLN A CA 1
ATOM 2411 C C . GLN A 1 320 ? -0.407 -17.259 14.796 1.00 94.50 320 GLN A C 1
ATOM 2413 O O . GLN A 1 320 ? -1.575 -17.499 15.101 1.00 94.50 320 GLN A O 1
ATOM 2418 N N . GLY A 1 321 ? 0.048 -16.008 14.701 1.00 96.25 321 GLY A N 1
ATOM 2419 C CA . GLY A 1 321 ? -0.785 -14.812 14.814 1.00 96.25 321 GLY A CA 1
ATOM 2420 C C . GLY A 1 321 ? -1.822 -14.690 13.690 1.00 96.25 321 GLY A C 1
ATOM 2421 O O . GLY A 1 321 ? -1.732 -15.389 12.674 1.00 96.25 321 GLY A O 1
ATOM 2422 N N . PRO A 1 322 ? -2.810 -13.790 13.822 1.00 97.81 322 PRO A N 1
ATOM 2423 C CA . PRO A 1 322 ? -3.857 -13.622 12.823 1.00 97.81 322 PRO A CA 1
ATOM 2424 C C . PRO A 1 322 ? -3.287 -13.170 11.471 1.00 97.81 322 PRO A C 1
ATOM 2426 O O . PRO A 1 322 ? -2.479 -12.245 11.394 1.00 97.81 322 PRO A O 1
ATOM 2429 N N . ARG A 1 323 ? -3.742 -13.808 10.394 1.00 98.38 323 ARG A N 1
ATOM 2430 C CA . ARG A 1 323 ? -3.447 -13.437 9.008 1.00 98.38 323 ARG A CA 1
ATOM 2431 C C . ARG A 1 323 ? -4.724 -12.856 8.413 1.00 98.38 323 ARG A C 1
ATOM 2433 O O . ARG A 1 323 ? -5.622 -13.590 8.006 1.00 98.38 323 ARG A O 1
ATOM 2440 N N . VAL A 1 324 ? -4.834 -11.535 8.469 1.00 98.81 324 VAL A N 1
ATOM 2441 C CA . VAL A 1 324 ? -6.056 -10.785 8.162 1.00 98.81 324 VAL A CA 1
ATOM 2442 C C . VAL A 1 324 ? -6.002 -10.300 6.724 1.00 98.81 324 VAL A C 1
ATOM 2444 O O . VAL A 1 324 ? -5.027 -9.658 6.352 1.00 98.81 324 VAL A O 1
ATOM 2447 N N . ILE A 1 325 ? -7.039 -10.540 5.926 1.00 98.81 325 ILE A N 1
ATOM 2448 C CA . ILE A 1 325 ? -7.152 -10.002 4.565 1.00 98.81 325 ILE A CA 1
ATOM 2449 C C . ILE A 1 325 ? -8.390 -9.124 4.425 1.00 98.81 325 ILE A C 1
ATOM 2451 O O . ILE A 1 325 ? -9.499 -9.517 4.784 1.00 98.81 325 ILE A O 1
ATOM 2455 N N . VAL A 1 326 ? -8.186 -7.909 3.919 1.00 98.69 326 VAL A N 1
ATOM 2456 C CA . VAL A 1 326 ? -9.235 -6.903 3.744 1.00 98.69 326 VAL A CA 1
ATOM 2457 C C . VAL A 1 326 ? -9.663 -6.899 2.281 1.00 98.69 326 VAL A C 1
ATOM 2459 O O . VAL A 1 326 ? -8.850 -6.634 1.394 1.00 98.69 326 VAL A O 1
ATOM 2462 N N . VAL A 1 327 ? -10.938 -7.194 2.020 1.00 98.56 327 VAL A N 1
ATOM 2463 C CA . VAL A 1 327 ? -11.507 -7.391 0.675 1.00 98.56 327 VAL A CA 1
ATOM 2464 C C . VAL A 1 327 ? -12.778 -6.563 0.477 1.00 98.56 327 VAL A C 1
ATOM 2466 O O . VAL A 1 327 ? -13.449 -6.184 1.434 1.00 98.56 327 VAL A O 1
ATOM 2469 N N . GLY A 1 328 ? -13.104 -6.242 -0.774 1.00 97.62 328 GLY A N 1
ATOM 2470 C CA . GLY A 1 328 ? -14.188 -5.314 -1.113 1.00 97.62 328 GLY A CA 1
ATOM 2471 C C . GLY A 1 328 ? -13.879 -4.492 -2.370 1.00 97.62 328 GLY A C 1
ATOM 2472 O O . GLY A 1 328 ? -12.735 -4.498 -2.839 1.00 97.62 328 GLY A O 1
ATOM 2473 N N . PRO A 1 329 ? -14.871 -3.785 -2.934 1.00 96.50 329 PRO A N 1
ATOM 2474 C CA . PRO A 1 329 ? -14.726 -3.056 -4.194 1.00 96.50 329 PRO A CA 1
ATOM 2475 C C . PRO A 1 329 ? -13.739 -1.880 -4.090 1.00 96.50 329 PRO A C 1
ATOM 2477 O O . PRO A 1 329 ? -13.197 -1.569 -3.020 1.00 96.50 329 PRO A O 1
ATOM 2480 N N . THR A 1 330 ? -13.493 -1.195 -5.208 1.00 94.81 330 THR A N 1
ATOM 2481 C CA . THR A 1 330 ? -12.859 0.133 -5.202 1.00 94.81 330 THR A CA 1
ATOM 2482 C C . THR A 1 330 ? -13.604 1.092 -4.269 1.00 94.81 330 THR A C 1
ATOM 2484 O O . THR A 1 330 ? -14.828 1.077 -4.224 1.00 94.81 330 THR A O 1
ATOM 2487 N N . ASP A 1 331 ? -12.862 1.932 -3.543 1.00 94.62 331 ASP A N 1
ATOM 2488 C CA . ASP A 1 331 ? -13.400 2.976 -2.649 1.00 94.62 331 ASP A CA 1
ATOM 2489 C C . ASP A 1 331 ? -14.381 2.458 -1.575 1.00 94.62 331 ASP A C 1
ATOM 2491 O O . ASP A 1 331 ? -15.379 3.082 -1.230 1.00 94.62 331 ASP A O 1
ATOM 2495 N N . SER A 1 332 ? -14.039 1.305 -0.992 1.00 96.12 332 SER A N 1
ATOM 2496 C CA . SER A 1 332 ? -14.675 0.732 0.207 1.00 96.12 332 SER A CA 1
ATOM 2497 C C . SER A 1 332 ? -13.918 1.016 1.519 1.00 96.12 332 SER A C 1
ATOM 2499 O O . SER A 1 332 ? -14.403 0.663 2.589 1.00 96.12 332 SER A O 1
ATOM 2501 N N . GLY A 1 333 ? -12.742 1.659 1.458 1.00 96.25 333 GLY A N 1
ATOM 2502 C CA . GLY A 1 333 ? -11.931 2.029 2.632 1.00 96.25 333 GLY A CA 1
ATOM 2503 C C . GLY A 1 333 ? -10.838 1.027 3.037 1.00 96.25 333 GLY A C 1
ATOM 2504 O O . GLY A 1 333 ? -10.237 1.192 4.094 1.00 96.25 333 GLY A O 1
ATOM 2505 N N . LYS A 1 334 ? -10.549 0.007 2.211 1.00 97.69 334 LYS A N 1
ATOM 2506 C CA . LYS A 1 334 ? -9.638 -1.111 2.550 1.00 97.69 334 LYS A CA 1
ATOM 2507 C C . LYS A 1 334 ? -8.274 -0.683 3.092 1.00 97.69 334 LYS A C 1
ATOM 2509 O O . LYS A 1 334 ? -7.923 -1.065 4.200 1.00 97.69 334 LYS A O 1
ATOM 2514 N N . SER A 1 335 ? -7.544 0.157 2.357 1.00 96.81 335 SER A N 1
ATOM 2515 C CA . SER A 1 335 ? -6.212 0.638 2.752 1.00 96.81 335 SER A CA 1
ATOM 2516 C C . SER A 1 335 ? -6.242 1.436 4.063 1.00 96.81 335 SER A C 1
ATOM 2518 O O . SER A 1 335 ? -5.309 1.353 4.857 1.00 96.81 335 SER A O 1
ATOM 2520 N N . THR A 1 336 ? -7.333 2.164 4.319 1.00 97.25 336 THR A N 1
ATOM 2521 C CA . THR A 1 336 ? -7.565 2.911 5.563 1.00 97.25 336 THR A CA 1
ATOM 2522 C C . THR A 1 336 ? -7.799 1.967 6.742 1.00 97.25 336 THR A C 1
ATOM 2524 O O . THR A 1 336 ? -7.173 2.135 7.785 1.00 97.25 336 THR A O 1
ATOM 2527 N N . LEU A 1 337 ? -8.639 0.935 6.573 1.00 98.19 337 LEU A N 1
ATOM 2528 C CA . LEU A 1 337 ? -8.837 -0.100 7.594 1.00 98.19 337 LEU A CA 1
ATOM 2529 C C . LEU A 1 337 ? -7.540 -0.867 7.871 1.00 98.19 337 LEU A C 1
ATOM 2531 O O . LEU A 1 337 ? -7.200 -1.079 9.032 1.00 98.19 337 LEU A O 1
ATOM 2535 N N . SER A 1 338 ? -6.782 -1.223 6.830 1.00 98.44 338 SER A N 1
ATOM 2536 C CA . SER A 1 338 ? -5.467 -1.844 6.993 1.00 98.44 338 SER A CA 1
ATOM 2537 C C . SER A 1 338 ? -4.530 -0.953 7.812 1.00 98.44 338 SER A C 1
ATOM 2539 O O . SER A 1 338 ? -3.938 -1.442 8.768 1.00 98.44 338 SER A O 1
ATOM 2541 N N . ARG A 1 339 ? -4.454 0.357 7.515 1.00 97.88 339 ARG A N 1
ATOM 2542 C CA . ARG A 1 339 ? -3.657 1.324 8.295 1.00 97.88 339 ARG A CA 1
ATOM 2543 C C . ARG A 1 339 ? -4.070 1.346 9.773 1.00 97.88 339 ARG A C 1
ATOM 2545 O O . ARG A 1 339 ? -3.201 1.207 10.625 1.00 97.88 339 ARG A O 1
ATOM 2552 N N . MET A 1 340 ? -5.369 1.414 10.074 1.00 98.44 340 MET A N 1
ATOM 2553 C CA . MET A 1 340 ? -5.882 1.393 11.455 1.00 98.44 340 MET A CA 1
ATOM 2554 C C . MET A 1 340 ? -5.511 0.106 12.208 1.00 98.44 340 MET A C 1
ATOM 2556 O O . MET A 1 340 ? -4.953 0.172 13.302 1.00 98.44 340 MET A O 1
ATOM 2560 N N . LEU A 1 341 ? -5.741 -1.066 11.605 1.00 98.69 341 LEU A N 1
ATOM 2561 C CA . LEU A 1 341 ? -5.423 -2.369 12.212 1.00 98.69 341 LEU A CA 1
ATOM 2562 C C . LEU A 1 341 ? -3.914 -2.605 12.413 1.00 98.69 341 LEU A C 1
ATOM 2564 O O . LEU A 1 341 ? -3.531 -3.419 13.255 1.00 98.69 341 LEU A O 1
ATOM 2568 N N . LEU A 1 342 ? -3.065 -1.918 11.644 1.00 98.38 342 LEU A N 1
ATOM 2569 C CA . LEU A 1 342 ? -1.611 -1.918 11.809 1.00 98.38 342 LEU A CA 1
ATOM 2570 C C . LEU A 1 342 ? -1.181 -0.937 12.908 1.00 98.38 342 LEU A C 1
ATOM 2572 O O . LEU A 1 342 ? -0.486 -1.346 13.836 1.00 98.38 342 LEU A O 1
ATOM 2576 N N . SER A 1 343 ? -1.636 0.321 12.857 1.00 98.19 343 SER A N 1
ATOM 2577 C CA . SER A 1 343 ? -1.282 1.344 13.849 1.00 98.19 343 SER A CA 1
ATOM 2578 C C . SER A 1 343 ? -1.732 0.977 15.262 1.00 98.19 343 SER A C 1
ATOM 2580 O O . SER A 1 343 ? -0.936 1.090 16.192 1.00 98.19 343 SER A O 1
ATOM 2582 N N . TRP A 1 344 ? -2.957 0.469 15.446 1.00 98.44 344 TRP A N 1
ATOM 2583 C CA . TRP A 1 344 ? -3.437 0.042 16.767 1.00 98.44 344 TRP A CA 1
ATOM 2584 C C . TRP A 1 344 ? -2.679 -1.177 17.323 1.00 98.44 344 TRP A C 1
ATOM 2586 O O . TRP A 1 344 ? -2.513 -1.283 18.537 1.00 98.44 344 TRP A O 1
ATOM 2596 N N . ALA A 1 345 ? -2.186 -2.075 16.463 1.00 98.12 345 ALA A N 1
ATOM 2597 C CA . ALA A 1 345 ? -1.364 -3.215 16.876 1.00 98.12 345 ALA A CA 1
ATOM 2598 C C . ALA A 1 345 ? 0.059 -2.782 17.267 1.00 98.12 345 ALA A C 1
ATOM 2600 O O . ALA A 1 345 ? 0.552 -3.173 18.325 1.00 98.12 345 ALA A O 1
ATOM 2601 N N . ALA A 1 346 ? 0.681 -1.908 16.471 1.00 96.88 346 ALA A N 1
ATOM 2602 C CA . ALA A 1 346 ? 1.987 -1.326 16.777 1.00 96.88 346 ALA A CA 1
ATOM 2603 C C . ALA A 1 346 ? 1.955 -0.485 18.066 1.00 96.88 346 ALA A C 1
ATOM 2605 O O . ALA A 1 346 ? 2.829 -0.615 18.921 1.00 96.88 346 ALA A O 1
ATOM 2606 N N . LYS A 1 347 ? 0.878 0.284 18.283 1.00 96.31 347 LYS A N 1
ATOM 2607 C CA . LYS A 1 347 ? 0.581 1.002 19.540 1.00 96.31 347 LYS A CA 1
ATOM 2608 C C . LYS A 1 347 ? 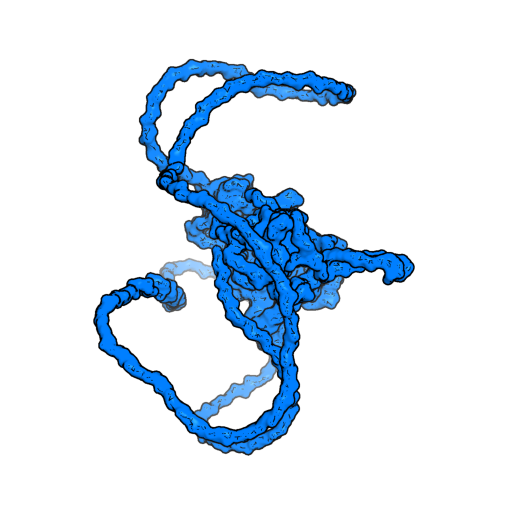0.518 0.075 20.766 1.00 96.31 347 LYS A C 1
ATOM 2610 O O . LYS A 1 347 ? 0.758 0.525 21.883 1.00 96.31 347 LYS A O 1
ATOM 2615 N N . GLN A 1 348 ? 0.210 -1.208 20.571 1.00 96.00 348 GLN A N 1
ATOM 2616 C CA . GLN A 1 348 ? 0.157 -2.236 21.619 1.00 96.00 348 GLN A CA 1
ATOM 2617 C C . GLN A 1 348 ? 1.435 -3.097 21.699 1.00 96.00 348 GLN A C 1
ATOM 2619 O O . GLN A 1 348 ? 1.500 -4.022 22.506 1.00 96.00 348 GLN A O 1
ATOM 2624 N N . GLY A 1 349 ? 2.474 -2.782 20.914 1.00 95.31 349 GLY A N 1
ATOM 2625 C CA . GLY A 1 349 ? 3.756 -3.499 20.912 1.00 95.31 349 GLY A CA 1
ATOM 2626 C C . GLY A 1 349 ? 3.759 -4.811 20.116 1.00 95.31 349 GLY A C 1
ATOM 2627 O O . GLY A 1 349 ? 4.721 -5.576 20.201 1.00 95.31 349 GLY A O 1
ATOM 2628 N N . SER A 1 350 ? 2.705 -5.081 19.342 1.00 95.75 350 SER A N 1
ATOM 2629 C CA . SER A 1 350 ? 2.684 -6.139 18.328 1.00 95.75 350 SER A CA 1
ATOM 2630 C C . SER A 1 350 ? 3.294 -5.619 17.022 1.00 95.75 350 SER A C 1
ATOM 2632 O O . SER A 1 350 ? 3.046 -4.481 16.639 1.00 95.75 350 SER A O 1
ATOM 2634 N N . LYS A 1 351 ? 4.055 -6.456 16.304 1.00 95.62 351 LYS A N 1
ATOM 2635 C CA . LYS A 1 351 ? 4.787 -6.086 15.075 1.00 95.62 351 LYS A CA 1
ATOM 2636 C C . LYS A 1 351 ? 4.216 -6.785 13.830 1.00 95.62 351 LYS A C 1
ATOM 2638 O O . LYS A 1 351 ? 4.864 -7.685 13.286 1.00 95.62 351 LYS A O 1
ATOM 2643 N N . PRO A 1 352 ? 2.971 -6.489 13.410 1.00 97.25 352 PRO A N 1
ATOM 2644 C CA . PRO A 1 352 ? 2.356 -7.169 12.276 1.00 97.25 352 PRO A CA 1
ATOM 2645 C C . PRO A 1 352 ? 3.066 -6.823 10.965 1.00 97.25 352 PRO A C 1
ATOM 2647 O O . PRO A 1 352 ? 3.473 -5.682 10.735 1.00 97.25 352 PRO A O 1
ATOM 2650 N N . THR A 1 353 ? 3.144 -7.789 10.056 1.00 97.81 353 THR A N 1
ATOM 2651 C CA . THR A 1 353 ? 3.565 -7.517 8.679 1.00 97.81 353 THR A CA 1
ATOM 2652 C C . THR A 1 353 ? 2.406 -6.910 7.895 1.00 97.81 353 THR A C 1
ATOM 2654 O O . THR A 1 353 ? 1.349 -7.527 7.755 1.00 97.81 353 THR A O 1
ATOM 2657 N N . PHE A 1 354 ? 2.594 -5.714 7.344 1.00 98.44 354 PHE A N 1
ATOM 2658 C CA . PHE A 1 354 ? 1.722 -5.211 6.291 1.00 98.44 354 PHE A CA 1
ATOM 2659 C C . PHE A 1 354 ? 2.069 -5.911 4.979 1.00 98.44 354 PHE A C 1
ATOM 2661 O O . PHE A 1 354 ? 3.238 -5.986 4.610 1.00 98.44 354 PHE A O 1
ATOM 2668 N N . VAL A 1 355 ? 1.055 -6.402 4.276 1.00 98.56 355 VAL A N 1
ATOM 2669 C CA . VAL A 1 355 ? 1.147 -6.942 2.919 1.00 98.56 355 VAL A CA 1
ATOM 2670 C C . VAL A 1 355 ? 0.218 -6.115 2.037 1.00 98.56 355 VAL A C 1
ATOM 2672 O O . VAL A 1 355 ? -0.950 -5.925 2.377 1.00 98.56 355 VAL A O 1
ATOM 2675 N N . ASP A 1 356 ? 0.708 -5.630 0.902 1.00 98.12 356 ASP A N 1
ATOM 2676 C CA . ASP A 1 356 ? -0.084 -4.861 -0.053 1.00 98.12 356 ASP A CA 1
ATOM 2677 C C . ASP A 1 356 ? -0.073 -5.532 -1.427 1.00 98.12 356 ASP A C 1
ATOM 2679 O O . ASP A 1 356 ? 0.972 -5.676 -2.067 1.00 98.12 356 ASP A O 1
ATOM 2683 N N . LEU A 1 357 ? -1.259 -5.967 -1.858 1.00 98.38 357 LEU A N 1
ATOM 2684 C CA . LEU A 1 357 ? -1.490 -6.608 -3.151 1.00 98.38 357 LEU A CA 1
ATOM 2685 C C . LEU A 1 357 ? -2.171 -5.660 -4.162 1.00 98.38 357 LEU A C 1
ATOM 2687 O O . LEU A 1 357 ? -2.482 -6.076 -5.279 1.00 98.38 357 LEU A O 1
ATOM 2691 N N . ASP A 1 358 ? -2.437 -4.394 -3.807 1.00 97.25 358 ASP A N 1
ATOM 2692 C CA . ASP A 1 358 ? -3.002 -3.415 -4.748 1.00 97.25 358 ASP A CA 1
ATOM 2693 C C . ASP A 1 358 ? -1.913 -2.820 -5.660 1.00 97.25 358 ASP A C 1
ATOM 2695 O O . ASP A 1 358 ? -1.443 -1.699 -5.479 1.00 97.25 358 ASP A O 1
ATOM 2699 N N . ILE A 1 359 ? -1.560 -3.548 -6.721 1.00 95.69 359 ILE A N 1
ATOM 2700 C CA . ILE A 1 359 ? -0.662 -3.067 -7.789 1.00 95.69 359 ILE A CA 1
ATOM 2701 C C . ILE A 1 359 ? -1.138 -1.767 -8.476 1.00 95.69 359 ILE A C 1
ATOM 2703 O O . ILE A 1 359 ? -0.368 -1.133 -9.199 1.00 95.69 359 ILE A O 1
ATOM 2707 N N . GLY A 1 360 ? -2.395 -1.349 -8.295 1.00 94.44 360 GLY A N 1
ATOM 2708 C CA . GLY A 1 360 ? -2.953 -0.144 -8.904 1.00 94.44 360 GLY A CA 1
ATOM 2709 C C . GLY A 1 360 ? -2.776 1.119 -8.055 1.00 94.44 360 GLY A C 1
ATOM 2710 O O . GLY A 1 360 ? -2.603 2.204 -8.622 1.00 94.44 360 GLY A O 1
ATOM 2711 N N . GLN A 1 361 ? -2.857 1.003 -6.724 1.00 92.69 361 GLN A N 1
ATOM 2712 C CA . GLN A 1 361 ? -2.853 2.110 -5.745 1.00 92.69 361 GLN A CA 1
ATOM 2713 C C . GLN A 1 361 ? -2.105 1.765 -4.432 1.00 92.69 361 GLN A C 1
ATOM 2715 O O . GLN A 1 361 ? -2.452 2.287 -3.371 1.00 92.69 361 GLN A O 1
ATOM 2720 N N . GLY A 1 362 ? -1.112 0.875 -4.490 1.00 90.62 362 GLY A N 1
ATOM 2721 C CA . GLY A 1 362 ? -0.368 0.380 -3.330 1.00 90.62 362 GLY A CA 1
ATOM 2722 C C . GLY A 1 362 ? 0.314 1.473 -2.502 1.00 90.62 362 GLY A C 1
ATOM 2723 O O . GLY A 1 362 ? 0.774 2.487 -3.024 1.00 90.62 362 GLY A O 1
ATOM 2724 N N . SER A 1 363 ? 0.372 1.251 -1.189 1.00 90.25 363 SER A N 1
ATOM 2725 C CA . SER A 1 363 ? 0.830 2.219 -0.182 1.00 90.25 363 SER A CA 1
ATOM 2726 C C . SER A 1 363 ? 2.295 2.049 0.232 1.00 90.25 363 SER A C 1
ATOM 2728 O O . SER A 1 363 ? 2.837 2.930 0.891 1.00 90.25 363 SER A O 1
ATOM 2730 N N . ILE A 1 364 ? 2.942 0.930 -0.119 1.00 94.38 364 ILE A N 1
ATOM 2731 C CA . ILE A 1 364 ? 4.337 0.658 0.272 1.00 94.38 364 ILE A CA 1
ATOM 2732 C C . ILE A 1 364 ? 5.313 1.388 -0.661 1.00 94.38 364 ILE A C 1
ATOM 2734 O O . ILE A 1 364 ? 6.130 2.172 -0.202 1.00 94.38 364 ILE A O 1
ATOM 2738 N N . THR A 1 365 ? 5.219 1.204 -1.978 1.00 94.38 365 THR A N 1
ATOM 2739 C CA . THR A 1 365 ? 6.201 1.732 -2.948 1.00 94.38 365 THR A CA 1
ATOM 2740 C C . THR A 1 365 ? 5.500 2.331 -4.178 1.00 94.38 365 THR A C 1
ATOM 2742 O O . THR A 1 365 ? 4.377 2.821 -4.042 1.00 94.38 365 THR A O 1
ATOM 2745 N N . ILE A 1 366 ? 6.139 2.359 -5.352 1.00 95.81 366 ILE A N 1
ATOM 2746 C CA . ILE A 1 366 ? 5.506 2.785 -6.606 1.00 95.81 366 ILE A CA 1
ATOM 2747 C C . ILE A 1 366 ? 4.388 1.810 -7.046 1.00 95.81 366 ILE A C 1
ATOM 2749 O O . ILE A 1 366 ? 4.349 0.662 -6.592 1.00 95.81 366 ILE A O 1
ATOM 2753 N N . PRO A 1 367 ? 3.478 2.229 -7.948 1.00 97.38 367 PRO A N 1
ATOM 2754 C CA . PRO A 1 367 ? 2.491 1.336 -8.559 1.00 97.38 367 PRO A CA 1
ATOM 2755 C C . PRO A 1 367 ? 3.146 0.196 -9.352 1.00 97.38 367 PRO A C 1
ATOM 2757 O O . PRO A 1 367 ? 4.293 0.301 -9.772 1.00 97.38 367 PRO A O 1
ATOM 2760 N N . GLY A 1 368 ? 2.397 -0.873 -9.623 1.00 96.88 368 GLY A N 1
ATOM 2761 C CA . GLY A 1 368 ? 2.904 -2.060 -10.319 1.00 96.88 368 GLY A CA 1
ATOM 2762 C C . GLY A 1 368 ? 3.705 -3.018 -9.437 1.00 96.88 368 GLY A C 1
ATOM 2763 O O . GLY A 1 368 ? 4.424 -3.861 -9.968 1.00 96.88 368 GLY A O 1
ATOM 2764 N N . CYS A 1 369 ? 3.571 -2.913 -8.113 1.00 97.69 369 CYS A N 1
ATOM 2765 C CA . CYS A 1 369 ? 4.302 -3.711 -7.128 1.00 97.69 369 CYS A CA 1
ATOM 2766 C C . CYS A 1 369 ? 3.357 -4.489 -6.203 1.00 97.69 369 CYS A C 1
ATOM 2768 O O . CYS A 1 369 ? 2.370 -3.938 -5.719 1.00 97.69 369 CYS A O 1
ATOM 2770 N N . ILE A 1 370 ? 3.700 -5.746 -5.924 1.00 97.81 370 ILE A N 1
ATOM 2771 C CA . ILE A 1 370 ? 3.212 -6.516 -4.772 1.00 97.81 370 ILE A CA 1
ATOM 2772 C C . ILE A 1 370 ? 4.292 -6.401 -3.695 1.00 97.81 370 ILE A C 1
ATOM 2774 O O . ILE A 1 370 ? 5.468 -6.601 -3.997 1.00 97.81 370 ILE A O 1
ATOM 2778 N N . ALA A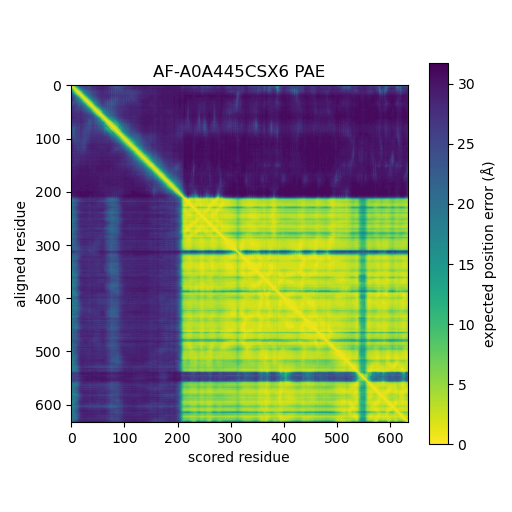 1 371 ? 3.937 -6.049 -2.461 1.00 97.75 371 ALA A N 1
ATOM 2779 C CA . ALA A 1 371 ? 4.943 -5.731 -1.447 1.00 97.75 371 ALA A CA 1
ATOM 2780 C C . ALA A 1 371 ? 4.540 -6.127 -0.019 1.00 97.75 371 ALA A C 1
ATOM 2782 O O . ALA A 1 371 ? 3.364 -6.336 0.275 1.00 97.75 371 ALA A O 1
ATOM 2783 N N . ALA A 1 372 ? 5.521 -6.200 0.882 1.00 97.75 372 ALA A N 1
ATOM 2784 C CA . ALA A 1 372 ? 5.300 -6.360 2.316 1.00 97.75 372 ALA A CA 1
ATOM 2785 C C . ALA A 1 372 ? 6.373 -5.653 3.157 1.00 97.75 372 ALA A C 1
ATOM 2787 O O . ALA A 1 372 ? 7.516 -5.516 2.730 1.00 97.75 372 ALA A O 1
ATOM 2788 N N . THR A 1 373 ? 6.025 -5.233 4.372 1.00 96.88 373 THR A N 1
ATOM 2789 C CA . THR A 1 373 ? 6.967 -4.662 5.351 1.00 96.88 373 THR A CA 1
ATOM 2790 C C . THR A 1 373 ? 6.455 -4.884 6.779 1.00 96.88 373 THR A C 1
ATOM 2792 O O . THR A 1 373 ? 5.242 -4.819 6.994 1.00 96.88 373 THR A O 1
ATOM 2795 N N . PRO A 1 374 ? 7.315 -5.156 7.779 1.00 96.00 374 PRO A N 1
ATOM 2796 C CA . PRO A 1 374 ? 6.907 -5.078 9.180 1.00 96.00 374 PRO A CA 1
ATOM 2797 C C . PRO A 1 374 ? 6.470 -3.648 9.531 1.00 96.00 374 PRO A C 1
ATOM 2799 O O . PRO A 1 374 ? 7.039 -2.681 9.023 1.00 96.00 374 PRO A O 1
ATOM 2802 N N . ILE A 1 375 ? 5.477 -3.522 10.412 1.00 96.31 375 ILE A N 1
ATOM 2803 C CA . ILE A 1 375 ? 5.068 -2.255 11.026 1.00 96.31 375 ILE A CA 1
ATOM 2804 C C . ILE A 1 375 ? 5.371 -2.352 12.523 1.00 96.31 375 ILE A C 1
ATOM 2806 O O . ILE A 1 375 ? 4.691 -3.074 13.249 1.00 96.31 375 ILE A O 1
ATOM 2810 N N . GLU A 1 376 ? 6.423 -1.665 12.977 1.00 94.06 376 GLU A N 1
ATOM 2811 C CA . GLU A 1 376 ? 6.854 -1.696 14.387 1.00 94.06 376 GLU A CA 1
ATOM 2812 C C . GLU A 1 376 ? 6.311 -0.533 15.228 1.00 94.06 376 GLU A C 1
ATOM 2814 O O . GLU A 1 376 ? 6.222 -0.646 16.447 1.00 94.06 376 GLU A O 1
ATOM 2819 N N . MET A 1 377 ? 5.941 0.572 14.578 1.00 95.62 377 MET A N 1
ATOM 2820 C CA . MET A 1 377 ? 5.402 1.790 15.189 1.00 95.62 377 MET A CA 1
ATOM 2821 C C . MET A 1 377 ? 4.112 2.202 14.460 1.00 95.62 377 MET A C 1
ATOM 2823 O O . MET A 1 377 ? 3.940 1.823 13.298 1.00 95.62 377 MET A O 1
ATOM 2827 N N . PRO A 1 378 ? 3.203 2.964 15.098 1.00 96.62 378 PRO A N 1
ATOM 2828 C CA . PRO A 1 378 ? 2.040 3.529 14.418 1.00 96.62 378 PRO A CA 1
ATOM 2829 C C . PRO A 1 378 ? 2.435 4.297 13.151 1.00 96.62 378 PRO A C 1
ATOM 2831 O O . PRO A 1 378 ? 3.398 5.060 13.157 1.00 96.62 378 PRO A O 1
ATOM 2834 N N . ILE A 1 379 ? 1.698 4.064 12.065 1.00 96.69 379 ILE A N 1
ATOM 2835 C CA . ILE A 1 379 ? 1.967 4.621 10.733 1.00 96.69 379 ILE A CA 1
ATOM 2836 C C . ILE A 1 379 ? 1.737 6.133 10.780 1.00 96.69 379 ILE A C 1
ATOM 2838 O O . ILE A 1 379 ? 0.653 6.572 11.175 1.00 96.69 379 ILE A O 1
ATOM 2842 N N . ASP A 1 380 ? 2.725 6.927 10.376 1.00 95.19 380 ASP A N 1
ATOM 2843 C CA . ASP A 1 380 ? 2.637 8.382 10.477 1.00 95.19 380 ASP A CA 1
ATOM 2844 C C . ASP A 1 380 ? 1.518 8.924 9.557 1.00 95.19 380 ASP A C 1
ATOM 2846 O O . ASP A 1 380 ? 1.356 8.452 8.422 1.00 95.19 380 ASP A O 1
ATOM 2850 N N . PRO A 1 381 ? 0.684 9.876 10.015 1.00 92.62 381 PRO A N 1
ATOM 2851 C CA . PRO A 1 381 ? -0.422 10.381 9.208 1.00 92.62 381 PRO A CA 1
ATOM 2852 C C . PRO A 1 381 ? 0.031 11.280 8.044 1.00 92.62 381 PRO A C 1
ATOM 2854 O O . PRO A 1 381 ? -0.742 11.443 7.098 1.00 92.62 381 PRO A O 1
ATOM 2857 N N . VAL A 1 382 ? 1.256 11.818 8.089 1.00 92.00 382 VAL A N 1
ATOM 2858 C CA . VAL A 1 382 ? 1.900 12.616 7.035 1.00 92.00 382 VAL A CA 1
ATOM 2859 C C . VAL A 1 382 ? 2.890 11.752 6.245 1.00 92.00 382 VAL A C 1
ATOM 2861 O O . VAL A 1 382 ? 2.652 11.493 5.068 1.00 92.00 382 VAL A O 1
ATOM 2864 N N . GLU A 1 383 ? 3.966 11.273 6.880 1.00 89.69 383 GLU A N 1
ATOM 2865 C CA . GLU A 1 383 ? 5.068 10.533 6.232 1.00 89.69 383 GLU A CA 1
ATOM 2866 C C . GLU A 1 383 ? 4.679 9.101 5.818 1.00 89.69 383 GLU A C 1
ATOM 2868 O O . GLU A 1 383 ? 5.296 8.504 4.935 1.00 89.69 383 GLU A O 1
ATOM 2873 N N . GLY A 1 384 ? 3.628 8.535 6.416 1.00 92.44 384 GLY A N 1
ATOM 2874 C CA . GLY A 1 384 ? 3.144 7.200 6.089 1.00 92.44 384 GLY A CA 1
ATOM 2875 C C . GLY A 1 384 ? 3.998 6.081 6.688 1.00 92.44 384 GLY A C 1
ATOM 2876 O O . GLY A 1 384 ? 4.117 5.949 7.906 1.00 92.44 384 GLY A O 1
ATOM 2877 N N . ILE A 1 385 ? 4.488 5.185 5.828 1.00 91.69 385 ILE A N 1
ATOM 2878 C CA . ILE A 1 385 ? 5.124 3.923 6.230 1.00 91.69 385 ILE A CA 1
ATOM 2879 C C . ILE A 1 385 ? 6.640 4.038 6.076 1.00 91.69 385 ILE A C 1
ATOM 2881 O O . ILE A 1 385 ? 7.142 4.143 4.959 1.00 91.69 385 ILE A O 1
ATOM 2885 N N . THR A 1 386 ? 7.373 3.937 7.184 1.00 85.31 386 THR A N 1
ATOM 2886 C CA . THR A 1 386 ? 8.841 3.913 7.188 1.00 85.31 386 THR A CA 1
ATOM 2887 C C . THR A 1 386 ? 9.376 2.667 6.475 1.00 85.31 386 THR A C 1
ATOM 2889 O O . THR A 1 386 ? 9.194 1.543 6.939 1.00 85.31 386 THR A O 1
ATOM 2892 N N . LEU A 1 387 ? 10.056 2.861 5.343 1.00 81.81 387 LEU A N 1
ATOM 2893 C CA . LEU A 1 387 ? 10.602 1.781 4.514 1.00 81.81 387 LEU A CA 1
ATOM 2894 C C . LEU A 1 387 ? 12.073 1.495 4.859 1.00 81.81 387 LEU A C 1
ATOM 2896 O O . LEU A 1 387 ? 12.972 2.049 4.232 1.00 81.81 387 LEU A O 1
ATOM 2900 N N . GLU A 1 388 ? 12.337 0.623 5.835 1.00 76.88 388 GLU A N 1
ATOM 2901 C CA . GLU A 1 388 ? 13.718 0.186 6.116 1.00 76.88 388 GLU A CA 1
ATOM 2902 C C . GLU A 1 388 ? 14.170 -0.949 5.184 1.00 76.88 388 GLU A C 1
ATOM 2904 O O . GLU A 1 388 ? 15.156 -0.806 4.464 1.00 76.88 388 GLU A O 1
ATOM 2909 N N . MET A 1 389 ? 13.438 -2.069 5.171 1.00 81.31 389 MET A N 1
ATOM 2910 C CA . MET A 1 389 ? 13.714 -3.239 4.321 1.00 81.31 389 MET A CA 1
ATOM 2911 C C . MET A 1 389 ? 12.406 -3.874 3.809 1.00 81.31 389 MET A C 1
ATOM 2913 O O . MET A 1 389 ? 12.047 -4.976 4.233 1.00 81.31 389 MET A O 1
ATOM 2917 N N . PRO A 1 390 ? 11.649 -3.188 2.930 1.00 92.69 390 PRO A N 1
ATOM 2918 C CA . PRO A 1 390 ? 10.447 -3.758 2.336 1.00 92.69 390 PRO A CA 1
ATOM 2919 C C . PRO A 1 390 ? 10.788 -4.901 1.368 1.00 92.69 390 PRO A C 1
ATOM 2921 O O . PRO A 1 390 ? 11.775 -4.859 0.631 1.00 92.69 390 PRO A O 1
ATOM 2924 N N . LEU A 1 391 ? 9.913 -5.901 1.331 1.00 95.75 391 LEU A N 1
ATOM 2925 C CA . LEU A 1 391 ? 9.855 -6.902 0.271 1.00 95.75 391 LEU A CA 1
ATOM 2926 C C . LEU A 1 391 ? 9.033 -6.316 -0.877 1.00 95.75 391 LEU A C 1
ATOM 2928 O O . LEU A 1 391 ? 7.922 -5.842 -0.644 1.00 95.75 391 LEU A O 1
ATOM 2932 N N . VAL A 1 392 ? 9.556 -6.334 -2.099 1.00 97.38 392 VAL A N 1
ATOM 2933 C CA . VAL A 1 392 ? 8.962 -5.704 -3.281 1.00 97.38 392 VAL A CA 1
ATOM 2934 C C . VAL A 1 392 ? 9.153 -6.603 -4.502 1.00 97.38 392 VAL A C 1
ATOM 2936 O O . VAL A 1 392 ? 10.266 -6.810 -4.980 1.00 97.38 392 VAL A O 1
ATOM 2939 N N . TYR A 1 393 ? 8.039 -7.081 -5.045 1.00 97.81 393 TYR A N 1
ATOM 2940 C CA . TYR A 1 393 ? 7.959 -7.844 -6.284 1.00 97.81 393 TYR A CA 1
ATOM 2941 C C . TYR A 1 393 ? 7.311 -6.987 -7.374 1.00 97.81 393 TYR A C 1
ATOM 2943 O O . TYR A 1 393 ? 6.166 -6.548 -7.237 1.00 97.81 393 TYR A O 1
ATOM 2951 N N . PHE A 1 394 ? 8.036 -6.736 -8.465 1.00 97.62 394 PHE A N 1
ATOM 2952 C CA . PHE A 1 394 ? 7.551 -5.887 -9.553 1.00 97.62 394 PHE A CA 1
ATOM 2953 C C . PHE A 1 394 ? 6.717 -6.683 -10.555 1.00 97.62 394 PHE A C 1
ATOM 2955 O O . PHE A 1 394 ? 7.227 -7.483 -11.333 1.00 97.62 394 PHE A O 1
ATOM 2962 N N . PHE A 1 395 ? 5.417 -6.407 -10.554 1.00 97.19 395 PHE A N 1
ATOM 2963 C CA . PHE A 1 395 ? 4.468 -6.889 -11.550 1.00 97.19 395 PHE A CA 1
ATOM 2964 C C . PHE A 1 395 ? 4.473 -6.031 -12.829 1.00 97.19 395 PHE A C 1
ATOM 2966 O O . PHE A 1 395 ? 4.015 -6.467 -13.881 1.00 97.19 395 PHE A O 1
ATOM 2973 N N . GLY A 1 396 ? 4.961 -4.789 -12.753 1.00 94.00 396 GLY A N 1
ATOM 2974 C CA . GLY A 1 396 ? 5.183 -3.909 -13.904 1.00 94.00 396 GLY A CA 1
ATOM 2975 C C . GLY A 1 396 ? 3.934 -3.302 -14.551 1.00 94.00 396 GLY A C 1
ATOM 2976 O O . GLY A 1 396 ? 4.062 -2.377 -15.352 1.00 94.00 396 GLY A O 1
ATOM 2977 N N . HIS A 1 397 ? 2.730 -3.753 -14.199 1.00 94.56 397 HIS A N 1
ATOM 2978 C CA . HIS A 1 397 ? 1.467 -3.261 -14.759 1.00 94.56 397 HIS A CA 1
ATOM 2979 C C . HIS A 1 397 ? 0.504 -2.761 -13.675 1.00 94.56 397 HIS A C 1
ATOM 2981 O O . HIS A 1 397 ? 0.593 -3.149 -12.515 1.00 94.56 397 HIS A O 1
ATOM 2987 N N . THR A 1 398 ? -0.456 -1.909 -14.049 1.00 92.75 398 THR A N 1
ATOM 2988 C CA . THR A 1 398 ? -1.400 -1.285 -13.091 1.00 92.75 398 THR A CA 1
ATOM 2989 C C . THR A 1 398 ? -2.745 -2.014 -12.963 1.00 92.75 398 THR A C 1
ATOM 2991 O O . THR A 1 398 ? -3.611 -1.573 -12.210 1.00 92.75 398 THR A O 1
ATOM 2994 N N . THR A 1 399 ? -2.920 -3.134 -13.673 1.00 91.44 399 THR A N 1
ATOM 2995 C CA . THR A 1 399 ? -4.066 -4.054 -13.579 1.00 91.44 399 THR A CA 1
ATOM 2996 C C . THR A 1 399 ? -3.587 -5.495 -13.800 1.00 91.44 399 THR A C 1
ATOM 2998 O O . THR A 1 399 ? -2.776 -5.719 -14.702 1.00 91.44 399 THR A O 1
ATOM 3001 N N . PRO A 1 400 ? -4.054 -6.500 -13.029 1.00 89.62 400 PRO A N 1
ATOM 3002 C CA . PRO A 1 400 ? -3.526 -7.859 -13.146 1.00 89.62 400 PRO A CA 1
ATOM 3003 C C . PRO A 1 400 ? -4.058 -8.589 -14.381 1.00 89.62 400 PRO A C 1
ATOM 3005 O O . PRO A 1 400 ? -3.499 -9.605 -14.780 1.00 89.62 400 PRO A O 1
ATOM 3008 N N . SER A 1 401 ? -5.071 -8.029 -15.052 1.00 91.00 401 SER A N 1
ATOM 3009 C CA . SER A 1 401 ? -5.544 -8.490 -16.360 1.00 91.00 401 SER A CA 1
ATOM 3010 C C . SER A 1 401 ? -4.465 -8.461 -17.453 1.00 91.00 401 SER A C 1
ATOM 3012 O O . SER A 1 401 ? -4.633 -9.132 -18.464 1.00 91.00 401 SER A O 1
ATOM 3014 N N . ASN A 1 402 ? -3.361 -7.720 -17.269 1.00 90.44 402 ASN A N 1
ATOM 3015 C CA . ASN A 1 402 ? -2.207 -7.781 -18.172 1.00 90.44 402 ASN A CA 1
ATOM 3016 C C . ASN A 1 402 ? -1.489 -9.140 -18.134 1.00 90.44 402 ASN A C 1
ATOM 3018 O O . ASN A 1 402 ? -0.996 -9.581 -19.167 1.00 90.44 402 ASN A O 1
ATOM 3022 N N . ASN A 1 403 ? -1.405 -9.783 -16.963 1.00 93.19 403 ASN A N 1
ATOM 3023 C CA . ASN A 1 403 ? -0.720 -11.062 -16.782 1.00 93.19 403 ASN A CA 1
ATOM 3024 C C . ASN A 1 403 ? -1.191 -11.749 -15.484 1.00 93.19 403 ASN A C 1
ATOM 3026 O O . ASN A 1 403 ? -0.573 -11.639 -14.424 1.00 93.19 403 ASN A O 1
ATOM 3030 N N . VAL A 1 404 ? -2.327 -12.442 -15.564 1.00 95.12 404 VAL A N 1
ATOM 3031 C CA . VAL A 1 404 ? -3.005 -13.032 -14.395 1.00 95.12 404 VAL A CA 1
ATOM 3032 C C . VAL A 1 404 ? -2.129 -14.072 -13.689 1.00 95.12 404 VAL A C 1
ATOM 3034 O O . VAL A 1 404 ? -2.136 -14.146 -12.461 1.00 95.12 404 VAL A O 1
ATOM 3037 N N . GLU A 1 405 ? -1.355 -14.858 -14.442 1.00 95.06 405 GLU A N 1
ATOM 3038 C CA . GLU A 1 405 ? -0.537 -15.929 -13.867 1.00 95.06 405 GLU A CA 1
ATOM 3039 C C . GLU A 1 405 ? 0.733 -15.392 -13.201 1.00 95.06 405 GLU A C 1
ATOM 3041 O O . GLU A 1 405 ? 1.043 -15.802 -12.085 1.00 95.06 405 GLU A O 1
ATOM 3046 N N . LEU A 1 406 ? 1.404 -14.392 -13.790 1.00 95.88 406 LEU A N 1
ATOM 3047 C CA . LEU A 1 406 ? 2.512 -13.712 -13.112 1.00 95.88 406 LEU A CA 1
ATOM 3048 C C . LEU A 1 406 ? 2.059 -13.103 -11.778 1.00 95.88 406 LEU A C 1
ATOM 3050 O O . LEU A 1 406 ? 2.760 -13.250 -10.783 1.00 95.88 406 LEU A O 1
ATOM 3054 N N . TYR A 1 407 ? 0.872 -12.489 -11.710 1.00 97.44 407 TYR A N 1
ATOM 3055 C CA . TYR A 1 407 ? 0.342 -11.977 -10.441 1.00 97.44 407 TYR A CA 1
ATOM 3056 C C . TYR A 1 407 ? 0.199 -13.102 -9.397 1.00 97.44 407 TYR A C 1
ATOM 3058 O O . TYR A 1 407 ? 0.632 -12.937 -8.256 1.00 97.44 407 TYR A O 1
ATOM 3066 N N . LYS A 1 408 ? -0.343 -14.273 -9.776 1.00 97.81 408 LYS A N 1
ATOM 3067 C CA . LYS A 1 408 ? -0.433 -15.435 -8.870 1.00 97.81 408 LYS A CA 1
ATOM 3068 C C . LYS A 1 408 ? 0.940 -15.915 -8.398 1.00 97.81 408 LYS A C 1
ATOM 3070 O O . LYS A 1 408 ? 1.081 -16.243 -7.216 1.00 97.81 408 LYS A O 1
ATOM 3075 N N . VAL A 1 409 ? 1.927 -15.952 -9.295 1.00 97.62 409 VAL A N 1
ATOM 3076 C CA . VAL A 1 409 ? 3.305 -16.357 -8.987 1.00 97.62 409 VAL A CA 1
ATOM 3077 C C . VAL A 1 409 ? 3.968 -15.362 -8.035 1.00 97.62 409 VAL A C 1
ATOM 3079 O O . VAL A 1 409 ? 4.489 -15.790 -7.015 1.00 97.62 409 VAL A O 1
ATOM 3082 N N . LEU A 1 410 ? 3.868 -14.050 -8.261 1.00 98.00 410 LEU A N 1
ATOM 30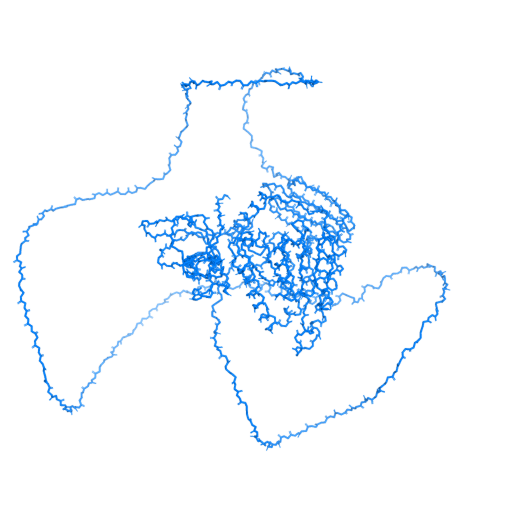83 C CA . LEU A 1 410 ? 4.448 -13.054 -7.347 1.00 98.00 410 LEU A CA 1
ATOM 3084 C C . LEU A 1 410 ? 3.798 -13.083 -5.948 1.00 98.00 410 LEU A C 1
ATOM 3086 O O . LEU A 1 410 ? 4.496 -12.945 -4.945 1.00 98.00 410 LEU A O 1
ATOM 3090 N N . VAL A 1 411 ? 2.486 -13.345 -5.848 1.00 98.50 411 VAL A N 1
ATOM 3091 C CA . VAL A 1 411 ? 1.819 -13.593 -4.549 1.00 98.50 411 VAL A CA 1
ATOM 3092 C C . VAL A 1 411 ? 2.353 -14.866 -3.870 1.00 98.50 411 VAL A C 1
ATOM 3094 O O . VAL A 1 411 ? 2.486 -14.897 -2.646 1.00 98.50 411 VAL A O 1
ATOM 3097 N N . LYS A 1 412 ? 2.692 -15.905 -4.644 1.00 98.19 412 LYS A N 1
ATOM 3098 C CA . LYS A 1 412 ? 3.277 -17.160 -4.145 1.00 98.19 412 LYS A CA 1
ATOM 3099 C C . LYS A 1 412 ? 4.727 -16.984 -3.684 1.00 98.19 412 LYS A C 1
ATOM 3101 O O . LYS A 1 412 ? 5.061 -17.483 -2.614 1.00 98.19 412 LYS A O 1
ATOM 3106 N N . GLU A 1 413 ? 5.554 -16.253 -4.427 1.00 97.75 413 GLU A N 1
ATOM 3107 C CA . GLU A 1 413 ? 6.941 -15.953 -4.045 1.00 97.75 413 GLU A CA 1
ATOM 3108 C C . GLU A 1 413 ? 6.995 -15.083 -2.783 1.00 97.75 413 GLU A C 1
ATOM 3110 O O . GLU A 1 413 ? 7.696 -15.428 -1.826 1.00 97.75 413 GLU A O 1
ATOM 3115 N N . LEU A 1 414 ? 6.159 -14.036 -2.705 1.00 98.06 414 LEU A N 1
ATOM 3116 C CA . LEU A 1 414 ? 6.016 -13.240 -1.486 1.00 98.06 414 LEU A CA 1
ATOM 3117 C C . LEU A 1 414 ? 5.540 -14.098 -0.305 1.00 98.06 414 LEU A C 1
ATOM 3119 O O . LEU A 1 414 ? 6.153 -14.055 0.760 1.00 98.06 414 LEU A O 1
ATOM 3123 N N . GLY A 1 415 ? 4.502 -14.921 -0.488 1.00 98.00 415 GLY A N 1
ATOM 3124 C CA . GLY A 1 415 ? 4.030 -15.853 0.540 1.00 98.00 415 GLY A CA 1
ATOM 3125 C C . GLY A 1 415 ? 5.133 -16.804 1.016 1.00 98.00 415 GLY A C 1
ATOM 3126 O O . GLY A 1 415 ? 5.369 -16.933 2.215 1.00 98.00 415 GLY A O 1
ATOM 3127 N N . GLY A 1 416 ? 5.883 -17.401 0.087 1.00 97.19 416 GLY A N 1
ATOM 3128 C CA . GLY A 1 416 ? 7.021 -18.271 0.383 1.00 97.19 416 GLY A CA 1
ATOM 3129 C C . GLY A 1 416 ? 8.191 -17.561 1.072 1.00 97.19 416 GLY A C 1
ATOM 3130 O O . GLY A 1 416 ? 8.952 -18.204 1.798 1.00 97.19 416 GLY A O 1
ATOM 3131 N N . MET A 1 417 ? 8.365 -16.247 0.895 1.00 96.06 417 MET A N 1
ATOM 3132 C CA . MET A 1 417 ? 9.331 -15.471 1.681 1.00 96.06 417 MET A CA 1
ATOM 3133 C C . MET A 1 417 ? 8.804 -15.132 3.082 1.00 96.06 417 MET A C 1
ATOM 3135 O O . MET A 1 417 ? 9.538 -15.292 4.057 1.00 96.06 417 MET A O 1
ATOM 3139 N N . LEU A 1 418 ? 7.532 -14.744 3.206 1.00 96.62 418 LEU A N 1
ATOM 3140 C CA . LEU A 1 418 ? 6.890 -14.441 4.490 1.00 96.62 418 LEU A CA 1
ATOM 3141 C C . LEU A 1 418 ? 6.852 -15.664 5.418 1.00 96.62 418 LEU A C 1
ATOM 3143 O O . LEU A 1 418 ? 7.158 -15.542 6.599 1.00 96.62 418 LEU A O 1
ATOM 3147 N N . GLU A 1 419 ? 6.578 -16.861 4.891 1.00 96.00 419 GLU A N 1
ATOM 3148 C CA . GLU A 1 419 ? 6.646 -18.106 5.672 1.00 96.00 419 GLU A CA 1
ATOM 3149 C C . GLU A 1 419 ? 8.072 -18.399 6.172 1.00 96.00 419 GLU A C 1
ATOM 3151 O O . GLU A 1 419 ? 8.249 -18.825 7.313 1.00 96.00 419 GLU A O 1
ATOM 3156 N N . ARG A 1 420 ? 9.110 -18.109 5.369 1.00 94.81 420 ARG A N 1
ATOM 3157 C CA . ARG A 1 420 ? 10.518 -18.224 5.800 1.00 94.81 420 ARG A CA 1
ATOM 3158 C C . ARG A 1 420 ? 10.854 -17.214 6.905 1.00 94.81 420 ARG A C 1
ATOM 3160 O O . ARG A 1 420 ? 11.504 -17.583 7.882 1.00 94.81 420 ARG A O 1
ATOM 3167 N N . GLN A 1 421 ? 10.371 -15.974 6.799 1.00 92.81 421 GLN A N 1
ATOM 3168 C CA . GLN A 1 421 ? 10.525 -14.964 7.853 1.00 92.81 421 GLN A CA 1
ATOM 3169 C C . GLN A 1 421 ? 9.798 -15.367 9.147 1.00 92.81 421 GLN A C 1
ATOM 3171 O O . GLN A 1 421 ? 10.374 -15.263 10.227 1.00 92.81 421 GLN A O 1
ATOM 3176 N N . PHE A 1 422 ? 8.569 -15.883 9.057 1.00 94.00 422 PHE A N 1
ATOM 3177 C CA . PHE A 1 422 ? 7.781 -16.322 10.215 1.00 94.00 422 PHE A CA 1
ATOM 3178 C C . PHE A 1 422 ? 8.332 -17.605 10.858 1.00 94.00 422 PHE A C 1
ATOM 3180 O O . PHE A 1 422 ? 8.221 -17.778 12.073 1.00 94.00 422 PHE A O 1
ATOM 3187 N N . ALA A 1 423 ? 8.967 -18.495 10.092 1.00 92.38 423 ALA A N 1
ATOM 3188 C CA . ALA A 1 423 ? 9.702 -19.626 10.653 1.00 92.38 423 ALA A CA 1
ATOM 3189 C C . ALA A 1 423 ? 10.887 -19.145 11.515 1.00 92.38 423 ALA A C 1
ATOM 3191 O O . ALA A 1 423 ? 11.033 -19.588 12.654 1.00 92.38 423 ALA A O 1
ATOM 3192 N N . GLY A 1 424 ? 11.682 -18.195 11.002 1.00 90.44 424 GLY A N 1
ATOM 3193 C CA . GLY A 1 424 ? 12.851 -17.641 11.697 1.00 90.44 424 GLY A CA 1
ATOM 3194 C C . GLY A 1 424 ? 12.544 -16.643 12.825 1.00 90.44 424 GLY A C 1
ATOM 3195 O O . GLY A 1 424 ? 13.354 -16.498 13.737 1.00 90.44 424 GLY A O 1
ATOM 3196 N N . ASN A 1 425 ? 11.392 -15.963 12.799 1.00 92.19 425 ASN A N 1
ATOM 3197 C CA . ASN A 1 425 ? 11.019 -14.937 13.777 1.00 92.19 425 ASN A CA 1
ATOM 3198 C C . ASN A 1 425 ? 9.652 -15.231 14.421 1.00 92.19 425 ASN A C 1
ATOM 3200 O O . ASN A 1 425 ? 8.595 -14.938 13.859 1.00 92.19 425 ASN A O 1
ATOM 3204 N N . ALA A 1 426 ? 9.686 -15.756 15.649 1.00 92.31 426 ALA A N 1
ATOM 3205 C CA . ALA A 1 426 ? 8.493 -16.082 16.428 1.00 92.31 426 ALA A CA 1
ATOM 3206 C C . ALA A 1 426 ? 7.663 -14.853 16.856 1.00 92.31 426 ALA A C 1
ATOM 3208 O O . ALA A 1 426 ? 6.444 -14.963 16.961 1.00 92.31 426 ALA A O 1
ATOM 3209 N N . GLU A 1 427 ? 8.274 -13.679 17.067 1.00 92.69 427 GLU A N 1
ATOM 3210 C CA . GLU A 1 427 ? 7.529 -12.456 17.408 1.00 92.69 427 GLU A CA 1
ATOM 3211 C C . GLU A 1 427 ? 6.736 -11.933 16.205 1.00 92.69 427 GLU A C 1
ATOM 3213 O O . GLU A 1 427 ? 5.560 -11.591 16.342 1.00 92.69 427 GLU A O 1
ATOM 3218 N N . SER A 1 428 ? 7.341 -11.939 15.015 1.00 92.75 428 SER A N 1
ATOM 3219 C CA . SER A 1 428 ? 6.650 -11.607 13.764 1.00 92.75 428 SER A CA 1
ATOM 3220 C C . SER A 1 428 ? 5.548 -12.632 13.459 1.00 92.75 428 SER A C 1
ATOM 3222 O O . SER A 1 428 ? 4.402 -12.246 13.223 1.00 92.75 428 SER A O 1
ATOM 3224 N N . ARG A 1 429 ? 5.836 -13.937 13.606 1.00 95.69 429 ARG A N 1
ATOM 3225 C CA . ARG A 1 429 ? 4.841 -15.012 13.444 1.00 95.69 429 ARG A CA 1
ATOM 3226 C C . ARG A 1 429 ? 3.631 -14.836 14.362 1.00 95.69 429 ARG A C 1
ATOM 3228 O O . ARG A 1 429 ? 2.504 -14.936 13.879 1.00 95.69 429 ARG A O 1
ATOM 3235 N N . ALA A 1 430 ? 3.849 -14.535 15.644 1.00 96.19 430 ALA A N 1
ATOM 3236 C CA . ALA A 1 430 ? 2.787 -14.302 16.624 1.00 96.19 430 ALA A CA 1
ATOM 3237 C C . ALA A 1 430 ? 2.043 -12.968 16.419 1.00 96.19 430 ALA A C 1
ATOM 3239 O O . ALA A 1 430 ? 0.853 -12.877 16.721 1.00 96.19 430 ALA A O 1
ATOM 3240 N N . SER A 1 431 ? 2.705 -11.947 15.866 1.00 96.88 431 SER A N 1
ATOM 3241 C CA . SER A 1 431 ? 2.077 -10.665 15.506 1.00 96.88 431 SER A CA 1
ATOM 3242 C C . SER A 1 431 ? 1.181 -10.775 14.263 1.00 96.88 431 SER A C 1
ATOM 3244 O O . SER A 1 431 ? 0.186 -10.051 14.143 1.00 96.88 431 SER A O 1
ATOM 3246 N N . GLY A 1 432 ? 1.497 -11.712 13.364 1.00 97.62 432 GLY A N 1
ATOM 3247 C CA . GLY A 1 432 ? 0.706 -12.022 12.176 1.00 97.62 432 GLY A CA 1
ATOM 3248 C C . GLY A 1 432 ? 0.863 -10.996 11.051 1.00 97.62 432 GLY A C 1
ATOM 3249 O O . GLY A 1 432 ? 1.882 -10.316 10.942 1.00 97.62 432 GLY A O 1
ATOM 3250 N N . MET A 1 433 ? -0.149 -10.890 10.186 1.00 98.31 433 MET A N 1
ATOM 3251 C CA . MET A 1 433 ? -0.128 -9.975 9.038 1.00 98.31 433 MET A CA 1
ATOM 3252 C C . MET A 1 433 ? -1.491 -9.343 8.742 1.00 98.31 433 MET A C 1
ATOM 3254 O O . MET A 1 433 ? -2.533 -9.926 9.048 1.00 98.31 433 MET A O 1
ATOM 3258 N N . VAL A 1 434 ? -1.472 -8.170 8.105 1.00 98.81 434 VAL A N 1
ATOM 3259 C CA . VAL A 1 434 ? -2.651 -7.487 7.550 1.00 98.81 434 VAL A CA 1
ATOM 3260 C C . VAL A 1 434 ? -2.427 -7.281 6.054 1.00 98.81 434 VAL A C 1
ATOM 3262 O O . VAL A 1 434 ? -1.443 -6.667 5.653 1.00 98.81 434 VAL A O 1
ATOM 3265 N N . ILE A 1 435 ? -3.333 -7.805 5.233 1.00 98.81 435 ILE A N 1
ATOM 3266 C CA . ILE A 1 435 ? -3.217 -7.901 3.777 1.00 98.81 435 ILE A CA 1
ATOM 3267 C C . ILE A 1 435 ? -4.243 -6.957 3.131 1.00 98.81 435 ILE A C 1
ATOM 3269 O O . ILE A 1 435 ? -5.451 -7.202 3.197 1.00 98.81 435 ILE A O 1
ATOM 3273 N N . ASN A 1 436 ? -3.776 -5.880 2.494 1.00 98.69 436 ASN A N 1
ATOM 3274 C CA . ASN A 1 436 ? -4.595 -5.051 1.606 1.00 98.69 436 ASN A CA 1
ATOM 3275 C C . ASN A 1 436 ? -4.714 -5.702 0.217 1.00 98.69 436 ASN A C 1
ATOM 3277 O O . ASN A 1 436 ? -3.787 -6.357 -0.259 1.00 98.69 436 ASN A O 1
ATOM 3281 N N . THR A 1 437 ? -5.852 -5.498 -0.449 1.00 97.88 437 THR A N 1
ATOM 3282 C CA . THR A 1 437 ? -6.137 -6.060 -1.777 1.00 97.88 437 THR A CA 1
ATOM 3283 C C . THR A 1 437 ? -6.615 -4.996 -2.762 1.00 97.88 437 THR A C 1
ATOM 3285 O O . THR A 1 437 ? -7.110 -3.936 -2.376 1.00 97.88 437 THR A O 1
ATOM 3288 N N . MET A 1 438 ? -6.509 -5.296 -4.057 1.00 94.88 438 MET A N 1
ATOM 3289 C CA . MET A 1 438 ? -7.083 -4.478 -5.130 1.00 94.88 438 MET A CA 1
ATOM 3290 C C . MET A 1 438 ? -8.621 -4.380 -5.068 1.00 94.88 438 MET A C 1
ATOM 3292 O O . MET A 1 438 ? -9.299 -5.084 -4.324 1.00 94.88 438 MET A O 1
ATOM 3296 N N . GLY A 1 439 ? -9.210 -3.472 -5.850 1.00 94.69 439 GLY A N 1
ATOM 3297 C CA . GLY A 1 439 ? -10.666 -3.263 -5.921 1.00 94.69 439 GLY A CA 1
ATOM 3298 C C . GLY A 1 439 ? -11.460 -4.195 -6.848 1.00 94.69 439 GLY A C 1
ATOM 3299 O O . GLY A 1 439 ? -12.670 -4.006 -6.958 1.00 94.69 439 GLY A O 1
ATOM 3300 N N . TRP A 1 440 ? -10.822 -5.152 -7.529 1.00 94.88 440 TRP A N 1
ATOM 3301 C CA . TRP A 1 440 ? -11.481 -6.041 -8.495 1.00 94.88 440 TRP A CA 1
ATOM 3302 C C . TRP A 1 440 ? -11.996 -7.310 -7.801 1.00 94.88 440 TRP A C 1
ATOM 3304 O O . TRP A 1 440 ? -11.208 -8.113 -7.312 1.00 94.88 440 TRP A O 1
ATOM 3314 N N . ILE A 1 441 ? -13.322 -7.463 -7.736 1.00 95.81 441 ILE A N 1
ATOM 3315 C CA . ILE A 1 441 ? -14.005 -8.457 -6.885 1.00 95.81 441 ILE A CA 1
ATOM 3316 C C . ILE A 1 441 ? -14.916 -9.436 -7.649 1.00 95.81 441 ILE A C 1
ATOM 3318 O O . ILE A 1 441 ? -15.686 -10.161 -7.023 1.00 95.81 441 ILE A O 1
ATOM 3322 N N . GLU A 1 442 ? -14.874 -9.436 -8.984 1.00 94.06 442 GLU A N 1
ATOM 3323 C CA . GLU A 1 442 ? -15.743 -10.255 -9.845 1.00 94.06 442 GLU A CA 1
ATOM 3324 C C . GLU A 1 442 ? -14.940 -10.934 -10.964 1.00 94.06 442 GLU A C 1
ATOM 3326 O O . GLU A 1 442 ? -13.916 -10.405 -11.406 1.00 94.06 442 GLU A O 1
ATOM 3331 N N . GLY A 1 443 ? -15.402 -12.102 -11.424 1.00 95.69 443 GLY A N 1
ATOM 3332 C CA . GLY A 1 443 ? -14.685 -12.927 -12.403 1.00 95.69 443 GLY A CA 1
ATOM 3333 C C . GLY A 1 443 ? -13.266 -13.252 -11.928 1.00 95.69 443 GLY A C 1
ATOM 3334 O O . GLY A 1 443 ? -13.059 -13.548 -10.754 1.00 95.69 443 GLY A O 1
ATOM 3335 N N . VAL A 1 444 ? -12.278 -13.078 -12.808 1.00 95.06 444 VAL A N 1
ATOM 3336 C CA . VAL A 1 444 ? -10.850 -13.285 -12.499 1.00 95.06 444 VAL A CA 1
ATOM 3337 C C . VAL A 1 444 ? -10.379 -12.501 -11.261 1.00 95.06 444 VAL A C 1
ATOM 3339 O O . VAL A 1 444 ? -9.503 -12.968 -10.537 1.00 95.06 444 VAL A O 1
ATOM 3342 N N . GLY A 1 445 ? -10.974 -11.341 -10.952 1.00 95.56 445 GLY A N 1
ATOM 3343 C CA . GLY A 1 445 ? -10.674 -10.610 -9.715 1.00 95.56 445 GLY A CA 1
ATOM 3344 C C . GLY A 1 445 ? -11.032 -11.401 -8.450 1.00 95.56 445 GLY A C 1
ATOM 3345 O O . GLY A 1 445 ? -10.262 -11.417 -7.494 1.00 95.56 445 GLY A O 1
ATOM 3346 N N . TYR A 1 446 ? -12.156 -12.122 -8.467 1.00 97.38 446 TYR A N 1
ATOM 3347 C CA . TYR A 1 446 ? -12.576 -13.013 -7.382 1.00 97.38 446 TYR A CA 1
ATOM 3348 C C . TYR A 1 446 ? -11.661 -14.245 -7.265 1.00 97.38 446 TYR A C 1
ATOM 3350 O O . TYR A 1 446 ? -11.251 -14.595 -6.157 1.00 97.38 446 TYR A O 1
ATOM 3358 N N . ASP A 1 447 ? -11.247 -14.835 -8.390 1.00 97.50 447 ASP A N 1
ATOM 3359 C CA . ASP A 1 447 ? -10.290 -15.953 -8.401 1.00 97.50 447 ASP A CA 1
ATOM 3360 C C . ASP A 1 447 ? -8.930 -15.543 -7.810 1.00 97.50 447 ASP A C 1
ATOM 3362 O O . ASP A 1 447 ? -8.325 -16.287 -7.036 1.00 97.50 447 ASP A O 1
ATOM 3366 N N . LEU A 1 448 ? -8.468 -14.324 -8.112 1.00 97.94 448 LEU A N 1
ATOM 3367 C CA . LEU A 1 448 ? -7.247 -13.754 -7.539 1.00 97.94 448 LEU A CA 1
ATOM 3368 C C . LEU A 1 448 ? -7.372 -13.451 -6.035 1.00 97.94 448 LEU A C 1
ATOM 3370 O O . LEU A 1 448 ? -6.378 -13.564 -5.315 1.00 97.94 448 LEU A O 1
ATOM 3374 N N . LEU A 1 449 ? -8.571 -13.127 -5.534 1.00 97.88 449 LEU A N 1
ATOM 3375 C CA . LEU A 1 449 ? -8.827 -13.017 -4.093 1.00 97.88 449 LEU A CA 1
ATOM 3376 C C . LEU A 1 449 ? -8.783 -14.390 -3.408 1.00 97.88 449 LEU A C 1
ATOM 3378 O O . LEU A 1 449 ? -8.102 -14.525 -2.393 1.00 97.88 449 LEU A O 1
ATOM 3382 N N . LEU A 1 450 ? -9.431 -15.419 -3.967 1.00 97.75 450 LEU A N 1
ATOM 3383 C CA . LEU A 1 450 ? -9.357 -16.790 -3.436 1.00 97.75 450 LEU A CA 1
ATOM 3384 C C . LEU A 1 450 ? -7.921 -17.340 -3.459 1.00 97.75 450 LEU A C 1
ATOM 3386 O O . LEU A 1 450 ? -7.491 -17.982 -2.497 1.00 97.75 450 LEU A O 1
ATOM 3390 N N . HIS A 1 451 ? -7.156 -17.045 -4.516 1.00 98.31 451 HIS A N 1
ATOM 3391 C CA . HIS A 1 451 ? -5.730 -17.371 -4.605 1.00 98.31 451 HIS A CA 1
ATOM 3392 C C . HIS A 1 451 ? -4.924 -16.702 -3.488 1.00 98.31 451 HIS A C 1
ATOM 3394 O O . HIS A 1 451 ? -4.147 -17.377 -2.814 1.00 98.31 451 HIS A O 1
ATOM 3400 N N . ALA A 1 452 ? -5.127 -15.403 -3.246 1.00 98.50 452 ALA A N 1
ATOM 3401 C CA . ALA A 1 452 ? -4.439 -14.670 -2.184 1.00 98.50 452 ALA A CA 1
ATOM 3402 C C . ALA A 1 452 ? -4.803 -15.182 -0.777 1.00 98.50 452 ALA A C 1
ATOM 3404 O O . ALA A 1 452 ? -3.903 -15.397 0.036 1.00 98.50 452 ALA A O 1
ATOM 3405 N N . ILE A 1 453 ? -6.093 -15.440 -0.512 1.00 98.19 453 ILE A N 1
ATOM 3406 C CA . ILE A 1 453 ? -6.592 -16.005 0.756 1.00 98.19 453 ILE A CA 1
ATOM 3407 C C . ILE A 1 453 ? -5.859 -17.313 1.078 1.00 98.19 453 ILE A C 1
ATOM 3409 O O . ILE A 1 453 ? -5.293 -17.454 2.163 1.00 98.19 453 ILE A O 1
ATOM 3413 N N . ARG A 1 454 ? -5.811 -18.246 0.120 1.00 97.38 454 ARG A N 1
ATOM 3414 C CA . ARG A 1 454 ? -5.216 -19.578 0.317 1.00 97.38 454 ARG A CA 1
ATOM 3415 C C . ARG A 1 454 ? -3.688 -19.549 0.336 1.00 97.38 454 ARG A C 1
ATOM 3417 O O . ARG A 1 454 ? -3.081 -20.180 1.195 1.00 97.38 454 ARG A O 1
ATOM 3424 N N . THR A 1 455 ? -3.061 -18.774 -0.549 1.00 98.19 455 THR A N 1
ATOM 3425 C CA . THR A 1 455 ? -1.593 -18.697 -0.668 1.00 98.19 455 THR A CA 1
ATOM 3426 C C . THR A 1 455 ? -0.944 -18.045 0.554 1.00 98.19 455 THR A C 1
ATOM 3428 O O . THR A 1 455 ? 0.094 -18.512 1.017 1.00 98.19 455 THR A O 1
ATOM 3431 N N . LEU A 1 456 ? -1.567 -17.006 1.123 1.00 98.00 456 LEU A N 1
ATOM 3432 C CA . LEU A 1 456 ? -1.087 -16.346 2.346 1.00 98.00 456 LEU A CA 1
ATOM 3433 C C . LEU A 1 456 ? -1.637 -16.995 3.633 1.00 98.00 456 LEU A C 1
ATOM 3435 O O . LEU A 1 456 ? -1.223 -16.620 4.733 1.00 98.00 456 LEU A O 1
ATOM 3439 N N . LYS A 1 457 ? -2.527 -17.991 3.504 1.00 97.06 457 LYS A N 1
ATOM 3440 C CA . LYS A 1 457 ? -3.235 -18.690 4.594 1.00 97.06 457 LYS A CA 1
ATOM 3441 C C . LYS A 1 457 ? -3.996 -17.721 5.509 1.00 97.06 457 LYS A C 1
ATOM 3443 O O . LYS A 1 457 ? -3.861 -17.760 6.733 1.00 97.06 457 LYS A O 1
ATOM 3448 N N . ALA A 1 458 ? -4.754 -16.805 4.910 1.00 97.94 458 ALA A N 1
ATOM 3449 C CA . ALA A 1 458 ? -5.530 -15.813 5.643 1.00 97.94 458 ALA A CA 1
ATOM 3450 C C . ALA A 1 458 ? -6.627 -16.496 6.481 1.00 97.94 458 ALA A C 1
ATOM 3452 O O . ALA A 1 458 ? -7.479 -17.194 5.940 1.00 97.94 458 ALA A O 1
ATOM 3453 N N . ASN A 1 459 ? -6.605 -16.284 7.800 1.00 97.00 459 ASN A N 1
ATOM 3454 C CA . ASN A 1 459 ? -7.543 -16.885 8.755 1.00 97.00 459 ASN A CA 1
ATOM 3455 C C . ASN A 1 459 ? -8.628 -15.909 9.247 1.00 97.00 459 ASN A C 1
ATOM 3457 O O . ASN A 1 459 ? -9.530 -16.308 9.980 1.00 97.00 459 ASN A O 1
ATOM 3461 N N . VAL A 1 460 ? -8.580 -14.643 8.816 1.00 98.44 460 VAL A N 1
ATOM 3462 C CA . VAL A 1 460 ? -9.662 -13.664 8.995 1.00 98.44 460 VAL A CA 1
ATOM 3463 C C . VAL A 1 460 ? -9.861 -12.894 7.689 1.00 98.44 460 VAL A C 1
ATOM 3465 O O . VAL A 1 460 ? -8.941 -12.233 7.213 1.00 98.44 460 VAL A O 1
ATOM 3468 N N . VAL A 1 461 ? -11.064 -12.951 7.121 1.00 98.56 461 VAL A N 1
ATOM 3469 C CA . VAL A 1 461 ? -11.453 -12.269 5.878 1.00 98.56 461 VAL A CA 1
ATOM 3470 C C . VAL A 1 461 ? -12.438 -11.151 6.215 1.00 98.56 461 VAL A C 1
ATOM 3472 O O . VAL A 1 461 ? -13.589 -11.408 6.569 1.00 98.56 461 VAL A O 1
ATOM 3475 N N . LEU A 1 462 ? -11.989 -9.900 6.109 1.00 98.69 462 LEU A N 1
ATOM 3476 C CA . LEU A 1 462 ? -12.783 -8.705 6.402 1.00 98.69 462 LEU A CA 1
ATOM 3477 C C . LEU A 1 462 ? -13.388 -8.149 5.108 1.00 98.69 462 LEU A C 1
ATOM 3479 O O . LEU A 1 462 ? -12.684 -7.559 4.288 1.00 98.69 462 LEU A O 1
ATOM 3483 N N . VAL A 1 463 ? -14.696 -8.335 4.924 1.00 98.44 463 VAL A N 1
ATOM 3484 C CA . VAL A 1 463 ? -15.434 -7.919 3.724 1.00 98.44 463 VAL A CA 1
ATOM 3485 C C . VAL A 1 463 ? -16.071 -6.547 3.944 1.00 98.44 463 VAL A C 1
ATOM 3487 O O . VAL A 1 463 ? -17.078 -6.428 4.642 1.00 98.44 463 VAL A O 1
ATOM 3490 N N . LEU A 1 464 ? -15.499 -5.508 3.334 1.00 97.19 464 LEU A N 1
ATOM 3491 C CA . LEU A 1 464 ? -15.981 -4.129 3.438 1.00 97.19 464 LEU A CA 1
ATOM 3492 C C . LEU A 1 464 ? -17.072 -3.817 2.406 1.00 97.19 464 LEU A C 1
ATOM 3494 O O . LEU A 1 464 ? -16.815 -3.762 1.202 1.00 97.19 464 LEU A O 1
ATOM 3498 N N . GLY A 1 465 ? -18.280 -3.536 2.899 1.00 85.94 465 GLY A N 1
ATOM 3499 C CA . GLY A 1 465 ? -19.319 -2.811 2.163 1.00 85.94 465 GLY A CA 1
ATOM 3500 C C . GLY A 1 465 ? -19.886 -3.484 0.908 1.00 85.94 465 GLY A C 1
ATOM 3501 O O . GLY A 1 465 ? -20.372 -2.766 0.040 1.00 85.94 465 GLY A O 1
ATOM 3502 N N . GLN A 1 466 ? -19.824 -4.817 0.781 1.00 92.19 466 GLN A N 1
ATOM 3503 C CA . GLN A 1 466 ? -20.383 -5.538 -0.373 1.00 92.19 466 GLN A CA 1
ATOM 3504 C C . GLN A 1 466 ? -20.975 -6.902 0.014 1.00 92.19 466 GLN A C 1
ATOM 3506 O O . GLN A 1 466 ? -20.253 -7.849 0.329 1.00 92.19 466 GLN A O 1
ATOM 3511 N N . GLU A 1 467 ? -22.302 -7.028 -0.055 1.00 94.44 467 GLU A N 1
ATOM 3512 C CA . GLU A 1 467 ? -23.021 -8.197 0.479 1.00 94.44 467 GLU A CA 1
ATOM 3513 C C . GLU A 1 467 ? -22.913 -9.444 -0.407 1.00 94.44 467 GLU A C 1
ATOM 3515 O O . GLU A 1 467 ? -22.670 -10.539 0.099 1.00 94.44 467 GLU A O 1
ATOM 3520 N N . LYS A 1 468 ? -22.992 -9.273 -1.735 1.00 96.06 468 LYS A N 1
ATOM 3521 C CA . LYS A 1 468 ? -22.773 -10.349 -2.720 1.00 96.06 468 LYS A CA 1
ATOM 3522 C C . LYS A 1 468 ? -21.416 -11.031 -2.503 1.00 96.06 468 LYS A C 1
ATOM 3524 O O . LYS A 1 468 ? -21.334 -12.253 -2.459 1.00 96.06 468 LYS A O 1
ATOM 3529 N N . LEU A 1 469 ? -20.360 -10.233 -2.312 1.00 96.88 469 LEU A N 1
ATOM 3530 C CA . LEU A 1 469 ? -19.007 -10.726 -2.039 1.00 96.88 469 LEU A CA 1
ATOM 3531 C C . LEU A 1 469 ? -18.927 -11.450 -0.689 1.00 96.88 469 LEU A C 1
ATOM 3533 O O . LEU A 1 469 ? -18.280 -12.490 -0.603 1.00 96.88 469 LEU A O 1
ATOM 3537 N N . TYR A 1 470 ? -19.608 -10.936 0.340 1.00 97.56 470 TYR A N 1
ATOM 3538 C CA . TYR A 1 470 ? -19.671 -11.583 1.649 1.00 97.56 470 TYR A CA 1
ATOM 3539 C C . TYR A 1 470 ? -20.311 -12.976 1.578 1.00 97.56 470 TYR A C 1
ATOM 3541 O O . TYR A 1 470 ? -19.722 -13.912 2.114 1.00 97.56 470 TYR A O 1
ATOM 3549 N N . SER A 1 471 ? -21.448 -13.143 0.883 1.00 97.44 471 SER A N 1
ATOM 3550 C CA . SER A 1 471 ? -22.050 -14.477 0.711 1.00 97.44 471 SER A CA 1
ATOM 3551 C C . SER A 1 471 ? -21.115 -15.395 -0.070 1.00 97.44 471 SER A C 1
ATOM 3553 O O . SER A 1 471 ? -20.693 -16.409 0.468 1.00 97.44 471 SER A O 1
ATOM 3555 N N . MET A 1 472 ? -20.674 -14.995 -1.272 1.00 96.94 472 MET A N 1
ATOM 3556 C CA . MET A 1 472 ? -19.810 -15.838 -2.115 1.00 96.94 472 MET A CA 1
ATOM 3557 C C . MET A 1 472 ? -18.542 -16.307 -1.383 1.00 96.94 472 MET A C 1
ATOM 3559 O O . MET A 1 472 ? -18.147 -17.460 -1.523 1.00 96.94 472 MET A O 1
ATOM 3563 N N . LEU A 1 473 ? -17.898 -15.447 -0.584 1.00 97.00 473 LEU A N 1
ATOM 3564 C CA . LEU A 1 473 ? -16.740 -15.847 0.225 1.00 97.00 473 LEU A CA 1
ATOM 3565 C C . LEU A 1 473 ? -17.130 -16.750 1.402 1.00 97.00 473 LEU A C 1
ATOM 3567 O O . LEU A 1 473 ? -16.454 -17.747 1.634 1.00 97.00 473 LEU A O 1
ATOM 3571 N N . ARG A 1 474 ? -18.215 -16.448 2.124 1.00 96.06 474 ARG A N 1
ATOM 3572 C CA . ARG A 1 474 ? -18.704 -17.281 3.235 1.00 96.06 474 ARG A CA 1
ATOM 3573 C C . ARG A 1 474 ? -19.105 -18.682 2.772 1.00 96.06 474 ARG A C 1
ATOM 3575 O O . ARG A 1 474 ? -18.846 -19.644 3.485 1.00 96.06 474 ARG A O 1
ATOM 3582 N N . ASP A 1 475 ? -19.721 -18.789 1.600 1.00 96.00 475 ASP A N 1
ATOM 3583 C CA . ASP A 1 475 ? -20.213 -20.044 1.037 1.00 96.00 475 ASP A CA 1
ATOM 3584 C C . ASP A 1 475 ? -19.060 -20.907 0.494 1.00 96.00 475 ASP A C 1
ATOM 3586 O O . ASP A 1 475 ? -19.003 -22.100 0.792 1.00 96.00 475 ASP A O 1
ATOM 3590 N N . VAL A 1 476 ? -18.084 -20.312 -0.208 1.00 96.19 476 VAL A N 1
ATOM 3591 C CA . VAL A 1 476 ? -16.894 -21.027 -0.719 1.00 96.19 476 VAL A CA 1
ATOM 3592 C C . VAL A 1 476 ? -15.914 -21.419 0.395 1.00 96.19 476 VAL A C 1
ATOM 3594 O O . VAL A 1 476 ? -15.345 -22.507 0.348 1.00 96.19 476 VAL A O 1
ATOM 3597 N N . LEU A 1 477 ? -15.730 -20.576 1.416 1.00 95.62 477 LEU A N 1
ATOM 3598 C CA . LEU A 1 477 ? -14.819 -20.843 2.540 1.00 95.62 477 LEU A CA 1
ATOM 3599 C C . LEU A 1 477 ? -15.487 -21.635 3.680 1.00 95.62 477 LEU A C 1
ATOM 3601 O O . LEU A 1 477 ? -14.843 -21.948 4.676 1.00 95.62 477 LEU A O 1
ATOM 3605 N N . LYS A 1 478 ? -16.759 -22.032 3.530 1.00 91.50 478 LYS A N 1
ATOM 3606 C CA . LYS A 1 478 ? -17.517 -22.828 4.516 1.00 91.50 478 LYS A CA 1
ATOM 3607 C C . LYS A 1 478 ? -16.853 -24.168 4.869 1.00 91.50 478 LYS A C 1
ATOM 3609 O O . LYS A 1 478 ? -17.080 -24.692 5.956 1.00 91.50 478 LYS A O 1
ATOM 3614 N N . GLY A 1 479 ? -16.052 -24.719 3.952 1.00 86.94 479 GLY A N 1
ATOM 3615 C CA . GLY A 1 479 ? -15.254 -25.933 4.155 1.00 86.94 479 GLY A CA 1
ATOM 3616 C C . GLY A 1 479 ? -13.876 -25.706 4.793 1.00 86.94 479 GLY A C 1
ATOM 3617 O O . GLY A 1 479 ? -13.156 -26.675 5.012 1.00 86.94 479 GLY A O 1
ATOM 3618 N N . GLU A 1 480 ? -13.493 -24.461 5.089 1.00 91.94 480 GLU A N 1
ATOM 3619 C CA . GLU A 1 480 ? -12.185 -24.080 5.638 1.00 91.94 480 GLU A CA 1
ATOM 3620 C C . GLU A 1 480 ? -12.356 -23.584 7.097 1.00 91.94 480 GLU A C 1
ATOM 3622 O O . GLU A 1 480 ? -12.300 -22.383 7.359 1.00 91.94 480 GLU A O 1
ATOM 3627 N N . PRO A 1 481 ? -12.570 -24.476 8.092 1.00 83.19 481 PRO A N 1
ATOM 3628 C CA . PRO A 1 481 ? -13.070 -24.124 9.435 1.00 83.19 481 PRO A CA 1
ATOM 3629 C C . PRO A 1 481 ? -12.110 -23.301 10.314 1.00 83.19 481 PRO A C 1
ATOM 3631 O O . PRO A 1 481 ? -12.427 -23.017 11.466 1.00 83.19 481 PRO A O 1
ATOM 3634 N N . LYS A 1 482 ? -10.934 -22.927 9.795 1.00 88.81 482 LYS A N 1
ATOM 3635 C CA . LYS A 1 482 ? -9.983 -22.005 10.437 1.00 88.81 482 LYS A CA 1
ATOM 3636 C C . LYS A 1 482 ? -10.100 -20.564 9.904 1.00 88.81 482 LYS A C 1
ATOM 3638 O O . LYS A 1 482 ? -9.285 -19.735 10.295 1.00 88.81 482 LYS A O 1
ATOM 3643 N N . VAL A 1 483 ? -11.049 -20.269 9.006 1.00 95.88 483 VAL A N 1
ATOM 3644 C CA . VAL A 1 483 ? -11.172 -18.977 8.308 1.00 95.88 483 VAL A CA 1
ATOM 3645 C C . VAL A 1 483 ? -12.459 -18.245 8.707 1.00 95.88 483 VAL A C 1
ATOM 3647 O O . VAL A 1 483 ? -13.561 -18.620 8.313 1.00 95.88 483 VAL A O 1
ATOM 3650 N N . ASP A 1 484 ? -12.322 -17.154 9.462 1.00 96.81 484 ASP A N 1
ATOM 3651 C CA . ASP A 1 484 ? -13.448 -16.309 9.873 1.00 96.81 484 ASP A CA 1
ATOM 3652 C C . ASP A 1 484 ? -13.801 -15.274 8.792 1.00 96.81 484 ASP A C 1
ATOM 3654 O O . ASP A 1 484 ? -13.027 -14.349 8.543 1.00 96.81 484 ASP A O 1
ATOM 3658 N N . VAL A 1 485 ? -14.988 -15.370 8.182 1.00 97.62 485 VAL A N 1
ATOM 3659 C CA . VAL A 1 485 ? -15.485 -14.371 7.213 1.00 97.62 485 VAL A CA 1
ATOM 3660 C C . VAL A 1 485 ? -16.415 -13.370 7.907 1.00 97.62 485 VAL A C 1
ATOM 3662 O O . VAL A 1 485 ? -17.520 -13.718 8.329 1.00 97.62 485 VAL A O 1
ATOM 3665 N N . VAL A 1 486 ? -15.989 -12.106 7.999 1.00 97.50 486 VAL A N 1
ATOM 3666 C CA . VAL A 1 486 ? -16.670 -11.030 8.743 1.00 97.50 486 VAL A CA 1
ATOM 3667 C C . VAL A 1 486 ? -17.082 -9.902 7.794 1.00 97.50 486 VAL A C 1
ATOM 3669 O O . VAL A 1 486 ? -16.253 -9.376 7.054 1.00 97.50 486 VAL A O 1
ATOM 3672 N N . LYS A 1 487 ? -18.357 -9.494 7.827 1.00 97.38 487 LYS A N 1
ATOM 3673 C CA . LYS A 1 487 ? -18.858 -8.320 7.090 1.00 97.38 487 LYS A CA 1
ATOM 3674 C C . LYS A 1 487 ? -18.635 -7.051 7.915 1.00 97.38 487 LYS A C 1
ATOM 3676 O O . LYS A 1 487 ? -19.012 -7.016 9.082 1.00 97.38 487 LYS A O 1
ATOM 3681 N N . LEU A 1 488 ? -18.092 -6.005 7.297 1.00 97.19 488 LEU A N 1
ATOM 3682 C CA . LEU A 1 488 ? -17.931 -4.675 7.890 1.00 97.19 488 LEU A CA 1
ATOM 3683 C C . LEU A 1 488 ? -18.606 -3.606 7.021 1.00 97.19 488 LEU A C 1
ATOM 3685 O O . LEU A 1 488 ? -18.629 -3.699 5.791 1.00 97.19 488 LEU A O 1
ATOM 3689 N N . GLN A 1 489 ? -19.146 -2.573 7.666 1.00 95.31 489 GLN A N 1
ATOM 3690 C CA . GLN A 1 489 ? -19.621 -1.367 6.984 1.00 95.31 489 GLN A CA 1
ATOM 3691 C C . GLN A 1 489 ? -18.430 -0.567 6.435 1.00 95.31 489 GLN A C 1
ATOM 3693 O O . GLN A 1 489 ? -17.365 -0.543 7.048 1.00 95.31 489 GLN A O 1
ATOM 3698 N N . ARG A 1 490 ? -18.613 0.109 5.293 1.00 94.44 490 ARG A N 1
ATOM 3699 C CA . ARG A 1 490 ? -17.667 1.134 4.815 1.00 94.44 490 ARG A CA 1
ATOM 3700 C C . ARG A 1 490 ? -17.919 2.450 5.564 1.00 94.44 490 ARG A C 1
ATOM 3702 O O . ARG A 1 490 ? -19.061 2.712 5.931 1.00 94.44 490 ARG A O 1
ATOM 3709 N N . SER A 1 491 ? -16.907 3.306 5.725 1.00 94.50 491 SER A N 1
ATOM 3710 C CA . SER A 1 491 ? -17.150 4.680 6.208 1.00 94.50 491 SER A CA 1
ATOM 3711 C C . SER A 1 491 ? -17.868 5.512 5.138 1.00 94.50 491 SER A C 1
ATOM 3713 O O . SER A 1 491 ? -17.604 5.357 3.942 1.00 94.50 491 SER A O 1
ATOM 3715 N N . GLY A 1 492 ? -18.748 6.421 5.568 1.00 92.38 492 GLY A N 1
ATOM 3716 C CA . GLY A 1 492 ? -19.345 7.442 4.703 1.00 92.38 492 GLY A CA 1
ATOM 3717 C C . GLY A 1 492 ? -18.315 8.435 4.147 1.00 92.38 492 GLY A C 1
ATOM 3718 O O . GLY A 1 492 ? -18.519 8.980 3.069 1.00 92.38 492 GLY A O 1
ATOM 3719 N N . GLY A 1 493 ? -17.172 8.604 4.821 1.00 91.69 493 GLY A N 1
ATOM 3720 C CA . GLY A 1 493 ? -16.078 9.482 4.390 1.00 91.69 493 GLY A CA 1
ATOM 3721 C C . GLY A 1 493 ? -15.192 8.931 3.266 1.00 91.69 493 GLY A C 1
ATOM 3722 O O . GLY A 1 493 ? -14.182 9.549 2.938 1.00 91.69 493 GLY A O 1
ATOM 3723 N N . VAL A 1 494 ? -15.501 7.765 2.680 1.00 92.94 494 VAL A N 1
ATOM 3724 C CA . VAL A 1 494 ? -14.668 7.195 1.607 1.00 92.94 494 VAL A CA 1
ATOM 3725 C C . VAL A 1 494 ? -14.996 7.839 0.259 1.00 92.94 494 VAL A C 1
ATOM 3727 O O . VAL A 1 494 ? -15.993 7.528 -0.393 1.00 92.94 494 VAL A O 1
ATOM 3730 N N . VAL A 1 495 ? -14.099 8.719 -0.178 1.00 89.38 495 VAL A N 1
ATOM 3731 C CA . VAL A 1 495 ? -14.227 9.507 -1.408 1.00 89.38 495 VAL A CA 1
ATOM 3732 C C . VAL A 1 495 ? -14.057 8.632 -2.656 1.00 89.38 495 VAL A C 1
ATOM 3734 O O . VAL A 1 495 ? -13.080 7.889 -2.795 1.00 89.38 495 VAL A O 1
ATOM 3737 N N . SER A 1 496 ? -15.000 8.750 -3.594 1.00 88.38 496 SER A N 1
ATOM 3738 C CA . SER A 1 496 ? -14.977 8.013 -4.864 1.00 88.38 496 SER A CA 1
ATOM 3739 C C . SER A 1 496 ? -13.972 8.617 -5.853 1.00 88.38 496 SER A C 1
ATOM 3741 O O . SER A 1 496 ? -13.955 9.823 -6.090 1.00 88.38 496 SER A O 1
ATOM 3743 N N . ARG A 1 497 ? -13.124 7.778 -6.457 1.00 91.31 497 ARG A N 1
ATOM 3744 C CA . ARG A 1 497 ? -11.991 8.186 -7.304 1.00 91.31 497 ARG A CA 1
ATOM 3745 C C . ARG A 1 497 ? -12.132 7.638 -8.721 1.00 91.31 497 ARG A C 1
ATOM 3747 O O . ARG A 1 497 ? -11.978 6.437 -8.964 1.00 91.31 497 ARG A O 1
ATOM 3754 N N . ASN A 1 498 ? -12.367 8.547 -9.667 1.00 91.56 498 ASN A N 1
ATOM 3755 C CA . ASN A 1 498 ? -12.399 8.241 -11.098 1.00 91.56 498 ASN A CA 1
ATOM 3756 C C . ASN A 1 498 ? -11.005 7.850 -11.645 1.00 91.56 498 ASN A C 1
ATOM 3758 O O . ASN A 1 498 ? -9.977 8.010 -10.980 1.00 91.56 498 ASN A O 1
ATOM 3762 N N . VAL A 1 499 ? -10.963 7.347 -12.883 1.00 91.94 499 VAL A N 1
ATOM 3763 C CA . VAL A 1 499 ? -9.734 6.836 -13.521 1.00 91.94 499 VAL A CA 1
ATOM 3764 C C . VAL A 1 499 ? -8.627 7.898 -13.613 1.00 91.94 499 VAL A C 1
ATOM 3766 O O . VAL A 1 499 ? -7.469 7.582 -13.334 1.00 91.94 499 VAL A O 1
ATOM 3769 N N . LYS A 1 500 ? -8.968 9.160 -13.920 1.00 93.00 500 LYS A N 1
ATOM 3770 C CA . LYS A 1 500 ? -7.999 10.268 -14.019 1.00 93.00 500 LYS A CA 1
ATOM 3771 C C . LYS A 1 500 ? -7.369 10.588 -12.660 1.00 93.00 500 LYS A C 1
ATOM 3773 O O . LYS A 1 500 ? -6.155 10.752 -12.579 1.00 93.00 500 LYS A O 1
ATOM 3778 N N . VAL A 1 501 ? -8.161 10.599 -11.583 1.00 91.56 501 VAL A N 1
ATOM 3779 C CA . VAL A 1 501 ? -7.657 10.791 -10.208 1.00 91.56 501 VAL A CA 1
ATOM 3780 C C . VAL A 1 501 ? -6.688 9.672 -9.821 1.00 91.56 501 VAL A C 1
ATOM 3782 O O . VAL A 1 501 ? -5.599 9.953 -9.326 1.00 91.56 501 VAL A O 1
ATOM 3785 N N . ARG A 1 502 ? -7.021 8.408 -10.122 1.00 93.50 502 ARG A N 1
ATOM 3786 C CA . ARG A 1 502 ? -6.128 7.260 -9.866 1.00 93.50 502 ARG A CA 1
ATOM 3787 C C . ARG A 1 502 ? -4.830 7.339 -10.666 1.00 93.50 502 ARG A C 1
ATOM 3789 O O . ARG A 1 502 ? -3.773 7.012 -10.136 1.00 93.50 502 ARG A O 1
ATOM 3796 N N . GLN A 1 503 ? -4.896 7.784 -11.922 1.00 93.38 503 GLN A N 1
ATOM 3797 C CA . GLN A 1 503 ? -3.720 8.003 -12.766 1.00 93.38 503 GLN A CA 1
ATOM 3798 C C . GLN A 1 503 ? -2.825 9.117 -12.207 1.00 93.38 503 GLN A C 1
ATOM 3800 O O . GLN A 1 503 ? -1.628 8.892 -12.053 1.00 93.38 503 GLN A O 1
ATOM 3805 N N . LYS A 1 504 ? -3.393 10.269 -11.819 1.00 92.00 504 LYS A N 1
ATOM 3806 C CA . LYS A 1 504 ? -2.638 11.370 -11.195 1.00 92.00 504 LYS A CA 1
ATOM 3807 C C . LYS A 1 504 ? -1.995 10.930 -9.871 1.00 92.00 504 LYS A C 1
ATOM 3809 O O . LYS A 1 504 ? -0.825 11.213 -9.643 1.00 92.00 504 LYS A O 1
ATOM 3814 N N . ALA A 1 505 ? -2.713 10.158 -9.048 1.00 92.19 505 ALA A N 1
ATOM 3815 C CA . ALA A 1 505 ? -2.180 9.570 -7.817 1.00 92.19 505 ALA A CA 1
ATOM 3816 C C . ALA A 1 505 ? -1.010 8.598 -8.073 1.00 92.19 505 ALA A C 1
ATOM 3818 O O . ALA A 1 505 ? -0.031 8.622 -7.333 1.00 92.19 505 ALA A O 1
ATOM 3819 N N . ARG A 1 506 ? -1.056 7.792 -9.148 1.00 94.69 506 ARG A N 1
ATOM 3820 C CA . ARG A 1 506 ? 0.085 6.954 -9.561 1.00 94.69 506 ARG A CA 1
ATOM 3821 C C . ARG A 1 506 ? 1.305 7.791 -9.948 1.00 94.69 506 ARG A C 1
ATOM 3823 O O . ARG A 1 506 ? 2.397 7.493 -9.475 1.00 94.69 506 ARG A O 1
ATOM 3830 N N . SER A 1 507 ? 1.128 8.844 -10.749 1.00 94.50 507 SER A N 1
ATOM 3831 C CA . SER A 1 507 ? 2.227 9.750 -11.118 1.00 94.50 507 SER A CA 1
ATOM 3832 C C . SER A 1 507 ? 2.822 10.468 -9.904 1.00 94.50 507 SER A C 1
ATOM 3834 O O . SER A 1 507 ? 4.039 10.609 -9.825 1.00 94.50 507 SER A O 1
ATOM 3836 N N . PHE A 1 508 ? 1.992 10.868 -8.933 1.00 91.94 508 PHE A N 1
ATOM 3837 C CA . PHE A 1 508 ? 2.476 11.425 -7.670 1.00 91.94 508 PHE A CA 1
ATOM 3838 C C . PHE A 1 508 ? 3.249 10.396 -6.837 1.00 91.94 508 PHE A C 1
ATOM 3840 O O . PHE A 1 508 ? 4.318 10.740 -6.354 1.00 91.94 508 PHE A O 1
ATOM 3847 N N . ARG A 1 509 ? 2.796 9.137 -6.733 1.00 93.31 509 ARG A N 1
ATOM 3848 C CA . ARG A 1 509 ? 3.524 8.090 -5.988 1.00 93.31 509 ARG A CA 1
ATOM 3849 C C . ARG A 1 509 ? 4.886 7.751 -6.611 1.00 93.31 509 ARG A C 1
ATOM 3851 O O . ARG A 1 509 ? 5.819 7.415 -5.891 1.00 93.31 509 ARG A O 1
ATOM 3858 N N . ILE A 1 510 ? 5.021 7.868 -7.936 1.00 95.62 510 ILE A N 1
ATOM 3859 C CA . ILE A 1 510 ? 6.318 7.747 -8.626 1.00 95.62 510 ILE A CA 1
ATOM 3860 C C . ILE A 1 510 ? 7.206 8.964 -8.322 1.00 95.62 510 ILE A C 1
ATOM 3862 O O . ILE A 1 510 ? 8.366 8.781 -7.962 1.00 95.62 510 ILE A O 1
ATOM 3866 N N . ARG A 1 511 ? 6.668 10.193 -8.381 1.00 94.56 511 ARG A N 1
ATOM 3867 C CA . ARG A 1 511 ? 7.417 11.407 -8.005 1.00 94.56 511 ARG A CA 1
ATOM 3868 C C . ARG A 1 511 ? 7.902 11.349 -6.549 1.00 94.56 511 ARG A C 1
ATOM 3870 O O . ARG A 1 511 ? 9.068 11.618 -6.288 1.00 94.56 511 ARG A O 1
ATOM 3877 N N . GLU A 1 512 ? 7.027 10.959 -5.627 1.00 92.69 512 GLU A N 1
ATOM 3878 C CA . GLU A 1 512 ? 7.303 10.802 -4.193 1.00 92.69 512 GLU A CA 1
ATOM 3879 C C . GLU A 1 512 ? 8.425 9.785 -3.926 1.00 92.69 512 GLU A C 1
ATOM 3881 O O . GLU A 1 512 ? 9.249 9.997 -3.045 1.00 92.69 512 GLU A O 1
ATOM 3886 N N . TYR A 1 513 ? 8.516 8.709 -4.715 1.00 94.44 513 TYR A N 1
ATOM 3887 C CA . TYR A 1 513 ? 9.593 7.724 -4.583 1.00 94.44 513 TYR A CA 1
ATOM 3888 C C . TYR A 1 513 ? 10.983 8.294 -4.923 1.00 94.44 513 TYR A C 1
ATOM 3890 O O . TYR A 1 513 ? 11.961 7.942 -4.265 1.00 94.44 513 TYR A O 1
ATOM 3898 N N . PHE A 1 514 ? 11.082 9.175 -5.925 1.00 95.19 514 PHE A N 1
ATOM 3899 C CA . PHE A 1 514 ? 12.357 9.793 -6.311 1.00 95.19 514 PHE A CA 1
ATOM 3900 C C . PHE A 1 514 ? 12.704 11.034 -5.478 1.00 95.19 514 PHE A C 1
ATOM 3902 O O . PHE A 1 514 ? 13.867 11.216 -5.129 1.00 95.19 514 PHE A O 1
ATOM 3909 N N . TYR A 1 515 ? 11.714 11.869 -5.152 1.00 93.88 515 TYR A N 1
ATOM 3910 C CA . TYR A 1 515 ? 11.911 13.183 -4.527 1.00 93.88 515 TYR A CA 1
ATOM 3911 C C . TYR A 1 515 ? 11.521 13.251 -3.045 1.00 93.88 515 TYR A C 1
ATOM 3913 O O . TYR A 1 515 ? 11.827 14.237 -2.383 1.00 93.88 515 TYR A O 1
ATOM 3921 N N . GLY A 1 516 ? 10.877 12.228 -2.488 1.00 91.00 516 GLY A N 1
ATOM 3922 C CA . GLY A 1 516 ? 10.291 12.288 -1.149 1.00 91.00 516 GLY A CA 1
ATOM 3923 C C . GLY A 1 516 ? 8.985 13.084 -1.111 1.00 91.00 516 GLY A C 1
ATOM 3924 O O . GLY A 1 516 ? 8.556 13.686 -2.100 1.00 91.00 516 GLY A O 1
ATOM 3925 N N . LEU A 1 517 ? 8.333 13.081 0.052 1.00 84.75 517 LEU A N 1
ATOM 3926 C CA . LEU A 1 517 ? 7.014 13.692 0.236 1.00 84.75 517 LEU A CA 1
ATOM 3927 C C . LEU A 1 517 ? 7.064 15.225 0.168 1.00 84.75 517 LEU A C 1
ATOM 3929 O O . LEU A 1 517 ? 6.120 15.858 -0.306 1.00 84.75 517 LEU A O 1
ATOM 3933 N N . LEU A 1 518 ? 8.171 15.817 0.625 1.00 84.00 518 LEU A N 1
ATOM 3934 C CA . LEU A 1 518 ? 8.357 17.268 0.706 1.00 84.00 518 LEU A CA 1
ATOM 3935 C C . LEU A 1 518 ? 9.314 17.808 -0.373 1.00 84.00 518 LEU A C 1
ATOM 3937 O O . LEU A 1 518 ? 9.649 18.990 -0.358 1.00 84.00 518 LEU A O 1
ATOM 3941 N N . ASN A 1 519 ? 9.708 16.973 -1.344 1.00 87.56 519 ASN A N 1
ATOM 3942 C CA . ASN A 1 519 ? 10.871 17.184 -2.220 1.00 87.56 519 ASN A CA 1
ATOM 3943 C C . ASN A 1 519 ? 12.197 17.242 -1.414 1.00 87.56 519 ASN A C 1
ATOM 3945 O O . ASN A 1 519 ? 13.086 18.037 -1.710 1.00 87.56 519 ASN A O 1
ATOM 3949 N N . ASP A 1 520 ? 12.295 16.426 -0.355 1.00 88.81 520 ASP A N 1
ATOM 3950 C CA . ASP A 1 520 ? 13.428 16.322 0.577 1.00 88.81 520 ASP A CA 1
ATOM 3951 C C . ASP A 1 520 ? 14.526 15.328 0.142 1.00 88.81 520 ASP A C 1
ATOM 3953 O O . ASP A 1 520 ? 15.607 15.297 0.739 1.00 88.81 520 ASP A O 1
ATOM 3957 N N . LEU A 1 521 ? 14.270 14.522 -0.894 1.00 92.31 521 LEU A N 1
ATOM 3958 C CA . LEU A 1 521 ? 15.250 13.635 -1.521 1.00 92.31 521 LEU A CA 1
ATOM 3959 C C . LEU A 1 521 ? 15.766 14.247 -2.830 1.00 92.31 521 LEU A C 1
ATOM 3961 O O . LEU A 1 521 ? 15.005 14.799 -3.624 1.00 92.31 521 LEU A O 1
ATOM 3965 N N . SER A 1 522 ? 17.068 14.086 -3.068 1.00 93.81 522 SER A N 1
ATOM 3966 C CA . SER A 1 522 ? 17.752 14.546 -4.280 1.00 93.81 522 SER A CA 1
ATOM 3967 C C . SER A 1 522 ? 18.155 13.342 -5.141 1.00 93.81 522 SER A C 1
ATOM 3969 O O . SER A 1 522 ? 19.246 12.799 -4.932 1.00 93.81 522 SER A O 1
ATOM 3971 N N . PRO A 1 523 ? 17.307 12.892 -6.083 1.00 95.62 523 PRO A N 1
ATOM 3972 C CA . PRO A 1 523 ? 17.643 11.789 -6.974 1.00 95.62 523 PRO A CA 1
ATOM 3973 C C . PRO A 1 523 ? 18.760 12.196 -7.949 1.00 95.62 523 PRO A C 1
ATOM 3975 O O . PRO A 1 523 ? 18.943 13.372 -8.268 1.00 95.62 523 PRO A O 1
ATOM 3978 N N . HIS A 1 524 ? 19.531 11.218 -8.419 1.00 95.38 524 HIS A N 1
ATOM 3979 C CA . HIS A 1 524 ? 20.732 11.433 -9.221 1.00 95.38 524 HIS A CA 1
ATOM 3980 C C . HIS A 1 524 ? 20.539 10.973 -10.669 1.00 95.38 524 HIS A C 1
ATOM 3982 O O . HIS A 1 524 ? 20.035 9.877 -10.916 1.00 95.38 524 HIS A O 1
ATOM 3988 N N . SER A 1 525 ? 20.970 11.797 -11.628 1.00 96.12 525 SER A N 1
ATOM 3989 C CA . SER A 1 525 ? 21.000 11.435 -13.048 1.00 96.12 525 SER A CA 1
ATOM 3990 C C . SER A 1 525 ? 22.316 10.729 -13.374 1.00 96.12 525 SER A C 1
ATOM 3992 O O . SER A 1 525 ? 23.396 11.272 -13.139 1.00 96.12 525 SER A O 1
ATOM 3994 N N . ASN A 1 526 ? 22.229 9.510 -13.897 1.00 95.69 526 ASN A N 1
ATOM 3995 C CA . ASN A 1 526 ? 23.362 8.647 -14.220 1.00 95.69 526 ASN A CA 1
ATOM 3996 C C . ASN A 1 526 ? 23.333 8.274 -15.710 1.00 95.69 526 ASN A C 1
ATOM 3998 O O . ASN A 1 526 ? 22.272 8.246 -16.331 1.00 95.69 526 ASN A O 1
ATOM 4002 N N . ILE A 1 527 ? 24.501 7.963 -16.281 1.00 95.94 527 ILE A N 1
ATOM 4003 C CA . ILE A 1 527 ? 24.648 7.552 -17.685 1.00 95.94 527 ILE A CA 1
ATOM 4004 C C . ILE A 1 527 ? 25.402 6.222 -17.728 1.00 95.94 527 ILE A C 1
ATOM 4006 O O . ILE A 1 527 ? 26.556 6.164 -17.306 1.00 95.94 527 ILE A O 1
ATOM 4010 N N . ALA A 1 528 ? 24.782 5.183 -18.288 1.00 96.19 528 ALA A N 1
ATOM 4011 C CA . ALA A 1 528 ? 25.405 3.876 -18.520 1.00 96.19 528 ALA A CA 1
ATOM 4012 C C . ALA A 1 528 ? 25.506 3.563 -20.021 1.00 96.19 528 ALA A C 1
ATOM 4014 O O . ALA A 1 528 ? 24.787 4.146 -20.840 1.00 96.19 528 ALA A O 1
ATOM 4015 N N . ASN A 1 529 ? 26.385 2.634 -20.397 1.00 97.06 529 ASN A N 1
ATOM 4016 C CA . ASN A 1 529 ? 26.433 2.105 -21.758 1.00 97.06 529 ASN A CA 1
ATOM 4017 C C . ASN A 1 529 ? 25.448 0.926 -21.884 1.00 97.06 529 ASN A C 1
ATOM 4019 O O . ASN A 1 529 ? 25.154 0.238 -20.908 1.00 97.06 529 ASN A O 1
ATOM 4023 N N . PHE A 1 530 ? 24.953 0.644 -23.093 1.00 96.88 530 PHE A N 1
ATOM 4024 C CA . PHE A 1 530 ? 24.010 -0.466 -23.327 1.00 96.88 530 PHE A CA 1
ATOM 4025 C C . PHE A 1 530 ? 24.592 -1.857 -22.995 1.00 96.88 530 PHE A C 1
ATOM 4027 O O . PHE A 1 530 ? 23.837 -2.813 -22.867 1.00 96.88 530 PHE A O 1
ATOM 4034 N N . SER A 1 531 ? 25.918 -1.985 -22.884 1.00 96.50 531 SER A N 1
ATOM 4035 C CA . SER A 1 531 ? 26.624 -3.202 -22.456 1.00 96.50 531 SER A CA 1
ATOM 4036 C C . SER A 1 531 ? 26.492 -3.504 -20.963 1.00 96.50 531 SER A C 1
ATOM 4038 O O . SER A 1 531 ? 26.685 -4.646 -20.553 1.00 96.50 531 SER A O 1
ATOM 4040 N N . ASP A 1 532 ? 26.201 -2.485 -20.157 1.00 95.44 532 ASP A N 1
ATOM 4041 C CA . ASP A 1 532 ? 26.390 -2.524 -18.704 1.00 95.44 532 ASP A CA 1
ATOM 4042 C C . ASP A 1 532 ? 25.088 -2.911 -17.979 1.00 95.44 532 ASP A C 1
ATOM 4044 O O . ASP A 1 532 ? 25.077 -3.165 -16.775 1.00 95.44 532 ASP A O 1
ATOM 4048 N N . LEU A 1 533 ? 23.982 -2.958 -18.729 1.00 96.69 533 LEU A N 1
ATOM 4049 C CA . LEU A 1 533 ? 22.618 -3.184 -18.270 1.00 96.69 533 LEU A CA 1
ATOM 4050 C C . LEU A 1 533 ? 21.951 -4.256 -19.135 1.00 96.69 533 LEU A C 1
ATOM 4052 O O . LEU A 1 533 ? 22.178 -4.340 -20.340 1.00 96.69 533 LEU A O 1
ATOM 4056 N N . CYS A 1 534 ? 21.084 -5.062 -18.532 1.00 97.50 534 CYS A N 1
ATOM 4057 C CA . CYS A 1 534 ? 20.330 -6.104 -19.220 1.00 97.50 534 CYS A CA 1
ATOM 4058 C C . CYS A 1 534 ? 18.845 -5.938 -18.882 1.00 97.50 534 CYS A C 1
ATOM 4060 O O . CYS A 1 534 ? 18.432 -6.171 -17.745 1.00 97.50 534 CYS A O 1
ATOM 4062 N N . VAL A 1 535 ? 18.051 -5.497 -19.862 1.00 97.50 535 VAL A N 1
ATOM 4063 C CA . VAL A 1 535 ? 16.610 -5.254 -19.700 1.00 97.50 535 VAL A CA 1
ATOM 4064 C C . VAL A 1 535 ? 15.829 -6.515 -20.064 1.00 97.50 535 VAL A C 1
ATOM 4066 O O . VAL A 1 535 ? 16.099 -7.139 -21.087 1.00 97.50 535 VAL A O 1
ATOM 4069 N N . TYR A 1 536 ? 14.835 -6.869 -19.253 1.00 97.06 536 TYR A N 1
ATOM 4070 C CA . TYR A 1 536 ? 13.962 -8.024 -19.445 1.00 97.06 536 TYR A CA 1
ATOM 4071 C C . TYR A 1 536 ? 12.494 -7.638 -19.288 1.00 97.06 536 TYR A C 1
ATOM 4073 O O . TYR A 1 536 ? 12.148 -6.781 -18.480 1.00 97.06 536 TYR A O 1
ATOM 4081 N N . ARG A 1 537 ? 11.611 -8.322 -20.013 1.00 94.38 537 ARG A N 1
ATOM 4082 C CA . ARG A 1 537 ? 10.164 -8.336 -19.773 1.00 94.38 537 ARG A CA 1
ATOM 4083 C C . ARG A 1 537 ? 9.760 -9.719 -19.262 1.00 94.38 537 ARG A C 1
ATOM 4085 O O . ARG A 1 537 ? 10.383 -10.714 -19.628 1.00 94.38 537 ARG A O 1
ATOM 4092 N N . ILE A 1 538 ? 8.723 -9.775 -18.428 1.00 93.38 538 ILE A N 1
ATOM 4093 C CA . ILE A 1 538 ? 8.140 -11.030 -17.943 1.00 93.38 538 ILE A CA 1
ATOM 4094 C C . ILE A 1 538 ? 6.794 -11.243 -18.643 1.00 93.38 538 ILE A C 1
ATOM 4096 O O . ILE A 1 538 ? 5.884 -10.423 -18.513 1.00 93.38 538 ILE A O 1
ATOM 4100 N N . GLY A 1 539 ? 6.679 -12.343 -19.382 1.00 85.75 539 GLY A N 1
ATOM 4101 C CA . GLY A 1 539 ? 5.527 -12.654 -20.220 1.00 85.75 539 GLY A CA 1
ATOM 4102 C C . GLY A 1 539 ? 5.538 -11.925 -21.569 1.00 85.75 539 GLY A C 1
ATOM 4103 O O . GLY A 1 539 ? 6.028 -10.803 -21.715 1.00 85.75 539 GLY A O 1
ATOM 4104 N N . GLY A 1 540 ? 4.962 -12.586 -22.575 1.00 70.38 540 GLY A N 1
ATOM 4105 C CA . GLY A 1 540 ? 4.997 -12.140 -23.967 1.00 70.38 540 GLY A CA 1
ATOM 4106 C C . GLY A 1 540 ? 6.321 -12.493 -24.653 1.00 70.38 540 GLY A C 1
ATOM 4107 O O . GLY A 1 540 ? 7.406 -12.189 -24.171 1.00 70.38 540 GLY A O 1
ATOM 4108 N N . GLY A 1 541 ? 6.236 -13.147 -25.808 1.00 60.28 541 GLY A N 1
ATOM 4109 C CA . GLY A 1 541 ? 7.396 -13.619 -26.560 1.00 60.28 541 GLY A CA 1
ATOM 4110 C C . GLY A 1 541 ? 6.971 -14.284 -27.870 1.00 60.28 541 GLY A C 1
ATOM 4111 O O . GLY A 1 541 ? 5.776 -14.305 -28.174 1.00 60.28 541 GLY A O 1
ATOM 4112 N N . PRO A 1 542 ? 7.918 -14.831 -28.654 1.00 51.28 542 PRO A N 1
ATOM 4113 C CA . PRO A 1 542 ? 7.590 -15.537 -29.885 1.00 51.28 542 PRO A CA 1
ATOM 4114 C C . PRO A 1 542 ? 6.690 -16.741 -29.583 1.00 51.28 542 PRO A C 1
ATOM 4116 O O . PRO A 1 542 ? 7.064 -17.642 -28.829 1.00 51.28 542 PRO A O 1
ATOM 4119 N N . GLN A 1 543 ? 5.498 -16.728 -30.174 1.00 56.56 543 GLN A N 1
ATOM 4120 C CA . GLN A 1 543 ? 4.548 -17.833 -30.142 1.00 56.56 543 GLN A CA 1
ATOM 4121 C C . GLN A 1 543 ? 5.114 -19.061 -30.867 1.00 56.56 543 GLN A C 1
ATOM 4123 O O . GLN A 1 543 ? 5.832 -18.929 -31.861 1.00 56.56 543 GLN A O 1
ATOM 4128 N N . ALA A 1 544 ? 4.753 -20.261 -30.405 1.00 58.31 544 ALA A N 1
ATOM 4129 C CA . ALA A 1 544 ? 5.009 -21.477 -31.170 1.00 58.31 544 ALA A CA 1
ATOM 4130 C C . ALA A 1 544 ? 4.276 -21.393 -32.527 1.00 58.31 544 ALA A C 1
ATOM 4132 O O . ALA A 1 544 ? 3.102 -21.008 -32.554 1.00 58.31 544 ALA A O 1
ATOM 4133 N N . PRO A 1 545 ? 4.923 -21.726 -33.659 1.00 58.81 545 PRO A N 1
ATOM 4134 C CA . PRO A 1 545 ? 4.251 -21.705 -34.953 1.00 58.81 545 PRO A CA 1
ATOM 4135 C C . PRO A 1 545 ? 3.099 -22.717 -34.951 1.00 58.81 545 PRO A C 1
ATOM 4137 O O . PRO A 1 545 ? 3.235 -23.811 -34.408 1.00 58.81 545 PRO A O 1
ATOM 4140 N N . ARG A 1 546 ? 1.971 -22.383 -35.594 1.00 64.38 546 ARG A N 1
ATOM 4141 C CA . ARG A 1 546 ? 0.765 -23.241 -35.617 1.00 64.38 546 ARG A CA 1
ATOM 4142 C C . ARG A 1 546 ? 1.010 -24.656 -36.174 1.00 64.38 546 ARG A C 1
ATOM 4144 O O . ARG A 1 546 ? 0.246 -25.557 -35.865 1.00 64.38 546 ARG A O 1
ATOM 4151 N N . SER A 1 547 ? 2.084 -24.871 -36.937 1.00 73.31 547 SER A N 1
ATOM 4152 C CA . SER A 1 547 ? 2.538 -26.189 -37.411 1.00 73.31 547 SER A CA 1
ATOM 4153 C C . SER A 1 547 ? 3.166 -27.087 -36.332 1.00 73.31 547 SER A C 1
ATOM 4155 O O . SER A 1 547 ? 3.335 -28.278 -36.570 1.00 73.31 547 SER A O 1
ATOM 4157 N N . ALA A 1 548 ? 3.515 -26.538 -35.164 1.00 70.56 548 ALA A N 1
ATOM 4158 C CA . ALA A 1 548 ? 4.067 -27.261 -34.015 1.00 70.56 548 ALA A CA 1
ATOM 4159 C C . ALA A 1 548 ? 3.034 -27.474 -32.887 1.00 70.56 548 ALA A C 1
ATOM 4161 O O . ALA A 1 548 ? 3.399 -27.880 -31.784 1.00 70.56 548 ALA A O 1
ATOM 4162 N N . LEU A 1 549 ? 1.755 -27.179 -33.145 1.00 74.94 549 LEU A N 1
ATOM 4163 C CA . LEU A 1 549 ? 0.657 -27.298 -32.187 1.00 74.94 549 LEU A CA 1
ATOM 4164 C C . LEU A 1 549 ? -0.351 -28.371 -32.635 1.00 74.94 549 LEU A C 1
ATOM 4166 O O . LEU A 1 549 ? -0.521 -28.581 -33.838 1.00 74.94 549 LEU A O 1
ATOM 4170 N N . PRO A 1 550 ? -1.053 -29.040 -31.699 1.00 77.12 550 PRO A N 1
ATOM 4171 C CA . PRO A 1 550 ? -2.178 -29.909 -32.034 1.00 77.12 550 PRO A CA 1
ATOM 4172 C C . PRO A 1 550 ? -3.264 -29.171 -32.829 1.00 77.12 550 PRO A C 1
ATOM 4174 O O . PRO A 1 550 ? -3.492 -27.976 -32.634 1.00 77.12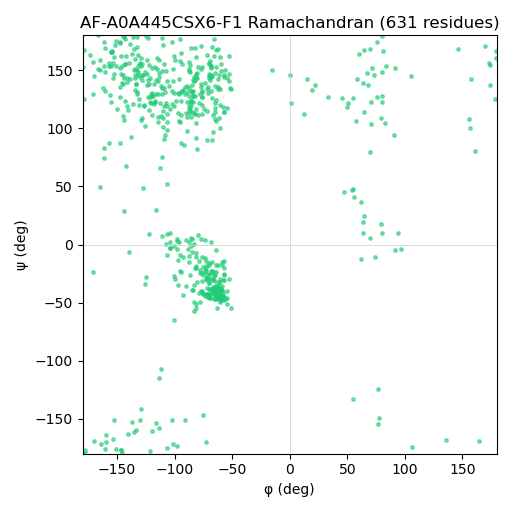 550 PRO A O 1
ATOM 4177 N N . ILE A 1 551 ? -3.982 -29.895 -33.692 1.00 64.69 551 ILE A N 1
ATOM 4178 C CA . ILE A 1 551 ? -5.088 -29.337 -34.481 1.00 64.69 551 ILE A CA 1
ATOM 4179 C C . ILE A 1 551 ? -6.145 -28.752 -33.529 1.00 64.69 551 ILE A C 1
ATOM 4181 O O . ILE A 1 551 ? -6.729 -29.474 -32.725 1.00 64.69 551 ILE A O 1
ATOM 4185 N N . GLY A 1 552 ? -6.376 -27.439 -33.627 1.00 65.06 552 GLY A N 1
ATOM 4186 C CA . GLY A 1 552 ? -7.304 -26.690 -32.771 1.00 65.06 552 GLY A CA 1
ATOM 4187 C C . GLY A 1 552 ? -6.670 -25.974 -31.568 1.00 65.06 552 GLY A C 1
ATOM 4188 O O . GLY A 1 552 ? -7.379 -25.244 -30.880 1.00 65.06 552 GLY A O 1
ATOM 4189 N N . ALA A 1 553 ? -5.366 -26.127 -31.313 1.00 69.19 553 ALA A N 1
ATOM 4190 C CA . ALA A 1 553 ? -4.677 -25.405 -30.242 1.00 69.19 553 ALA A CA 1
ATOM 4191 C C . ALA A 1 553 ? -4.156 -24.028 -30.706 1.00 69.19 553 ALA A C 1
ATOM 4193 O O . ALA A 1 553 ? -3.434 -23.914 -31.698 1.00 69.19 553 ALA A O 1
ATOM 4194 N N . GLU A 1 554 ? -4.493 -22.978 -29.953 1.00 63.88 554 GLU A N 1
ATOM 4195 C CA . GLU A 1 554 ? -3.971 -21.620 -30.154 1.00 63.88 554 GLU A CA 1
ATOM 4196 C C . GLU A 1 554 ? -2.572 -21.447 -29.522 1.00 63.88 554 GLU A C 1
ATOM 4198 O O . GLU A 1 554 ? -2.305 -22.031 -28.466 1.00 63.88 554 GLU A O 1
ATOM 4203 N N . PRO A 1 555 ? -1.672 -20.622 -30.097 1.00 57.59 555 PRO A N 1
ATOM 4204 C CA . PRO A 1 555 ? -0.341 -20.405 -29.532 1.00 57.59 555 PRO A CA 1
ATOM 4205 C C . PRO A 1 555 ? -0.355 -19.558 -28.244 1.00 57.59 555 PRO A C 1
ATOM 4207 O O . PRO A 1 555 ? -0.202 -18.333 -28.267 1.00 57.59 555 PRO A O 1
ATOM 4210 N N . VAL A 1 556 ? -0.477 -20.204 -27.086 1.00 63.72 556 VAL A N 1
ATOM 4211 C CA . VAL A 1 556 ? -0.278 -19.537 -25.790 1.00 63.72 556 VAL A CA 1
ATOM 4212 C C . VAL A 1 556 ? 1.222 -19.336 -25.556 1.00 63.72 556 VAL A C 1
ATOM 4214 O O . VAL A 1 556 ? 1.969 -20.297 -25.382 1.00 63.72 556 VAL A O 1
ATOM 4217 N N . ALA A 1 557 ? 1.678 -18.082 -25.555 1.00 69.81 557 ALA A N 1
ATOM 4218 C CA . ALA A 1 557 ? 3.013 -17.748 -25.067 1.00 69.81 557 ALA A CA 1
ATOM 4219 C C . ALA A 1 557 ? 3.045 -17.895 -23.537 1.00 69.81 557 ALA A C 1
ATOM 4221 O O . ALA A 1 557 ? 2.126 -17.433 -22.862 1.00 69.81 557 ALA A O 1
ATOM 4222 N N . ASP A 1 558 ? 4.099 -18.512 -22.998 1.00 83.75 558 ASP A N 1
ATOM 4223 C CA . ASP A 1 558 ? 4.282 -18.686 -21.552 1.00 83.75 558 ASP A CA 1
ATOM 4224 C C . ASP A 1 558 ? 4.198 -17.320 -20.824 1.00 83.75 558 ASP A C 1
ATOM 4226 O O . ASP A 1 558 ? 5.024 -16.434 -21.085 1.00 83.75 558 ASP A O 1
ATOM 4230 N N . PRO A 1 559 ? 3.208 -17.121 -19.927 1.00 86.38 559 PRO A N 1
ATOM 4231 C CA . PRO A 1 559 ? 3.000 -15.855 -19.227 1.00 86.38 559 PRO A CA 1
ATOM 4232 C C . PRO A 1 559 ? 4.098 -15.553 -18.199 1.00 86.38 559 PRO A C 1
ATOM 4234 O O . PRO A 1 559 ? 4.252 -14.404 -17.791 1.00 86.38 559 PRO A O 1
ATOM 4237 N N . THR A 1 560 ? 4.868 -16.557 -17.785 1.00 91.12 560 THR A N 1
ATOM 4238 C CA . THR A 1 560 ? 5.962 -16.441 -16.813 1.00 91.12 560 THR A CA 1
ATOM 4239 C C . THR A 1 560 ? 7.345 -16.394 -17.460 1.00 91.12 560 THR A C 1
ATOM 4241 O O . THR A 1 560 ? 8.338 -16.217 -16.761 1.00 91.12 560 THR A O 1
ATOM 4244 N N . ARG A 1 561 ? 7.443 -16.480 -18.792 1.00 91.19 561 ARG A N 1
ATOM 4245 C CA . ARG A 1 561 ? 8.734 -16.451 -19.487 1.00 91.19 561 ARG A CA 1
ATOM 4246 C C . ARG A 1 561 ? 9.444 -15.111 -19.305 1.00 91.19 561 ARG A C 1
ATOM 4248 O O . ARG A 1 561 ? 8.925 -14.070 -19.705 1.00 91.19 561 ARG A O 1
ATOM 4255 N N . VAL A 1 562 ? 10.672 -15.151 -18.797 1.00 93.31 562 VAL A N 1
ATOM 4256 C CA . VAL A 1 562 ? 11.605 -14.018 -18.830 1.00 93.31 562 VAL A CA 1
ATOM 4257 C C . VAL A 1 562 ? 12.176 -13.885 -20.250 1.00 93.31 562 VAL A C 1
ATOM 4259 O O . VAL A 1 562 ? 12.675 -14.856 -20.822 1.00 93.31 562 VAL A O 1
ATOM 4262 N N . VAL A 1 563 ? 12.079 -12.694 -20.847 1.00 93.25 563 VAL A N 1
ATOM 4263 C CA . VAL A 1 563 ? 12.510 -12.415 -22.229 1.00 93.25 563 VAL A CA 1
ATOM 4264 C C . VAL A 1 563 ? 13.391 -11.159 -22.260 1.00 93.25 563 VAL A C 1
ATOM 4266 O O . VAL A 1 563 ? 12.945 -10.113 -21.784 1.00 93.25 563 VAL A O 1
ATOM 4269 N N . PRO A 1 564 ? 14.622 -11.215 -22.808 1.00 94.88 564 PRO A N 1
ATOM 4270 C CA . PRO A 1 564 ? 15.487 -10.042 -22.921 1.00 94.88 564 PRO A CA 1
ATOM 4271 C C . PRO A 1 564 ? 14.931 -9.028 -23.929 1.00 94.88 564 PRO A C 1
ATOM 4273 O O . PRO A 1 564 ? 14.350 -9.392 -24.953 1.00 94.88 564 PRO A O 1
ATOM 4276 N N . VAL A 1 565 ? 15.140 -7.744 -23.646 1.00 94.69 565 VAL A N 1
ATOM 4277 C CA . VAL A 1 565 ? 14.664 -6.607 -24.438 1.00 94.69 565 VAL A CA 1
ATOM 4278 C C . VAL A 1 565 ? 15.856 -5.744 -24.843 1.00 94.69 565 VAL A C 1
ATOM 4280 O O . VAL A 1 565 ? 16.640 -5.309 -24.002 1.00 94.69 565 VAL A O 1
ATOM 4283 N N . ASN A 1 566 ? 15.985 -5.469 -26.141 1.00 94.44 566 ASN A N 1
ATOM 4284 C CA . ASN A 1 566 ? 17.025 -4.580 -26.655 1.00 94.44 566 ASN A CA 1
ATOM 4285 C C . ASN A 1 566 ? 16.764 -3.136 -26.205 1.00 94.44 566 ASN A C 1
ATOM 4287 O O . ASN A 1 566 ? 15.662 -2.622 -26.390 1.00 94.44 566 ASN A O 1
ATOM 4291 N N . ILE A 1 567 ? 17.789 -2.462 -25.677 1.00 96.06 567 ILE A N 1
ATOM 4292 C CA . ILE A 1 567 ? 17.702 -1.047 -25.296 1.00 96.06 567 ILE A CA 1
ATOM 4293 C C . ILE A 1 567 ? 17.489 -0.197 -26.556 1.00 96.06 567 ILE A C 1
ATOM 4295 O O . ILE A 1 567 ? 18.326 -0.171 -27.461 1.00 96.06 567 ILE A O 1
ATOM 4299 N N . ASN A 1 568 ? 16.347 0.485 -26.617 1.00 94.88 568 ASN A N 1
ATOM 4300 C CA . ASN A 1 568 ? 15.920 1.322 -27.733 1.00 94.88 568 ASN A CA 1
ATOM 4301 C C . ASN A 1 568 ? 15.107 2.535 -27.224 1.00 94.88 568 ASN A C 1
ATOM 4303 O O . ASN A 1 568 ? 14.931 2.723 -26.019 1.00 94.88 568 ASN A O 1
ATOM 4307 N N . ARG A 1 569 ? 14.598 3.364 -28.145 1.00 94.50 569 ARG A N 1
ATOM 4308 C CA . ARG A 1 569 ? 13.800 4.559 -27.810 1.00 94.50 569 ARG A CA 1
ATOM 4309 C C . ARG A 1 569 ? 12.466 4.263 -27.116 1.00 94.50 569 ARG A C 1
ATOM 4311 O O . ARG A 1 569 ? 11.943 5.165 -26.474 1.00 94.50 569 ARG A O 1
ATOM 4318 N N . ASP A 1 570 ? 11.953 3.035 -27.172 1.00 93.38 570 ASP A N 1
ATOM 4319 C CA . ASP A 1 570 ? 10.693 2.655 -26.514 1.00 93.38 570 ASP A CA 1
ATOM 4320 C C . ASP A 1 570 ? 10.853 2.540 -24.986 1.00 93.38 570 ASP A C 1
ATOM 4322 O O . ASP A 1 570 ? 9.865 2.443 -24.260 1.00 93.38 570 ASP A O 1
ATOM 4326 N N . LEU A 1 571 ? 12.097 2.559 -24.484 1.00 95.62 571 LEU A N 1
ATOM 4327 C CA . LEU A 1 571 ? 12.395 2.682 -23.057 1.00 95.62 571 LEU A CA 1
ATOM 4328 C C . LEU A 1 571 ? 12.342 4.131 -22.551 1.00 95.62 571 LEU A C 1
ATOM 4330 O O . LEU A 1 571 ? 12.383 4.332 -21.341 1.00 95.62 571 LEU A O 1
ATOM 4334 N N . LEU A 1 572 ? 12.262 5.138 -23.426 1.00 96.06 572 LEU A N 1
ATOM 4335 C CA . LEU A 1 572 ? 12.193 6.538 -23.008 1.00 96.06 572 LEU A CA 1
ATOM 4336 C C . LEU A 1 572 ? 10.926 6.786 -22.173 1.00 96.06 572 LEU A C 1
ATOM 4338 O O . LEU A 1 572 ? 9.842 6.322 -22.520 1.00 96.06 572 LEU A O 1
ATOM 4342 N N . HIS A 1 573 ? 11.069 7.516 -21.066 1.00 95.81 573 HIS A N 1
ATOM 4343 C CA . HIS A 1 573 ? 10.015 7.773 -20.078 1.00 95.81 573 HIS A CA 1
ATOM 4344 C C . HIS A 1 573 ? 9.472 6.534 -19.332 1.00 95.81 573 HIS A C 1
ATOM 4346 O O . HIS A 1 573 ? 8.484 6.634 -18.595 1.00 95.81 573 HIS A O 1
ATOM 4352 N N . MET A 1 574 ? 10.113 5.368 -19.470 1.00 96.81 574 MET A N 1
ATOM 4353 C CA . MET A 1 574 ? 9.749 4.164 -18.719 1.00 96.81 574 MET A CA 1
ATOM 4354 C C . MET A 1 574 ? 10.374 4.153 -17.322 1.00 96.81 574 MET A C 1
ATOM 4356 O O . MET A 1 574 ? 11.520 4.562 -17.122 1.00 96.81 574 MET A O 1
ATOM 4360 N N . VAL A 1 575 ? 9.626 3.613 -16.358 1.00 97.56 575 VAL A N 1
ATOM 4361 C CA . VAL A 1 575 ? 10.136 3.230 -15.037 1.00 97.56 575 VAL A CA 1
ATOM 4362 C C . VAL A 1 575 ? 10.508 1.746 -15.062 1.00 97.56 575 VAL A C 1
ATOM 4364 O O . VAL A 1 575 ? 9.675 0.896 -15.390 1.00 97.56 575 VAL A O 1
ATOM 4367 N N . LEU A 1 576 ? 11.761 1.440 -14.722 1.00 97.94 576 LEU A N 1
ATOM 4368 C CA . LEU A 1 576 ? 12.334 0.091 -14.714 1.00 97.94 576 LEU A CA 1
ATOM 4369 C C . LEU A 1 576 ? 12.683 -0.324 -13.281 1.00 97.94 576 LEU A C 1
ATOM 4371 O O . LEU A 1 576 ? 13.190 0.489 -12.508 1.00 97.94 576 LEU A O 1
ATOM 4375 N N . ALA A 1 577 ? 12.448 -1.587 -12.929 1.00 98.19 577 ALA A N 1
ATOM 4376 C CA . ALA A 1 577 ? 12.800 -2.128 -11.615 1.00 98.19 577 ALA A CA 1
ATOM 4377 C C . ALA A 1 577 ? 14.184 -2.788 -11.632 1.00 98.19 577 ALA A C 1
ATOM 4379 O O . ALA A 1 577 ? 14.458 -3.604 -12.507 1.00 98.19 577 ALA A O 1
ATOM 4380 N N . VAL A 1 578 ? 15.037 -2.480 -10.656 1.00 97.69 578 VAL A N 1
ATOM 4381 C CA . VAL A 1 578 ? 16.366 -3.090 -10.492 1.00 97.69 578 VAL A CA 1
ATOM 4382 C C . VAL A 1 578 ? 16.219 -4.370 -9.665 1.00 97.69 578 VAL A C 1
ATOM 4384 O O . VAL A 1 578 ? 15.868 -4.298 -8.489 1.00 97.69 578 VAL A O 1
ATOM 4387 N N . SER A 1 579 ? 16.455 -5.545 -10.252 1.00 97.38 579 SER A N 1
ATOM 4388 C CA . SER A 1 579 ? 16.265 -6.837 -9.568 1.00 97.38 579 SER A CA 1
ATOM 4389 C C . SER A 1 579 ? 17.524 -7.300 -8.831 1.00 97.38 579 SER A C 1
ATOM 4391 O O . SER A 1 579 ? 18.610 -7.269 -9.405 1.00 97.38 579 SER A O 1
ATOM 4393 N N . PHE A 1 580 ? 17.391 -7.803 -7.597 1.00 95.94 580 PHE A N 1
ATOM 4394 C CA . PHE A 1 580 ? 18.493 -8.435 -6.850 1.00 95.94 580 PHE A CA 1
ATOM 4395 C C . PHE A 1 580 ? 18.887 -9.838 -7.364 1.00 95.94 580 PHE A C 1
ATOM 4397 O O . PHE A 1 580 ? 19.744 -10.483 -6.757 1.00 95.94 580 PHE A O 1
ATOM 4404 N N . ALA A 1 581 ? 18.283 -10.312 -8.458 1.00 96.31 581 ALA A N 1
ATOM 4405 C CA . ALA A 1 581 ? 18.675 -11.545 -9.139 1.00 96.31 581 ALA A CA 1
ATOM 4406 C C . ALA A 1 581 ? 20.179 -11.576 -9.475 1.00 96.31 581 ALA A C 1
ATOM 4408 O O . ALA A 1 581 ? 20.776 -10.544 -9.791 1.00 96.31 581 ALA A O 1
ATOM 4409 N N . LYS A 1 582 ? 20.783 -12.766 -9.443 1.00 94.94 582 LYS A N 1
ATOM 4410 C CA . LYS A 1 582 ? 22.159 -13.024 -9.898 1.00 94.94 582 LYS A CA 1
ATOM 4411 C C . LYS A 1 582 ? 22.193 -13.638 -11.292 1.00 94.94 582 LYS A C 1
ATOM 4413 O O . LYS A 1 582 ? 23.120 -13.336 -12.036 1.00 94.94 582 LYS A O 1
ATOM 4418 N N . GLU A 1 583 ? 21.160 -14.396 -11.656 1.00 95.62 583 GLU A N 1
ATOM 4419 C CA . GLU A 1 583 ? 20.945 -14.914 -13.012 1.00 95.62 583 GLU A CA 1
ATOM 4420 C C . GLU A 1 583 ? 19.525 -14.590 -13.530 1.00 95.62 583 GLU A C 1
ATOM 4422 O O . GLU A 1 583 ? 18.612 -14.381 -12.723 1.00 95.62 583 GLU A O 1
ATOM 4427 N N . PRO A 1 584 ? 19.294 -14.523 -14.859 1.00 93.69 584 PRO A N 1
ATOM 4428 C CA . PRO A 1 584 ? 18.010 -14.100 -15.438 1.00 93.69 584 PRO A CA 1
ATOM 4429 C C . PRO A 1 584 ? 16.798 -14.934 -14.999 1.00 93.69 584 PRO A C 1
ATOM 4431 O O . PRO A 1 584 ? 15.687 -14.414 -14.898 1.00 93.69 584 PRO A O 1
ATOM 4434 N N . GLU A 1 585 ? 17.001 -16.216 -14.711 1.00 92.12 585 GLU A N 1
ATOM 4435 C CA . GLU A 1 585 ? 15.974 -17.156 -14.259 1.00 92.12 585 GLU A CA 1
ATOM 4436 C C . GLU A 1 585 ? 15.457 -16.823 -12.846 1.00 92.12 585 GLU A C 1
ATOM 4438 O O . GLU A 1 585 ? 14.314 -17.135 -12.512 1.00 92.12 585 GLU A O 1
ATOM 4443 N N . GLU A 1 586 ? 16.258 -16.138 -12.022 1.00 95.00 586 GLU A N 1
ATOM 4444 C CA . GLU A 1 586 ? 15.891 -15.732 -10.659 1.00 95.00 586 GLU A CA 1
ATOM 4445 C C . GLU A 1 586 ? 15.031 -14.454 -10.621 1.00 95.00 586 GLU A C 1
ATOM 4447 O O . GLU A 1 586 ? 14.546 -14.070 -9.555 1.00 95.00 586 GLU A O 1
ATOM 4452 N N . ILE A 1 587 ? 14.827 -13.766 -11.754 1.00 95.88 587 ILE A N 1
ATOM 4453 C CA . ILE A 1 587 ? 14.206 -12.426 -11.808 1.00 95.88 587 ILE A CA 1
ATOM 4454 C C . ILE A 1 587 ? 12.799 -12.374 -11.186 1.00 95.88 587 ILE A C 1
ATOM 4456 O O . ILE A 1 587 ? 12.427 -11.342 -10.632 1.00 95.88 587 ILE A O 1
ATOM 4460 N N . ILE A 1 588 ? 12.033 -13.469 -11.247 1.00 95.06 588 ILE A N 1
ATOM 4461 C CA . ILE A 1 588 ? 10.649 -13.545 -10.742 1.00 95.06 588 ILE A CA 1
ATOM 4462 C C . ILE A 1 588 ? 10.590 -13.827 -9.232 1.00 95.06 588 ILE A C 1
ATOM 4464 O O . ILE A 1 588 ? 9.709 -13.311 -8.546 1.00 95.06 588 ILE A O 1
ATOM 4468 N N . SER A 1 589 ? 11.519 -14.628 -8.704 1.00 94.00 589 SER A N 1
ATOM 4469 C CA . SER A 1 589 ? 11.608 -14.976 -7.275 1.00 94.00 589 SER A CA 1
ATOM 4470 C C . SER A 1 589 ? 12.426 -13.967 -6.457 1.00 94.00 589 SER A C 1
ATOM 4472 O O . SER A 1 589 ? 12.325 -13.935 -5.225 1.00 94.00 589 SER A O 1
ATOM 4474 N N . SER A 1 590 ? 13.188 -13.104 -7.133 1.00 95.50 590 SER A N 1
ATOM 4475 C CA . SER A 1 590 ? 14.045 -12.080 -6.531 1.00 95.50 590 SER A CA 1
ATOM 4476 C C . SER A 1 590 ? 13.301 -10.817 -6.103 1.00 95.50 590 SER A C 1
ATOM 4478 O O . SER A 1 590 ? 12.412 -10.315 -6.787 1.00 95.50 590 SER A O 1
ATOM 4480 N N . ASN A 1 591 ? 13.745 -10.256 -4.977 1.00 94.88 591 ASN A N 1
ATOM 4481 C CA . ASN A 1 591 ? 13.328 -8.940 -4.502 1.00 94.88 591 ASN A CA 1
ATOM 4482 C C . ASN A 1 591 ? 13.859 -7.818 -5.420 1.00 94.88 591 ASN A C 1
ATOM 4484 O O . ASN A 1 591 ? 14.921 -7.951 -6.032 1.00 94.88 591 ASN A O 1
ATOM 4488 N N . VAL A 1 592 ? 13.165 -6.684 -5.463 1.00 95.81 592 VAL A N 1
ATOM 4489 C CA . VAL A 1 592 ? 13.602 -5.477 -6.180 1.00 95.81 592 VAL A CA 1
ATOM 4490 C C . VAL A 1 592 ? 14.379 -4.541 -5.251 1.00 95.81 592 VAL A C 1
ATOM 4492 O O . VAL A 1 592 ? 13.942 -4.238 -4.144 1.00 95.81 592 VAL A O 1
ATOM 4495 N N . ALA A 1 593 ? 15.530 -4.060 -5.721 1.00 94.31 593 ALA A N 1
ATOM 4496 C CA . ALA A 1 593 ? 16.396 -3.113 -5.017 1.00 94.31 593 ALA A CA 1
ATOM 4497 C C . ALA A 1 593 ? 15.861 -1.675 -5.046 1.00 94.31 593 ALA A C 1
ATOM 4499 O O . ALA A 1 593 ? 16.088 -0.895 -4.124 1.00 94.31 593 ALA A O 1
ATOM 4500 N N . GLY A 1 594 ? 15.154 -1.324 -6.118 1.00 95.62 594 GLY A N 1
ATOM 4501 C CA . GLY A 1 594 ? 14.583 -0.005 -6.335 1.00 95.62 594 GLY A CA 1
ATOM 4502 C C . GLY A 1 594 ? 14.174 0.192 -7.788 1.00 95.62 594 GLY A C 1
ATOM 4503 O O . GLY A 1 594 ? 14.159 -0.757 -8.574 1.00 95.62 594 GLY A O 1
ATOM 4504 N N . PHE A 1 595 ? 13.859 1.431 -8.149 1.00 97.50 595 PHE A N 1
ATOM 4505 C CA . PHE A 1 595 ? 13.387 1.786 -9.484 1.00 97.50 595 PHE A CA 1
ATOM 4506 C C . PHE A 1 595 ? 14.221 2.917 -10.078 1.00 97.50 595 PHE A C 1
ATOM 4508 O O . PHE A 1 595 ? 14.664 3.812 -9.360 1.00 97.50 595 PHE A O 1
ATOM 4515 N N . ILE A 1 596 ? 14.403 2.881 -11.394 1.00 97.75 596 ILE A N 1
ATOM 4516 C CA . ILE A 1 596 ? 15.020 3.955 -12.177 1.00 97.75 596 ILE A CA 1
ATOM 4517 C C . ILE A 1 596 ? 14.033 4.470 -13.221 1.00 97.75 596 ILE A C 1
ATOM 4519 O O . ILE A 1 596 ? 13.166 3.729 -13.683 1.00 97.75 596 ILE A O 1
ATOM 4523 N N . TYR A 1 597 ? 14.173 5.734 -13.601 1.00 97.62 597 TYR A N 1
ATOM 4524 C CA . TYR A 1 597 ? 13.351 6.386 -14.619 1.00 97.62 597 TYR A CA 1
ATOM 4525 C C . TYR A 1 597 ? 14.229 6.816 -15.796 1.00 97.62 597 TYR A C 1
ATOM 4527 O O . TYR A 1 597 ? 15.209 7.531 -15.608 1.00 97.62 597 TYR A O 1
ATOM 4535 N N . VAL A 1 598 ? 13.911 6.357 -17.007 1.00 97.50 598 VAL A N 1
ATOM 4536 C CA . VAL A 1 598 ? 14.732 6.601 -18.203 1.00 97.50 598 VAL A CA 1
ATOM 4537 C C . VAL A 1 598 ? 14.439 7.984 -18.787 1.00 97.50 598 VAL A C 1
ATOM 4539 O O . VAL A 1 598 ? 13.330 8.248 -19.257 1.00 97.50 598 VAL A O 1
ATOM 4542 N N . THR A 1 599 ? 15.452 8.850 -18.795 1.00 97.06 599 THR A N 1
ATOM 4543 C CA . THR A 1 599 ? 15.348 10.256 -19.213 1.00 97.06 599 THR A CA 1
ATOM 4544 C C . THR A 1 599 ? 15.858 10.518 -20.631 1.00 97.06 599 THR A C 1
ATOM 4546 O O . THR A 1 599 ? 15.367 11.445 -21.268 1.00 97.06 599 THR A O 1
ATOM 4549 N N . ASP A 1 600 ? 16.796 9.713 -21.148 1.00 97.44 600 ASP A N 1
ATOM 4550 C CA . ASP A 1 600 ? 17.279 9.782 -22.540 1.00 97.44 600 ASP A CA 1
ATOM 4551 C C . ASP A 1 600 ? 17.860 8.435 -23.026 1.00 97.44 600 ASP A C 1
ATOM 4553 O O . ASP A 1 600 ? 18.356 7.635 -22.228 1.00 97.44 600 ASP A O 1
ATOM 4557 N N . VAL A 1 601 ? 17.821 8.188 -24.344 1.00 97.56 601 VAL A N 1
ATOM 4558 C CA . VAL A 1 601 ? 18.369 6.986 -25.000 1.00 97.56 601 VAL A CA 1
ATOM 4559 C C . VAL A 1 601 ? 19.109 7.348 -26.301 1.00 97.56 601 VAL A C 1
ATOM 4561 O O . VAL A 1 601 ? 18.539 7.366 -27.400 1.00 97.56 601 VAL A O 1
ATOM 4564 N N . ASP A 1 602 ? 20.422 7.561 -26.192 1.00 97.00 602 ASP A N 1
ATOM 4565 C CA . ASP A 1 602 ? 21.331 7.815 -27.314 1.00 97.00 602 ASP A CA 1
ATOM 4566 C C . ASP A 1 602 ? 21.740 6.489 -27.986 1.00 97.00 602 ASP A C 1
ATOM 4568 O O . ASP A 1 602 ? 22.721 5.834 -27.621 1.00 97.00 602 ASP A O 1
ATOM 4572 N N . ILE A 1 603 ? 20.977 6.096 -29.011 1.00 95.94 603 ILE A N 1
ATOM 4573 C CA . ILE A 1 603 ? 21.253 4.911 -29.844 1.00 95.94 603 ILE A CA 1
ATOM 4574 C C . ILE A 1 603 ? 22.606 5.021 -30.574 1.00 95.94 603 ILE A C 1
ATOM 4576 O O . ILE A 1 603 ? 23.261 3.999 -30.781 1.00 95.94 603 ILE A O 1
ATOM 4580 N N . GLN A 1 604 ? 23.050 6.225 -30.959 1.00 95.50 604 GLN A N 1
ATOM 4581 C CA . GLN A 1 604 ? 24.292 6.399 -31.726 1.00 95.50 604 GLN A CA 1
ATOM 4582 C C . GLN A 1 604 ? 25.524 6.155 -30.852 1.00 95.50 604 GLN A C 1
ATOM 4584 O O . GLN A 1 604 ? 26.448 5.455 -31.267 1.00 95.50 604 GLN A O 1
ATOM 4589 N N . ARG A 1 605 ? 25.523 6.683 -29.623 1.00 96.31 605 ARG A N 1
ATOM 4590 C CA . ARG A 1 605 ? 26.588 6.448 -28.636 1.00 96.31 605 ARG A CA 1
ATOM 4591 C 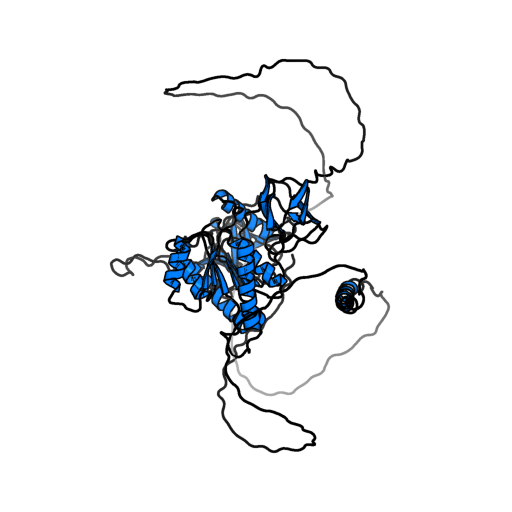C . ARG A 1 605 ? 26.398 5.168 -27.820 1.00 96.31 605 ARG A C 1
ATOM 4593 O O . ARG A 1 605 ? 27.296 4.817 -27.060 1.00 96.31 605 ARG A O 1
ATOM 4600 N N . LYS A 1 606 ? 25.260 4.479 -27.976 1.00 97.06 606 LYS A N 1
ATOM 4601 C CA . LYS A 1 606 ? 24.826 3.322 -27.172 1.00 97.06 606 LYS A CA 1
ATOM 4602 C C . LYS A 1 606 ? 24.814 3.632 -25.672 1.00 97.06 606 LYS A C 1
ATOM 4604 O O . LYS A 1 606 ? 25.341 2.859 -24.869 1.00 97.06 606 LYS A O 1
ATOM 4609 N N . LYS A 1 607 ? 24.242 4.782 -25.304 1.00 97.44 607 LYS A N 1
ATOM 4610 C CA . LYS A 1 607 ? 24.147 5.259 -23.917 1.00 97.44 607 LYS A CA 1
ATOM 4611 C C . LYS A 1 607 ? 22.709 5.518 -23.500 1.00 97.44 607 LYS A C 1
ATOM 4613 O O . LYS A 1 607 ? 21.908 6.018 -24.283 1.00 97.44 607 LYS A O 1
ATOM 4618 N N . ILE A 1 608 ? 22.404 5.175 -22.256 1.00 97.38 608 ILE A N 1
ATOM 4619 C CA . ILE A 1 608 ? 21.111 5.410 -21.617 1.00 97.38 608 ILE A CA 1
ATOM 4620 C C . ILE A 1 608 ? 21.322 6.309 -20.401 1.00 97.38 608 ILE A C 1
ATOM 4622 O O . ILE A 1 608 ? 22.200 6.046 -19.575 1.00 97.38 608 ILE A O 1
ATOM 4626 N N . THR A 1 609 ? 20.522 7.368 -20.314 1.00 97.12 609 THR A N 1
ATOM 4627 C CA . THR A 1 609 ? 20.492 8.285 -19.173 1.00 97.12 609 THR A CA 1
ATOM 4628 C C . THR A 1 609 ? 19.270 7.955 -18.328 1.00 97.12 609 THR A C 1
ATOM 4630 O O . THR A 1 609 ? 18.171 7.774 -18.861 1.00 97.12 609 THR A O 1
ATOM 4633 N N . TYR A 1 610 ? 19.453 7.844 -17.016 1.00 96.94 610 TYR A N 1
ATOM 4634 C CA . TYR A 1 610 ? 18.377 7.506 -16.092 1.00 96.94 610 TYR A CA 1
ATOM 4635 C C . TYR A 1 610 ? 18.518 8.221 -14.749 1.00 96.94 610 TYR A C 1
ATOM 4637 O O . TYR A 1 610 ? 19.615 8.422 -14.228 1.00 96.94 610 TYR A O 1
ATOM 4645 N N . LEU A 1 611 ? 17.373 8.566 -14.169 1.00 97.06 611 LEU A N 1
ATOM 4646 C CA . LEU A 1 611 ? 17.238 9.057 -12.808 1.00 97.06 611 LEU A CA 1
ATOM 4647 C C . LEU A 1 611 ? 17.169 7.865 -11.839 1.00 97.06 611 LEU A C 1
ATOM 4649 O O . LEU A 1 611 ? 16.405 6.924 -12.068 1.00 97.06 611 LEU A O 1
ATOM 4653 N N . ALA A 1 612 ? 17.947 7.907 -10.758 1.00 96.62 612 ALA A N 1
ATOM 4654 C CA . ALA A 1 612 ? 17.945 6.915 -9.681 1.00 96.62 612 ALA A CA 1
ATOM 4655 C C . ALA A 1 612 ? 17.815 7.596 -8.300 1.00 96.62 612 ALA A C 1
ATOM 4657 O O . ALA A 1 612 ? 18.256 8.735 -8.152 1.00 96.62 612 ALA A O 1
ATOM 4658 N N . PRO A 1 613 ? 17.274 6.932 -7.257 1.00 93.56 613 PRO A N 1
ATOM 4659 C CA . PRO A 1 613 ? 17.111 7.536 -5.925 1.00 93.56 613 PRO A CA 1
ATOM 4660 C C . PRO A 1 613 ? 18.434 7.816 -5.192 1.00 93.56 613 PRO A C 1
ATOM 4662 O O . PRO A 1 613 ? 18.459 8.546 -4.205 1.00 93.56 613 PRO A O 1
ATOM 4665 N N . SER A 1 614 ? 19.536 7.222 -5.656 1.00 88.12 614 SER A N 1
ATOM 4666 C CA . SER A 1 614 ? 20.882 7.369 -5.104 1.00 88.12 614 SER A CA 1
ATOM 4667 C C . SER A 1 614 ? 21.910 7.584 -6.215 1.00 88.12 614 SER A C 1
ATOM 4669 O O . SER A 1 614 ? 21.757 7.070 -7.323 1.00 88.12 614 SER A O 1
ATOM 4671 N N . ALA A 1 615 ? 22.982 8.314 -5.906 1.00 87.81 615 ALA A N 1
ATOM 4672 C CA . ALA A 1 615 ? 24.155 8.419 -6.770 1.00 87.81 615 ALA A CA 1
ATOM 4673 C C . ALA A 1 615 ? 25.042 7.163 -6.669 1.00 87.81 615 ALA A C 1
ATOM 4675 O O . ALA A 1 615 ? 25.117 6.546 -5.605 1.00 87.81 615 ALA A O 1
ATOM 4676 N N . GLY A 1 616 ? 25.755 6.843 -7.752 1.00 87.19 616 GLY A N 1
ATOM 4677 C CA . GLY A 1 616 ? 26.629 5.671 -7.855 1.00 87.19 616 GLY A CA 1
ATOM 4678 C C . GLY A 1 616 ? 26.039 4.557 -8.723 1.00 87.19 616 GLY A C 1
ATOM 4679 O O . GLY A 1 616 ? 24.998 4.733 -9.355 1.00 87.19 616 GLY A O 1
ATOM 4680 N N . ASP A 1 617 ? 26.735 3.423 -8.764 1.00 89.31 617 ASP A N 1
ATOM 4681 C CA . ASP A 1 617 ? 26.349 2.268 -9.577 1.00 89.31 617 ASP A CA 1
ATOM 4682 C C . ASP A 1 617 ? 25.064 1.597 -9.064 1.00 89.31 617 ASP A C 1
ATOM 4684 O O . ASP A 1 617 ? 24.750 1.619 -7.869 1.00 89.31 617 ASP A O 1
ATOM 4688 N N . LEU A 1 618 ? 24.317 0.961 -9.970 1.00 93.81 618 LEU A N 1
ATOM 4689 C CA . LEU A 1 618 ? 23.116 0.214 -9.597 1.00 93.81 618 LEU A CA 1
ATOM 4690 C C . LEU A 1 618 ? 23.478 -1.063 -8.814 1.00 93.81 618 LEU A C 1
ATOM 4692 O O . LEU A 1 618 ? 24.425 -1.753 -9.194 1.00 93.81 618 LEU A O 1
ATOM 4696 N N . PRO A 1 619 ? 22.684 -1.463 -7.797 1.00 92.75 619 PRO A N 1
ATOM 4697 C CA . PRO A 1 619 ? 22.892 -2.718 -7.062 1.00 92.75 619 PRO A CA 1
ATOM 4698 C C . PRO A 1 619 ? 22.860 -3.993 -7.922 1.00 92.75 619 PRO A C 1
ATOM 4700 O O . PRO A 1 619 ? 23.261 -5.056 -7.455 1.00 92.75 619 PRO A O 1
ATOM 4703 N N . SER A 1 620 ? 22.352 -3.903 -9.154 1.00 94.88 620 SER A N 1
ATOM 4704 C CA . SER A 1 620 ? 22.335 -4.972 -10.149 1.00 94.88 620 SER A CA 1
ATOM 4705 C C . SER A 1 620 ? 22.228 -4.392 -11.561 1.00 94.88 620 SER A C 1
ATOM 4707 O O . SER A 1 620 ? 21.650 -3.324 -11.765 1.00 94.88 620 SER A O 1
ATOM 4709 N N . LYS A 1 621 ? 22.740 -5.138 -12.544 1.00 95.19 621 LYS A N 1
ATOM 4710 C CA . LYS A 1 621 ? 22.597 -4.858 -13.983 1.00 95.19 621 LYS A CA 1
ATOM 4711 C C . LYS A 1 621 ? 21.236 -5.276 -14.555 1.00 95.19 621 LYS A C 1
ATOM 4713 O O . LYS A 1 621 ? 20.923 -4.911 -15.688 1.00 95.19 621 LYS A O 1
ATOM 4718 N N . PHE A 1 622 ? 20.454 -6.079 -13.828 1.00 97.94 622 PHE A N 1
ATOM 4719 C CA . PHE A 1 622 ? 19.197 -6.638 -14.329 1.00 97.94 622 PHE A CA 1
ATOM 4720 C C . PHE A 1 622 ? 18.020 -5.697 -14.083 1.00 97.94 622 PHE A C 1
ATOM 4722 O O . PHE A 1 622 ? 17.676 -5.385 -12.940 1.00 97.94 622 PHE A O 1
ATOM 4729 N N . LEU A 1 623 ? 17.385 -5.279 -15.176 1.00 98.00 623 LEU A N 1
ATOM 4730 C CA . LEU A 1 623 ? 16.285 -4.323 -15.185 1.00 98.00 623 LEU A CA 1
ATOM 4731 C C . LEU A 1 623 ? 15.002 -4.987 -15.692 1.00 98.00 623 LEU A C 1
ATOM 4733 O O . LEU A 1 623 ? 15.000 -5.589 -16.763 1.00 98.00 623 LEU A O 1
ATOM 4737 N N . ILE A 1 624 ? 13.899 -4.844 -14.962 1.00 97.81 624 ILE A N 1
ATOM 4738 C CA . ILE A 1 624 ? 12.585 -5.366 -15.352 1.00 97.81 624 ILE A CA 1
ATOM 4739 C C . ILE A 1 624 ? 11.750 -4.240 -15.977 1.00 97.81 624 ILE A C 1
ATOM 4741 O O . ILE A 1 624 ? 11.509 -3.204 -15.353 1.00 97.81 624 ILE A O 1
ATOM 4745 N N . LEU A 1 625 ? 11.288 -4.462 -17.207 1.00 96.44 625 LEU A N 1
ATOM 4746 C CA . LEU A 1 625 ? 10.442 -3.574 -17.999 1.00 96.44 625 LEU A CA 1
ATOM 4747 C C . LEU A 1 625 ? 8.959 -3.929 -17.835 1.00 96.44 625 LEU A C 1
ATOM 4749 O O . LEU A 1 625 ? 8.492 -4.952 -18.342 1.00 96.44 625 LEU A O 1
ATOM 4753 N N . GLY A 1 626 ? 8.214 -3.033 -17.188 1.00 93.06 626 GLY A N 1
ATOM 4754 C CA . GLY A 1 626 ? 6.753 -3.069 -17.127 1.00 93.06 626 GLY A CA 1
ATOM 4755 C C . GLY A 1 626 ? 6.076 -2.275 -18.253 1.00 93.06 626 GLY A C 1
ATOM 4756 O O . GLY A 1 626 ? 6.629 -2.078 -19.334 1.00 93.06 626 GLY A O 1
ATOM 4757 N N . SER A 1 627 ? 4.876 -1.764 -17.966 1.00 92.75 627 SER A N 1
ATOM 4758 C CA . SER A 1 627 ? 4.156 -0.757 -18.762 1.00 92.75 627 SER A CA 1
ATOM 4759 C C . SER A 1 627 ? 3.964 0.562 -17.990 1.00 92.75 627 SER A C 1
ATOM 4761 O O . SER A 1 627 ? 2.948 1.240 -18.157 1.00 92.75 627 SER A O 1
ATOM 4763 N N . LEU A 1 628 ? 4.886 0.893 -17.080 1.00 93.50 628 LEU A N 1
ATOM 4764 C CA . LEU A 1 628 ? 4.856 2.132 -16.301 1.00 93.50 628 LEU A CA 1
ATOM 4765 C C . LEU A 1 628 ? 5.600 3.246 -17.038 1.00 93.50 628 LEU A C 1
ATOM 4767 O O . LEU A 1 628 ? 6.819 3.358 -16.937 1.00 93.50 628 LEU A O 1
ATOM 4771 N N . THR A 1 629 ? 4.852 4.086 -17.746 1.00 93.06 629 THR A N 1
ATOM 4772 C CA . THR A 1 629 ? 5.328 5.395 -18.207 1.00 93.06 629 THR A CA 1
ATOM 4773 C C . THR A 1 629 ? 5.143 6.435 -17.106 1.00 93.06 629 THR A C 1
ATOM 4775 O O . THR A 1 629 ? 4.063 6.509 -16.507 1.00 93.06 629 THR A O 1
ATOM 4778 N N . TRP A 1 630 ? 6.135 7.292 -16.898 1.00 94.25 630 TRP A N 1
ATOM 4779 C CA . TRP A 1 630 ? 6.016 8.500 -16.082 1.00 94.25 630 TRP A CA 1
ATOM 4780 C C . TRP A 1 630 ? 6.517 9.694 -16.893 1.00 94.25 630 TRP A C 1
ATOM 4782 O O . TRP A 1 630 ? 7.473 9.568 -17.645 1.00 94.25 630 TRP A O 1
ATOM 4792 N N . LEU A 1 631 ? 5.859 10.843 -16.768 1.00 89.06 631 LEU A N 1
ATOM 4793 C CA . LEU A 1 631 ? 6.385 12.107 -17.273 1.00 89.06 631 LEU A CA 1
ATOM 4794 C C . LEU A 1 631 ? 6.649 12.990 -16.065 1.00 89.06 631 LEU A C 1
ATOM 4796 O O . LEU A 1 631 ? 5.784 13.137 -15.200 1.00 89.06 631 LEU A O 1
ATOM 4800 N N . GLU A 1 632 ? 7.853 13.538 -16.018 1.00 76.81 632 GLU A N 1
ATOM 4801 C CA . GLU A 1 632 ? 8.292 14.423 -14.953 1.00 76.81 632 GLU A CA 1
ATOM 4802 C C . GLU A 1 632 ? 7.630 15.799 -15.113 1.00 76.81 632 GLU A C 1
ATOM 4804 O O . GLU A 1 632 ? 7.815 16.482 -16.122 1.00 76.81 632 GLU A O 1
ATOM 4809 N N . THR A 1 633 ? 6.812 16.157 -14.120 1.00 62.84 633 THR A N 1
ATOM 4810 C CA . THR A 1 633 ? 6.028 17.400 -14.014 1.00 62.84 633 THR A CA 1
ATOM 4811 C C . THR A 1 633 ? 6.077 17.901 -12.578 1.00 62.84 633 THR A C 1
ATOM 4813 O O . THR A 1 633 ? 5.787 17.066 -11.681 1.00 62.84 633 THR A O 1
#

Radius of gyration: 37.63 Å; Cα contacts (8 Å, |Δi|>4): 935; chains: 1; bounding box: 116×108×103 Å

Organism: Arachis hypogaea (NCBI:txid3818)

Nearest PDB structures (foldseek):
  4ohz-assembly1_A  TM=9.620E-01  e=2.999E-51  Caenorhabditis elegans
  4oi2-assembly1_A  TM=9.754E-01  e=1.763E-50  Caenorhabditis elegans
  4oi1-assembly1_A  TM=9.762E-01  e=6.562E-50  Caenorhabditis elegans
  4oi0-assembly1_A  TM=9.728E-01  e=3.250E-49  Caenorhabditis elegans
  8hmz-assembly1_E  TM=9.548E-01  e=4.134E-43  Homo sapiens

Foldseek 3Di:
DDFDDDDDDDDDDDDDDDDDDDDDDDDDDDDDDDDDDDDDDDDDDDDDDDDDDDDDDDDDDDDDDDPPDPPPPPPPVVVVVVVVVVVPPDDDDDDDDDDDDDDDDDDDDDDDDDDDDDDDDDDDDDDDDDDDDDDDDDDDDDDDDDDDDDDDDDDDDDDDDDDDDDDDDDDDDDDDDDDDDDDDDDDDDDDDDDDDDDDDDDDDDDDPPPFDKDKDKDAAQKKKKFFFAAQAWKKKAWADAWKDKLQHTGDHPDIDTADHGDTTIITHRHITMMIMGHDTPDIDMDNPWLVVVLVVVLVVQVVQLVQLLPDDPPDLVSVAGAAEEEDAAPLLCQVSSLLNSLQNLLVVQQWEKEWELQLLQDDQAARQKTKIDIRNHRADPHQGGDPNDIFIFGNQDNDCVVFVVLSLLLLLLVLVVVVVVCNVDSSNRSSYYYYYHHRQCDDSSVVSVVSNCVSNVHQEYEYGDDVVSLCVCCVVCVVVVSHHRHYGYGTPSRDDDDPVRSVVSSLVSVVCNQQNSVNPFDWDKDKDAQVQAWEKEAADDDFDPPVPDPDPDDGDTDNGDIGTDRDDPVLAQFKKWAWLDPDSVCRSSTGTPGIKTWHDQDPPRRMTMIIGRDDDDDSHRYIYHHPDGHDDD

pLDDT: mean 73.11, std 29.71, range [22.8, 98.81]

Solvent-accessible surface area (backbone atoms only — not comparable to full-atom values): 40136 Å² total; per-residue (Å²): 132,82,90,75,86,80,80,88,81,90,89,79,85,85,78,87,83,85,87,86,83,90,83,83,86,91,90,88,84,84,84,89,87,85,94,89,88,89,85,88,82,89,88,85,84,85,87,91,87,88,84,87,82,88,84,84,84,87,82,90,86,82,91,84,85,89,88,82,77,82,70,82,81,66,58,69,73,61,59,55,61,62,61,61,67,67,74,76,77,84,87,91,88,83,85,85,88,86,88,83,90,86,88,89,86,88,90,89,86,90,88,84,85,87,82,89,83,89,87,86,83,90,88,89,86,92,89,90,83,88,92,90,85,88,90,87,88,86,88,88,93,82,88,90,86,88,85,83,85,92,83,84,91,83,80,88,87,86,84,86,88,82,81,88,83,89,87,88,88,79,91,87,82,91,82,87,89,90,81,85,87,86,90,87,88,88,84,86,90,84,79,89,86,87,88,88,87,81,90,81,92,74,95,73,80,88,75,77,80,75,62,73,70,48,74,47,80,40,54,62,52,19,29,43,37,39,31,31,16,83,84,45,49,30,36,36,26,33,71,44,77,47,41,25,35,57,49,22,73,58,58,72,72,47,77,44,74,36,56,47,59,42,73,54,46,45,31,16,85,73,17,28,31,38,39,36,37,60,49,63,72,45,72,49,79,44,61,84,60,50,58,70,62,53,53,53,51,43,55,57,44,51,56,39,20,54,48,8,64,69,40,63,90,89,40,74,69,63,25,44,16,48,24,34,33,36,44,40,49,67,62,30,43,51,67,56,53,46,42,24,59,45,6,49,35,12,72,70,73,34,36,28,29,41,32,35,53,16,22,52,76,33,82,88,59,47,60,11,26,39,36,35,36,70,35,70,55,46,45,42,84,72,86,37,72,82,77,85,79,57,49,34,37,80,69,28,37,64,52,54,88,81,44,60,63,41,51,53,48,44,52,42,44,52,29,59,48,50,54,52,50,33,71,76,30,62,65,44,23,7,32,17,32,42,32,34,53,48,42,57,67,60,70,72,32,35,54,53,49,55,49,50,38,62,59,63,56,39,35,31,40,41,28,23,62,45,66,71,59,42,49,56,49,46,64,68,42,63,84,41,91,70,44,48,72,43,84,43,74,42,53,83,84,46,71,82,75,54,72,66,56,49,51,53,50,40,53,48,40,47,49,32,67,39,22,35,92,82,64,76,36,78,50,27,80,46,77,46,49,64,86,68,48,47,41,28,29,70,27,68,66,88,52,64,58,72,91,81,43,63,94,91,56,75,64,76,45,59,53,72,41,73,35,82,48,83,92,51,70,86,49,52,34,26,43,30,37,28,27,64,38,90,49,79,87,39,52,76,76,30,48,45,78,48,59,36,37,27,75,43,60,43,74,89,81,38,33,39,31,31,39,27,61,55,79,76,83,69,97,39,48,41,30,41,52,46,76,42,73,55,81,96,125